Protein AF-A0A7L7KSG3-F1 (afdb_monomer_lite)

Foldseek 3Di:
DDDDDDDDDDDDDDDDDDDDPDDDPPDDPDPPPPQDDWAKEKAAQDDLEAEAEQPDDDDGRGIDIDDPPDDDWDKDKDWDDNSNDFDKTKIKIWTADPSGHIYDIRIRIYGNYHPQQDDWAADAEPPPDDAWIFRQRPDPPFWFPKKKKWKAQVPRTDDMDIDHTPRRITGDDDDDAQGKMKMWMWGWGDPVVDIDTDTSDIDIDHHNQWDFDDPVCCVVLVDNLLNVLLRQAETEGPPDPCSPQVSVLSVLVSLPDSLLSLLCNPVFPEHEYEDQAQQCPDRPNVVQVVPCDPPDPDGSRPDQWDADDYTYGYGPDDPDANRRSQLNVQLCSQCPSLNNVLPDPLNVVLLVVQVCQQPNPDPVSVPSSSVRSRLRCLCRVDPVSVVVCCVRRVSSSVVSVCSSVSSCVVQPVVVSVPRSD

InterPro domains:
  IPR013783 Immunoglobulin-like fold [G3DSA:2.60.40.10] (40-113)
  IPR014781 Anthrax toxin, lethal/endema factor, N-/C-terminal [PF07737] (226-402)
  IPR024079 Metallopeptidase, catalytic domain superfamily [G3DSA:3.40.390.10] (240-408)
  IPR032179 Pesticidal crystal protein Cry22Aa, Ig-like domain [PF16403] (42-112)
  IPR047568 Anthrax toxin lethal factor-like domain [PS51995] (227-405)

Sequence (421 aa):
MKKLSIITLLLLMGLLVACNPDKGLEQDPPIIEEEDTTPPIITLLGGDEVIVVVGDHYYEYGAEVTDDVDSDLIVTISGEVNTEEYGTYDITYTAVDSSGNVATPVTRTVIVGNRRPGIMSSYTYEYYDRVGINVSVLDFMDSFDTLFAYLYQEDTLVDTIELENGGNSFEFTGLEEGVDYTYYVAGSYDLGEGLGTRPFGIDPISVGTYRDIPESLRETVGDDRLFDALKDIIHLPYDQTNAVITNRMILEVAKVDTELIVGSAYLTEDNYVFVDGYVTEAYDNFDLKGVDARGHDVTFDQIPGVCCFPMTVKIGYSGSSVNIVLHEFGHSIDLVLLYGLSFEEEFLSIHFAEKELIFPGDDYMDYPEEYFAESFAYYYDSESSNTYLLEHAPQTHAFIESLVKRYQALYGEEYTRSLGE

Structure (mmCIF, N/CA/C/O backbone):
data_AF-A0A7L7KSG3-F1
#
_entry.id   AF-A0A7L7KSG3-F1
#
loop_
_atom_site.group_PDB
_atom_site.id
_atom_site.type_symbol
_atom_site.label_atom_id
_atom_site.label_alt_id
_atom_site.label_comp_id
_atom_site.label_asym_id
_atom_site.label_entity_id
_atom_site.label_seq_id
_atom_site.pdbx_PDB_ins_code
_atom_site.Cartn_x
_atom_site.Cartn_y
_atom_site.Cartn_z
_atom_site.occupancy
_atom_site.B_iso_or_equiv
_atom_site.auth_seq_id
_atom_site.auth_comp_id
_atom_site.auth_asym_id
_atom_site.auth_atom_id
_atom_site.pdbx_PDB_model_num
ATOM 1 N N . MET A 1 1 ? 96.725 -25.911 -33.846 1.00 34.94 1 MET A N 1
ATOM 2 C CA . MET A 1 1 ? 96.395 -24.479 -33.658 1.00 34.94 1 MET A CA 1
ATOM 3 C C . MET A 1 1 ? 94.885 -24.310 -33.722 1.00 34.94 1 MET A C 1
ATOM 5 O O . MET A 1 1 ? 94.339 -24.663 -34.752 1.00 34.94 1 MET A O 1
ATOM 9 N N . LYS A 1 2 ? 94.300 -23.720 -32.659 1.00 36.16 2 LYS A N 1
ATOM 10 C CA . LYS A 1 2 ? 92.927 -23.166 -32.511 1.00 36.16 2 LYS A CA 1
ATOM 11 C C . LYS A 1 2 ? 91.765 -24.176 -32.629 1.00 36.16 2 LYS A C 1
ATOM 13 O O . LYS A 1 2 ? 91.740 -24.927 -33.584 1.00 36.16 2 LYS A O 1
ATOM 18 N N . LYS A 1 3 ? 90.736 -24.232 -31.776 1.00 34.22 3 LYS A N 1
ATOM 19 C CA . LYS A 1 3 ? 90.284 -23.621 -30.494 1.00 34.22 3 LYS A CA 1
ATOM 20 C C . LYS A 1 3 ? 89.170 -24.591 -29.985 1.00 34.22 3 LYS A C 1
ATOM 22 O O . LYS A 1 3 ? 88.476 -25.140 -30.831 1.00 34.22 3 LYS A O 1
ATOM 27 N N . LEU A 1 4 ? 89.149 -25.023 -28.712 1.00 31.52 4 LEU A N 1
ATOM 28 C CA . LEU A 1 4 ? 88.177 -24.644 -27.642 1.00 31.52 4 LEU A CA 1
ATOM 29 C C . LEU A 1 4 ? 86.699 -24.543 -28.117 1.00 31.52 4 LEU A C 1
ATOM 31 O O . LEU A 1 4 ? 86.469 -23.835 -29.086 1.00 31.52 4 LEU A O 1
ATOM 35 N N . SER A 1 5 ? 85.640 -25.081 -27.485 1.00 35.00 5 SER A N 1
ATOM 36 C CA . SER A 1 5 ? 85.399 -25.546 -26.102 1.00 35.00 5 SER A CA 1
ATOM 37 C C . SER A 1 5 ? 83.975 -26.174 -26.015 1.00 35.00 5 SER A C 1
ATOM 39 O O . SER A 1 5 ? 83.055 -25.562 -26.543 1.00 35.00 5 SER A O 1
ATOM 41 N N . ILE A 1 6 ? 83.809 -27.405 -25.490 1.00 33.84 6 ILE A N 1
ATOM 42 C CA . ILE A 1 6 ? 83.091 -27.815 -24.238 1.00 33.84 6 ILE A CA 1
ATOM 43 C C . ILE A 1 6 ? 81.544 -27.692 -24.292 1.00 33.84 6 ILE A C 1
ATOM 45 O O . ILE A 1 6 ? 81.035 -26.583 -24.346 1.00 33.84 6 ILE A O 1
ATOM 49 N N . ILE A 1 7 ? 80.767 -28.778 -24.476 1.00 33.41 7 ILE A N 1
ATOM 50 C CA . ILE A 1 7 ? 80.365 -29.903 -23.571 1.00 33.41 7 ILE A CA 1
ATOM 51 C C . ILE A 1 7 ? 79.173 -29.563 -22.656 1.00 33.41 7 ILE A C 1
ATOM 53 O O . ILE A 1 7 ? 79.358 -28.809 -21.709 1.00 33.41 7 ILE A O 1
ATOM 57 N N . THR A 1 8 ? 78.050 -30.271 -22.883 1.00 35.00 8 THR A N 1
ATOM 58 C CA . THR A 1 8 ? 77.172 -30.935 -21.878 1.00 35.00 8 THR A CA 1
ATOM 59 C C . THR A 1 8 ? 76.288 -31.954 -22.636 1.00 35.00 8 THR A C 1
ATOM 61 O O . THR A 1 8 ? 75.361 -31.555 -23.327 1.00 35.00 8 THR A O 1
ATOM 64 N N . LEU A 1 9 ? 76.692 -33.204 -22.908 1.00 30.84 9 LEU A N 1
ATOM 65 C CA . LEU A 1 9 ? 76.629 -34.459 -22.119 1.00 30.84 9 LEU A CA 1
ATOM 66 C C . LEU A 1 9 ? 75.418 -34.589 -21.149 1.00 30.84 9 LEU A C 1
ATOM 68 O O . LEU A 1 9 ? 75.404 -33.893 -20.144 1.00 30.84 9 LEU A O 1
ATOM 72 N N . LEU A 1 10 ? 74.306 -35.266 -21.498 1.00 33.41 10 LEU A N 1
ATOM 73 C CA . LEU A 1 10 ? 73.971 -36.721 -21.508 1.00 33.41 10 LEU A CA 1
ATOM 74 C C . LEU A 1 10 ? 73.549 -37.316 -20.140 1.00 33.41 10 LEU A C 1
ATOM 76 O O . LEU A 1 10 ? 74.366 -37.428 -19.233 1.00 33.41 10 LEU A O 1
ATOM 80 N N . LEU A 1 11 ? 72.300 -37.798 -20.065 1.00 31.95 11 LEU A N 1
ATOM 81 C CA . LEU A 1 11 ? 71.799 -38.861 -19.167 1.00 31.95 11 LEU A CA 1
ATOM 82 C C . LEU A 1 11 ? 70.485 -39.370 -19.808 1.00 31.95 11 LEU A C 1
ATOM 84 O O . LEU A 1 11 ? 69.507 -38.638 -19.824 1.00 31.95 11 LEU A O 1
ATOM 88 N N . LEU A 1 12 ? 70.438 -40.398 -20.662 1.00 32.25 12 LEU A N 1
ATOM 89 C CA . LEU A 1 12 ? 70.735 -41.839 -20.566 1.00 32.25 12 LEU A CA 1
ATOM 90 C C . LEU A 1 12 ? 69.802 -42.653 -19.643 1.00 32.25 12 LEU A C 1
ATOM 92 O O . LEU A 1 12 ? 70.091 -42.839 -18.468 1.00 32.25 12 LEU A O 1
ATOM 96 N N . MET A 1 13 ? 68.768 -43.244 -20.251 1.00 33.41 13 MET A N 1
ATOM 97 C CA . MET A 1 13 ? 68.241 -44.605 -20.016 1.00 33.41 13 MET A CA 1
ATOM 98 C C . MET A 1 13 ? 67.405 -44.941 -21.273 1.00 33.41 13 MET A C 1
ATOM 100 O O . MET A 1 13 ? 66.463 -44.221 -21.566 1.00 33.41 13 MET A O 1
ATOM 104 N N . GLY A 1 14 ? 67.865 -45.767 -22.228 1.00 32.00 14 GLY A N 1
ATOM 105 C CA . GLY A 1 14 ? 67.852 -47.245 -22.216 1.00 32.00 14 GLY A CA 1
ATOM 106 C C . GLY A 1 14 ? 66.414 -47.743 -22.469 1.00 32.00 14 GLY A C 1
ATOM 107 O O . GLY A 1 14 ? 65.558 -47.418 -21.667 1.00 32.00 14 GLY A O 1
ATOM 108 N N . LEU A 1 15 ? 66.017 -48.479 -23.516 1.00 31.14 15 LEU A N 1
ATOM 109 C CA . LEU A 1 15 ? 66.668 -49.512 -24.328 1.00 31.14 15 LEU A CA 1
ATOM 110 C C . LEU A 1 15 ? 65.927 -49.680 -25.683 1.00 31.14 15 LEU A C 1
ATOM 112 O O . LEU A 1 15 ? 64.743 -49.370 -25.794 1.00 31.14 15 LEU A O 1
ATOM 116 N N . LEU A 1 16 ? 66.620 -50.233 -26.685 1.00 29.66 16 LEU A N 1
ATOM 117 C CA . LEU A 1 16 ? 66.097 -50.607 -28.006 1.00 29.66 16 LEU A CA 1
ATOM 118 C C . LEU A 1 16 ? 65.124 -51.811 -27.987 1.00 29.66 16 LEU A C 1
ATOM 120 O O . LEU A 1 16 ? 65.436 -52.847 -27.410 1.00 29.66 16 LEU A O 1
ATOM 124 N N . VAL A 1 17 ? 64.032 -51.651 -28.747 1.00 42.84 17 VAL A N 1
ATOM 125 C CA . VAL A 1 17 ? 63.477 -52.506 -29.829 1.00 42.84 17 VAL A CA 1
ATOM 126 C C . VAL A 1 17 ? 63.428 -54.033 -29.645 1.00 42.84 17 VAL A C 1
ATOM 128 O O . VAL A 1 17 ? 64.458 -54.699 -29.711 1.00 42.84 17 VAL A O 1
ATOM 131 N N . ALA A 1 18 ? 62.206 -54.589 -29.692 1.00 28.94 18 ALA A N 1
ATOM 132 C CA . ALA A 1 18 ? 61.882 -55.743 -30.545 1.00 28.94 18 ALA A CA 1
ATOM 133 C C . ALA A 1 18 ? 60.365 -55.890 -30.827 1.00 28.94 18 ALA A C 1
ATOM 135 O O . ALA A 1 18 ? 59.569 -55.968 -29.900 1.00 28.94 18 ALA A O 1
ATOM 136 N N . CYS A 1 19 ? 60.046 -56.042 -32.122 1.00 26.81 19 CYS A N 1
ATOM 137 C CA . CYS A 1 19 ? 58.926 -56.790 -32.725 1.00 26.81 19 CYS A CA 1
ATOM 138 C C . CYS A 1 19 ? 57.462 -56.339 -32.513 1.00 26.81 19 CYS A C 1
ATOM 140 O O . CYS A 1 19 ? 56.881 -56.610 -31.470 1.00 26.81 19 CYS A O 1
ATOM 142 N N . ASN A 1 20 ? 56.821 -55.804 -33.567 1.00 36.81 20 ASN A N 1
ATOM 143 C CA . ASN A 1 20 ? 55.818 -56.534 -34.378 1.00 36.81 20 ASN A CA 1
ATOM 144 C C . ASN A 1 20 ? 55.308 -55.657 -35.552 1.00 36.81 20 ASN A C 1
ATOM 146 O O . ASN A 1 20 ? 54.869 -54.538 -35.291 1.00 36.81 20 ASN A O 1
ATOM 150 N N . PRO A 1 21 ? 55.312 -56.113 -36.820 1.00 46.97 21 PRO A N 1
ATOM 151 C CA . PRO A 1 21 ? 54.453 -55.538 -37.851 1.00 46.97 21 PRO A CA 1
ATOM 152 C C . PRO A 1 21 ? 53.038 -56.139 -37.737 1.00 46.97 21 PRO A C 1
ATOM 154 O O . PRO A 1 21 ? 52.871 -57.231 -37.196 1.00 46.97 21 PRO A O 1
ATOM 157 N N . ASP A 1 22 ? 52.045 -55.421 -38.254 1.00 49.88 22 ASP A N 1
ATOM 158 C CA . ASP A 1 22 ? 50.612 -55.751 -38.301 1.00 49.88 22 ASP A CA 1
ATOM 159 C C . ASP A 1 22 ? 49.817 -55.627 -36.992 1.00 49.88 22 ASP A C 1
ATOM 161 O O . ASP A 1 22 ? 49.473 -56.599 -36.318 1.00 49.88 22 ASP A O 1
ATOM 165 N N . LYS A 1 23 ? 49.384 -54.393 -36.717 1.00 43.81 23 LYS A N 1
ATOM 166 C CA . LYS A 1 23 ? 48.003 -54.147 -36.292 1.00 43.81 23 LYS A CA 1
ATOM 167 C C . LYS A 1 23 ? 47.411 -53.098 -37.224 1.00 43.81 23 LYS A C 1
ATOM 169 O O . LYS A 1 23 ? 48.019 -52.051 -37.436 1.00 43.81 23 LYS A O 1
ATOM 174 N N . GLY A 1 24 ? 46.286 -53.449 -37.843 1.00 47.41 24 GLY A N 1
ATOM 175 C CA . GLY A 1 24 ? 45.529 -52.553 -38.705 1.00 47.41 24 GLY A CA 1
ATOM 176 C C . GLY A 1 24 ? 45.176 -51.262 -37.975 1.00 47.41 24 GLY A C 1
ATOM 177 O O . GLY A 1 24 ? 45.069 -51.240 -36.751 1.00 47.41 24 GLY A O 1
ATOM 178 N N . LEU A 1 25 ? 45.028 -50.198 -38.755 1.00 45.41 25 LEU A N 1
ATOM 179 C CA . LEU A 1 25 ? 44.454 -48.937 -38.312 1.00 45.41 25 LEU A CA 1
ATOM 180 C C . LEU A 1 25 ? 43.053 -49.234 -37.751 1.00 45.41 25 LEU A C 1
ATOM 182 O O . LEU A 1 25 ? 42.136 -49.505 -38.525 1.00 45.41 25 LEU A O 1
ATOM 186 N N . GLU A 1 26 ? 42.897 -49.241 -36.427 1.00 55.88 26 GLU A N 1
ATOM 187 C CA . GLU A 1 26 ? 41.583 -49.038 -35.820 1.00 55.88 26 GLU A CA 1
ATOM 188 C C . GLU A 1 26 ? 41.183 -47.609 -36.181 1.00 55.88 26 GLU A C 1
ATOM 190 O O . GLU A 1 26 ? 41.831 -46.646 -35.777 1.00 55.88 26 GLU A O 1
ATOM 195 N N . GLN A 1 27 ? 40.190 -47.493 -37.058 1.00 57.16 27 GLN A N 1
ATOM 196 C CA . GLN A 1 27 ? 39.481 -46.239 -37.241 1.00 57.16 27 GLN A CA 1
ATOM 197 C C . GLN A 1 27 ? 38.777 -45.945 -35.918 1.00 57.16 27 GLN A C 1
ATOM 199 O O . GLN A 1 27 ? 38.116 -46.839 -35.380 1.00 57.16 27 GLN A O 1
ATOM 204 N N . ASP A 1 28 ? 38.934 -44.725 -35.403 1.00 65.19 28 ASP A N 1
ATOM 205 C CA . ASP A 1 28 ? 38.079 -44.235 -34.326 1.00 65.19 28 ASP A CA 1
ATOM 206 C C . ASP A 1 28 ? 36.613 -44.487 -34.726 1.00 65.19 28 ASP A C 1
ATOM 208 O O . ASP A 1 28 ? 36.264 -44.290 -35.900 1.00 65.19 28 ASP A O 1
ATOM 212 N N . PRO A 1 29 ? 35.758 -44.986 -33.813 1.00 65.25 29 PRO A N 1
ATOM 213 C CA . PRO A 1 29 ? 34.351 -45.175 -34.127 1.00 65.25 29 PRO A CA 1
ATOM 214 C C . PRO A 1 29 ? 33.766 -43.838 -34.608 1.00 65.25 29 PRO A C 1
ATOM 216 O O . PRO A 1 29 ? 34.139 -42.791 -34.070 1.00 65.25 29 PRO A O 1
ATOM 219 N N . PRO A 1 30 ? 32.886 -43.842 -35.626 1.00 61.81 30 PRO A N 1
ATOM 220 C CA . PRO A 1 30 ? 32.256 -42.614 -36.084 1.00 61.81 30 PRO A CA 1
ATOM 221 C C . PRO A 1 30 ? 31.554 -41.954 -34.896 1.00 61.81 30 PRO A C 1
ATOM 223 O O . PRO A 1 30 ? 30.824 -42.622 -34.163 1.00 61.81 30 PRO A O 1
ATOM 226 N N . ILE A 1 31 ? 31.802 -40.658 -34.705 1.00 60.84 31 ILE A N 1
ATOM 227 C CA . ILE A 1 31 ? 30.985 -39.818 -33.833 1.00 60.84 31 ILE A CA 1
ATOM 228 C C . ILE A 1 31 ? 29.580 -39.882 -34.433 1.00 60.84 31 ILE A C 1
ATOM 230 O O . ILE A 1 31 ? 29.357 -39.391 -35.539 1.00 60.84 31 ILE A O 1
ATOM 234 N N . ILE A 1 32 ? 28.678 -40.597 -33.768 1.00 60.19 32 ILE A N 1
ATOM 235 C CA . ILE A 1 32 ? 27.255 -40.545 -34.079 1.00 60.19 32 ILE A CA 1
ATOM 236 C C . ILE A 1 32 ? 26.794 -39.244 -33.432 1.00 60.19 32 ILE A C 1
ATOM 238 O O . ILE A 1 32 ? 26.676 -39.190 -32.212 1.00 60.19 32 ILE A O 1
ATOM 242 N N . GLU A 1 33 ? 26.660 -38.176 -34.220 1.00 64.56 33 GLU A N 1
ATOM 243 C CA . GLU A 1 33 ? 25.862 -37.033 -33.777 1.00 64.56 33 GLU A CA 1
ATOM 244 C C . GLU A 1 33 ? 24.440 -37.567 -33.604 1.00 64.56 33 GLU A C 1
ATOM 246 O O . GLU A 1 33 ? 23.857 -38.086 -34.560 1.00 64.56 33 GLU A O 1
ATOM 251 N N . GLU A 1 34 ? 23.953 -37.596 -32.361 1.00 74.25 34 GLU A N 1
ATOM 252 C CA . GLU A 1 34 ? 22.566 -37.969 -32.105 1.00 74.25 34 GLU A CA 1
ATOM 253 C C . GLU A 1 34 ? 21.689 -36.906 -32.762 1.00 74.25 34 GLU A C 1
ATOM 255 O O . GLU A 1 34 ? 21.840 -35.717 -32.493 1.00 74.25 34 GLU A O 1
ATOM 260 N N . GLU A 1 35 ? 20.857 -37.345 -33.705 1.00 84.50 35 GLU A N 1
ATOM 261 C CA . GLU A 1 35 ? 19.909 -36.480 -34.396 1.00 84.50 35 GLU A CA 1
ATOM 262 C C . GLU A 1 35 ? 18.892 -36.002 -33.361 1.00 84.50 35 GLU A C 1
ATOM 264 O O . GLU A 1 35 ? 18.245 -36.816 -32.696 1.00 84.50 35 GLU A O 1
ATOM 269 N N . ASP A 1 36 ? 18.806 -34.690 -33.196 1.00 91.19 36 ASP A N 1
ATOM 270 C CA . ASP A 1 36 ? 17.848 -34.071 -32.302 1.00 91.19 36 ASP A CA 1
ATOM 271 C C . ASP A 1 36 ? 16.427 -34.226 -32.874 1.00 91.19 36 ASP A C 1
ATOM 273 O O . ASP A 1 36 ? 16.151 -33.966 -34.047 1.00 91.19 36 ASP A O 1
ATOM 277 N N . THR A 1 37 ? 15.530 -34.729 -32.028 1.00 93.94 37 THR A N 1
ATOM 278 C CA . THR A 1 37 ? 14.143 -35.069 -32.375 1.00 93.94 37 THR A CA 1
ATOM 279 C C . THR A 1 37 ? 13.134 -34.486 -31.385 1.00 93.94 37 THR A C 1
ATOM 281 O O . THR A 1 37 ? 11.949 -34.838 -31.446 1.00 93.94 37 THR A O 1
ATOM 284 N N . THR A 1 38 ? 13.585 -33.646 -30.450 1.00 94.25 38 THR A N 1
ATOM 285 C CA . THR A 1 38 ? 12.742 -33.067 -29.406 1.00 94.25 38 THR A CA 1
ATOM 286 C C . THR A 1 38 ? 12.188 -31.733 -29.905 1.00 94.25 38 THR A C 1
ATOM 288 O O . THR A 1 38 ? 12.948 -30.885 -30.334 1.00 94.25 38 THR A O 1
ATOM 291 N N . PRO A 1 39 ? 10.861 -31.513 -29.903 1.00 94.94 39 PRO A N 1
ATOM 292 C CA . PRO A 1 39 ? 10.320 -30.212 -30.276 1.00 94.94 39 PRO A CA 1
ATOM 293 C C . PRO A 1 39 ? 10.510 -29.146 -29.185 1.00 94.94 39 PRO A C 1
ATOM 295 O O . PRO A 1 39 ? 10.342 -29.473 -28.003 1.00 94.94 39 PRO A O 1
ATOM 298 N N . PRO A 1 40 ? 10.653 -27.863 -29.568 1.00 96.88 40 PRO A N 1
ATOM 299 C CA . PRO A 1 40 ? 10.687 -26.761 -28.617 1.00 96.88 40 PRO A CA 1
ATOM 300 C C . PRO A 1 40 ? 9.382 -26.628 -27.825 1.00 96.88 40 PRO A C 1
ATOM 302 O O . PRO A 1 40 ? 8.291 -26.972 -28.301 1.00 96.88 40 PRO A O 1
ATOM 305 N N . ILE A 1 41 ? 9.475 -26.024 -26.642 1.00 95.94 41 ILE A N 1
ATOM 306 C CA . ILE A 1 41 ? 8.343 -25.698 -25.769 1.00 95.94 4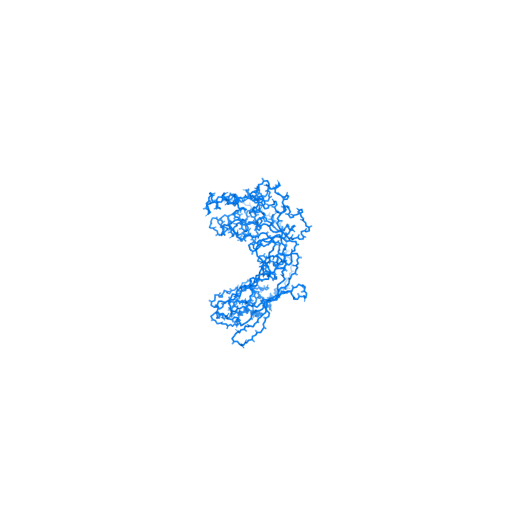1 ILE A CA 1
ATOM 307 C C . ILE A 1 41 ? 8.169 -24.181 -25.720 1.00 95.94 41 ILE A C 1
ATOM 309 O O . ILE A 1 41 ? 9.108 -23.458 -25.391 1.00 95.94 41 ILE A O 1
ATOM 313 N N . ILE A 1 42 ? 6.958 -23.711 -26.037 1.00 96.69 42 ILE A N 1
ATOM 314 C CA . ILE A 1 42 ? 6.569 -22.296 -25.982 1.00 96.69 42 ILE A CA 1
ATOM 315 C C . ILE A 1 42 ? 5.809 -22.030 -24.681 1.00 96.69 42 ILE A C 1
ATOM 317 O O . ILE A 1 42 ? 4.840 -22.731 -24.384 1.00 96.69 42 ILE A O 1
ATOM 321 N N . THR A 1 43 ? 6.193 -20.973 -23.970 1.00 89.75 43 THR A N 1
ATOM 322 C CA . THR A 1 43 ? 5.509 -20.475 -22.770 1.00 89.75 43 THR A CA 1
ATOM 323 C C . THR A 1 43 ? 5.059 -19.040 -23.027 1.00 89.75 43 THR A C 1
ATOM 325 O O . THR A 1 43 ? 5.887 -18.180 -23.317 1.00 89.75 43 THR A O 1
ATOM 328 N N . LEU A 1 44 ? 3.753 -18.761 -22.963 1.00 78.25 44 LEU A N 1
ATOM 329 C CA . LEU A 1 44 ? 3.248 -17.393 -23.123 1.00 78.25 44 LEU A CA 1
ATOM 330 C C . LEU A 1 44 ? 3.750 -16.498 -21.986 1.00 78.25 44 LEU A C 1
ATOM 332 O O . LEU A 1 44 ? 3.716 -16.895 -20.825 1.00 78.25 44 LEU A O 1
ATOM 336 N N . LEU A 1 45 ? 4.153 -15.273 -22.318 1.00 72.50 45 LEU A N 1
ATOM 337 C CA . LEU A 1 45 ? 4.348 -14.221 -21.324 1.00 72.50 45 LEU A CA 1
ATOM 338 C C . LEU A 1 45 ? 2.984 -13.568 -21.089 1.00 72.50 45 LEU A C 1
ATOM 340 O O . LEU A 1 45 ? 2.418 -13.020 -22.029 1.00 72.50 45 LEU A O 1
ATOM 344 N N . GLY A 1 46 ? 2.416 -13.666 -19.886 1.00 75.44 46 GLY A N 1
ATOM 345 C CA . GLY A 1 46 ? 1.034 -13.246 -19.589 1.00 75.44 46 GLY A CA 1
ATOM 346 C C . GLY A 1 46 ? -0.038 -14.283 -19.969 1.00 75.44 46 GLY A C 1
ATOM 347 O O . GLY A 1 46 ? 0.272 -15.359 -20.476 1.00 75.44 46 GLY A O 1
ATOM 348 N N . GLY A 1 47 ? -1.316 -13.957 -19.740 1.00 68.50 47 GLY A N 1
ATOM 349 C CA . GLY A 1 47 ? -2.446 -14.890 -19.896 1.00 68.50 47 GLY A CA 1
ATOM 350 C C . GLY A 1 47 ? -2.706 -15.378 -21.330 1.00 68.50 47 GLY A C 1
ATOM 351 O O . GLY A 1 47 ? -2.308 -14.739 -22.307 1.00 68.50 47 GLY A O 1
ATOM 352 N N . ASP A 1 48 ? -3.391 -16.514 -21.464 1.00 69.44 48 ASP A N 1
ATOM 353 C CA . ASP A 1 48 ? -3.876 -17.075 -22.735 1.00 69.44 48 ASP A CA 1
ATOM 354 C C . ASP A 1 48 ? -5.214 -16.462 -23.193 1.00 69.44 48 ASP A C 1
ATOM 356 O O . ASP A 1 48 ? -5.607 -16.633 -24.346 1.00 69.44 48 ASP A O 1
ATOM 360 N N . GLU A 1 49 ? -5.870 -15.679 -22.337 1.00 74.50 49 GLU A N 1
ATOM 361 C CA . GLU A 1 49 ? -6.991 -14.798 -22.663 1.00 74.50 49 GLU A CA 1
ATOM 362 C C . GLU A 1 49 ? -6.647 -13.351 -22.271 1.00 74.50 49 GLU A C 1
ATOM 364 O O . GLU A 1 49 ? -6.202 -13.087 -21.155 1.00 74.50 49 GLU A O 1
ATOM 369 N N . VAL A 1 50 ? -6.853 -12.400 -23.186 1.00 61.50 50 VAL A N 1
ATOM 370 C CA . VAL A 1 50 ? -6.640 -10.963 -22.960 1.00 61.50 50 VAL A CA 1
ATOM 371 C C . VAL A 1 50 ? -7.886 -10.197 -23.374 1.00 61.50 50 VAL A C 1
ATOM 373 O O . VAL A 1 50 ? -8.456 -10.449 -24.430 1.00 61.50 50 VAL A O 1
ATOM 376 N N . ILE A 1 51 ? -8.307 -9.235 -22.560 1.00 59.25 51 ILE A N 1
ATOM 377 C CA . ILE A 1 51 ? -9.468 -8.390 -22.851 1.00 59.25 51 ILE A CA 1
ATOM 378 C C . ILE A 1 51 ? -8.966 -7.002 -23.216 1.00 59.25 51 ILE A C 1
ATOM 380 O O . ILE A 1 51 ? -8.193 -6.406 -22.470 1.00 59.25 51 ILE A O 1
ATOM 384 N N . VAL A 1 52 ? -9.421 -6.489 -24.354 1.00 59.03 52 VAL A N 1
ATOM 385 C CA . VAL A 1 52 ? -9.074 -5.154 -24.845 1.00 59.03 52 VAL A CA 1
ATOM 386 C C . VAL A 1 52 ? -10.359 -4.360 -25.018 1.00 59.03 52 VAL A C 1
ATOM 388 O O . VAL A 1 52 ? -11.325 -4.854 -25.599 1.00 59.03 52 VAL A O 1
ATOM 391 N N . VAL A 1 53 ? -10.387 -3.135 -24.495 1.00 57.78 53 VAL A N 1
ATOM 392 C CA . VAL A 1 53 ? -11.539 -2.248 -24.674 1.00 57.78 53 VAL A CA 1
ATOM 393 C C . VAL A 1 53 ? -11.601 -1.801 -26.134 1.00 57.78 53 VAL A C 1
ATOM 395 O O . VAL A 1 53 ? -10.570 -1.526 -26.748 1.00 57.78 53 VAL A O 1
ATOM 398 N N . VAL A 1 54 ? -12.799 -1.738 -26.713 1.00 64.38 54 VAL A N 1
ATOM 399 C CA . VAL A 1 54 ? -12.967 -1.230 -28.079 1.00 64.38 54 VAL A CA 1
ATOM 400 C C . VAL A 1 54 ? -12.380 0.186 -28.210 1.00 64.38 54 VAL A C 1
ATOM 402 O O . VAL A 1 54 ? -12.646 1.066 -27.395 1.00 64.38 54 VAL A O 1
ATOM 405 N N . GLY A 1 55 ? -11.552 0.399 -29.230 1.00 60.72 55 GLY A N 1
ATOM 406 C CA . GLY A 1 55 ? -10.819 1.642 -29.481 1.00 60.72 55 GLY A CA 1
ATOM 407 C C . GLY A 1 55 ? -9.514 1.807 -28.689 1.00 60.72 55 GLY A C 1
ATOM 408 O O . GLY A 1 55 ? -8.741 2.715 -29.001 1.00 60.72 55 GLY A O 1
ATOM 409 N N . ASP A 1 56 ? -9.223 0.939 -27.712 1.00 59.19 56 ASP A N 1
ATOM 410 C CA . ASP A 1 56 ? -7.949 0.965 -26.984 1.00 59.19 56 ASP A CA 1
ATOM 411 C C . ASP A 1 56 ? -6.828 0.265 -27.764 1.00 59.19 56 ASP A C 1
ATOM 413 O O . ASP A 1 56 ? -7.035 -0.439 -28.758 1.00 59.19 56 ASP A O 1
ATOM 417 N N . HIS A 1 57 ? -5.590 0.479 -27.317 1.00 66.62 57 HIS A N 1
ATOM 418 C CA . HIS A 1 57 ? -4.422 -0.161 -27.907 1.00 66.62 57 HIS A CA 1
ATOM 419 C C . HIS A 1 57 ? -4.168 -1.536 -27.283 1.00 66.62 57 HIS A C 1
ATOM 421 O O . HIS A 1 57 ? -4.114 -1.673 -26.063 1.00 66.62 57 HIS A O 1
ATOM 427 N N . TYR A 1 58 ? -3.938 -2.540 -28.126 1.00 79.19 58 TYR A N 1
ATOM 428 C CA . TYR A 1 58 ? -3.481 -3.856 -27.696 1.00 79.19 58 TYR A CA 1
ATOM 429 C C . TYR A 1 58 ? -1.954 -3.949 -27.784 1.00 79.19 58 TYR A C 1
ATOM 431 O O . TYR A 1 58 ? -1.387 -3.787 -28.866 1.00 79.19 58 TYR A O 1
ATOM 439 N N . TYR A 1 59 ? -1.299 -4.244 -26.659 1.00 75.94 59 TYR A N 1
ATOM 440 C CA . TYR A 1 59 ? 0.122 -4.587 -26.615 1.00 75.94 59 TYR A CA 1
ATOM 441 C C . TYR A 1 59 ? 0.283 -6.104 -26.502 1.00 75.94 59 TYR A C 1
ATOM 443 O O . TYR A 1 59 ? -0.243 -6.730 -25.586 1.00 75.94 59 TYR A O 1
ATOM 451 N N . GLU A 1 60 ? 1.031 -6.690 -27.431 1.00 86.50 60 GLU A N 1
ATOM 452 C CA . GLU A 1 60 ? 1.354 -8.114 -27.415 1.00 86.50 60 GLU A CA 1
ATOM 453 C C . GLU A 1 60 ? 2.442 -8.402 -26.370 1.00 86.50 60 GLU A C 1
ATOM 455 O O . GLU A 1 60 ? 3.538 -7.844 -26.446 1.00 86.50 60 GLU A O 1
ATOM 460 N N . TYR A 1 61 ? 2.149 -9.286 -25.413 1.00 76.62 61 TYR A N 1
ATOM 461 C CA . TYR A 1 61 ? 3.075 -9.644 -24.332 1.00 76.62 61 TYR A CA 1
ATOM 462 C C . TYR A 1 61 ? 4.185 -10.608 -24.776 1.00 76.62 61 TYR A C 1
ATOM 464 O O . TYR A 1 61 ? 5.206 -10.725 -24.105 1.00 76.62 61 TYR A O 1
ATOM 472 N N . GLY A 1 62 ? 4.016 -11.280 -25.917 1.00 90.06 62 GLY A N 1
ATOM 473 C CA . GLY A 1 62 ? 4.989 -12.220 -26.457 1.00 90.06 62 GLY A CA 1
ATOM 474 C C . GLY A 1 62 ? 4.959 -13.586 -25.770 1.00 90.06 62 GLY A C 1
ATOM 475 O O . GLY A 1 62 ? 3.985 -13.965 -25.114 1.00 90.06 62 GLY A O 1
ATOM 476 N N . ALA A 1 63 ? 6.026 -14.352 -25.983 1.00 89.69 63 ALA A N 1
ATOM 477 C CA . ALA A 1 63 ? 6.229 -15.683 -25.427 1.00 89.69 63 ALA A CA 1
ATOM 478 C C . ALA A 1 63 ? 7.728 -16.014 -25.386 1.00 89.69 63 ALA A C 1
ATOM 480 O O . ALA A 1 63 ? 8.499 -15.506 -26.204 1.00 89.69 63 ALA A O 1
ATOM 481 N N . GLU A 1 64 ? 8.112 -16.901 -24.476 1.00 92.25 64 GLU A N 1
ATOM 482 C CA . GLU A 1 64 ? 9.434 -17.522 -24.421 1.00 92.25 64 GLU A CA 1
ATOM 483 C C . GLU A 1 64 ? 9.420 -18.891 -25.106 1.00 92.25 64 GLU A C 1
ATOM 485 O O . GLU A 1 64 ? 8.376 -19.537 -25.237 1.00 92.25 64 GLU A O 1
ATOM 490 N N . VAL A 1 65 ? 10.594 -19.342 -25.548 1.00 95.50 65 VAL A N 1
ATOM 491 C CA . VAL A 1 65 ? 10.795 -20.678 -26.113 1.00 95.50 65 VAL A CA 1
ATOM 492 C C . VAL A 1 65 ? 12.041 -21.314 -25.515 1.00 95.50 65 VAL A C 1
ATOM 494 O O . VAL A 1 65 ? 13.069 -20.661 -25.360 1.00 95.50 65 VAL A O 1
ATOM 497 N N . THR A 1 66 ? 11.935 -22.598 -25.187 1.00 93.75 66 THR A N 1
ATOM 498 C CA . THR A 1 66 ? 13.039 -23.416 -24.672 1.00 93.75 66 THR A CA 1
ATOM 499 C C . THR A 1 66 ? 13.119 -24.731 -25.427 1.00 93.75 66 THR A C 1
ATOM 501 O O . THR A 1 66 ? 12.108 -25.221 -25.932 1.00 93.75 66 THR A O 1
ATOM 504 N N . ASP A 1 67 ? 14.322 -25.285 -25.494 1.00 96.44 67 ASP A N 1
ATOM 505 C CA . ASP A 1 67 ? 14.632 -26.547 -26.154 1.00 96.44 67 ASP A CA 1
ATOM 506 C C . ASP A 1 67 ? 15.778 -27.261 -25.408 1.00 96.44 67 ASP A C 1
ATOM 508 O O . ASP A 1 67 ? 16.469 -26.640 -24.591 1.00 96.44 67 ASP A O 1
ATOM 512 N N . ASP A 1 68 ? 15.942 -28.573 -25.596 1.00 92.44 68 ASP A N 1
ATOM 513 C CA . ASP A 1 68 ? 16.979 -29.359 -24.916 1.00 92.44 68 ASP A CA 1
ATOM 514 C C . ASP A 1 68 ? 18.360 -29.262 -25.588 1.00 92.44 68 ASP A C 1
ATOM 516 O O . ASP A 1 68 ? 19.369 -29.518 -24.918 1.00 92.44 68 ASP A O 1
ATOM 520 N N . VAL A 1 69 ? 18.424 -28.849 -26.861 1.00 91.69 69 VAL A N 1
ATOM 521 C CA . VAL A 1 69 ? 19.665 -28.699 -27.636 1.00 91.69 69 VAL A CA 1
ATOM 522 C C . VAL A 1 69 ? 19.931 -27.244 -28.040 1.00 91.69 69 VAL A C 1
ATOM 524 O O . VAL A 1 69 ? 21.073 -26.786 -27.922 1.00 91.69 69 VAL A O 1
ATOM 527 N N . ASP A 1 70 ? 18.910 -26.505 -28.479 1.00 91.81 70 ASP A N 1
ATOM 528 C CA . ASP A 1 70 ? 19.041 -25.138 -28.998 1.00 91.81 70 ASP A CA 1
ATOM 529 C C . ASP A 1 70 ? 18.740 -24.051 -27.937 1.00 91.81 70 ASP A C 1
ATOM 531 O O . ASP A 1 70 ? 17.719 -24.074 -27.256 1.00 91.81 70 ASP A O 1
ATOM 535 N N . SER A 1 71 ? 19.611 -23.036 -27.804 1.00 86.69 71 SER A N 1
ATOM 536 C CA . SER A 1 71 ? 19.457 -21.966 -26.791 1.00 86.69 71 SER A CA 1
ATOM 537 C C . SER A 1 71 ? 18.930 -20.628 -27.319 1.00 86.69 71 SER A C 1
ATOM 539 O O . SER A 1 71 ? 18.461 -19.810 -26.534 1.00 86.69 71 SER A O 1
ATOM 541 N N . ASP A 1 72 ? 19.013 -20.391 -28.631 1.00 88.62 72 ASP A N 1
ATOM 542 C CA . ASP A 1 72 ? 18.773 -19.075 -29.247 1.00 88.62 72 ASP A CA 1
ATOM 543 C C . ASP A 1 72 ? 17.557 -19.105 -30.197 1.00 88.62 72 ASP A C 1
ATOM 545 O O . ASP A 1 72 ? 17.572 -18.528 -31.290 1.00 88.62 72 ASP A O 1
ATOM 549 N N . LEU A 1 73 ? 16.506 -19.829 -29.806 1.00 93.12 73 LEU A N 1
ATOM 550 C CA . LEU A 1 73 ? 15.278 -19.955 -30.591 1.00 93.12 73 LEU A CA 1
ATOM 551 C C . LEU A 1 73 ? 14.425 -18.680 -30.526 1.00 93.12 73 LEU A C 1
ATOM 553 O O . LEU A 1 73 ? 14.413 -17.951 -29.537 1.00 93.12 73 LEU A O 1
ATOM 557 N N . ILE A 1 74 ? 13.680 -18.417 -31.603 1.00 93.00 74 ILE A N 1
ATOM 558 C CA . ILE A 1 74 ? 12.818 -17.235 -31.735 1.00 93.00 74 ILE A CA 1
ATOM 559 C C . ILE A 1 74 ? 11.373 -17.687 -31.929 1.00 93.00 74 ILE A C 1
ATOM 561 O O . ILE A 1 74 ? 11.072 -18.463 -32.841 1.00 93.00 74 ILE A O 1
ATOM 565 N N . VAL A 1 75 ? 10.463 -17.146 -31.120 1.00 96.06 75 VAL A N 1
ATOM 566 C CA . VAL A 1 75 ? 9.024 -17.342 -31.315 1.00 96.06 75 VAL A CA 1
ATOM 567 C C . VAL A 1 75 ? 8.529 -16.499 -32.489 1.00 96.06 75 VAL A C 1
ATOM 569 O O . VAL A 1 75 ? 8.754 -15.292 -32.563 1.00 96.06 75 VAL A O 1
ATOM 572 N N . THR A 1 76 ? 7.804 -17.135 -33.403 1.00 97.25 76 THR A N 1
ATOM 573 C CA . THR A 1 76 ? 7.048 -16.467 -34.463 1.00 97.25 76 THR A CA 1
ATOM 574 C C . THR A 1 76 ? 5.609 -16.256 -34.004 1.00 97.25 76 THR A C 1
ATOM 576 O O . THR A 1 76 ? 4.896 -17.225 -33.738 1.00 97.25 76 THR A O 1
ATOM 579 N N . ILE A 1 77 ? 5.186 -14.991 -33.950 1.00 96.56 77 ILE A N 1
ATOM 580 C CA . ILE A 1 77 ? 3.840 -14.558 -33.553 1.00 96.56 77 ILE A CA 1
ATOM 581 C C . ILE A 1 77 ? 3.042 -14.202 -34.811 1.00 96.56 77 ILE A C 1
ATOM 583 O O . ILE A 1 77 ? 3.547 -13.512 -35.699 1.00 96.56 77 ILE A O 1
ATOM 587 N N . SER A 1 78 ? 1.804 -14.681 -34.906 1.00 95.56 78 SER A N 1
ATOM 588 C CA . SER A 1 78 ? 0.913 -14.426 -36.041 1.00 95.56 78 SER A CA 1
ATOM 589 C C . SER A 1 78 ? -0.528 -14.207 -35.589 1.00 95.56 78 SER A C 1
ATOM 591 O O . SER A 1 78 ? -0.954 -14.790 -34.602 1.00 95.56 78 SER A O 1
ATOM 593 N N . GLY A 1 79 ? -1.274 -13.388 -36.326 1.00 94.12 79 GLY A N 1
ATOM 594 C CA . GLY A 1 79 ? -2.612 -12.931 -35.947 1.00 94.12 79 GLY A CA 1
ATOM 595 C C . GLY A 1 79 ? -2.660 -11.406 -35.909 1.00 94.12 79 GLY A C 1
ATOM 596 O O . GLY A 1 79 ? -1.626 -10.748 -35.802 1.00 94.12 79 GLY A O 1
ATOM 597 N N . GLU A 1 80 ? -3.852 -10.842 -36.054 1.00 91.25 80 GLU A N 1
ATOM 598 C CA . GLU A 1 80 ? -4.083 -9.400 -35.971 1.00 91.25 80 GLU A CA 1
ATOM 599 C C . GLU A 1 80 ? -5.330 -9.160 -35.120 1.00 91.25 80 GLU A C 1
ATOM 601 O O . GLU A 1 80 ? -6.350 -9.825 -35.308 1.00 91.25 80 GLU A O 1
ATOM 606 N N . VAL A 1 81 ? -5.244 -8.201 -34.198 1.00 90.62 81 VAL A N 1
ATOM 607 C CA . VAL A 1 81 ? -6.375 -7.761 -33.375 1.00 90.62 81 VAL A CA 1
ATOM 608 C C . VAL A 1 81 ? -6.864 -6.428 -33.921 1.00 90.62 81 VAL A C 1
ATOM 610 O O . VAL A 1 81 ? -6.120 -5.446 -33.913 1.00 90.62 81 VAL A O 1
ATOM 613 N N . ASN A 1 82 ? -8.111 -6.380 -34.391 1.00 90.38 82 ASN A N 1
ATOM 614 C CA . ASN A 1 82 ? -8.759 -5.116 -34.723 1.00 90.38 82 ASN A CA 1
ATOM 615 C C . ASN A 1 82 ? -9.463 -4.575 -33.478 1.00 90.38 82 ASN A C 1
ATOM 617 O O . ASN A 1 82 ? -10.585 -4.970 -33.176 1.00 90.38 82 ASN A O 1
ATOM 621 N N . THR A 1 83 ? -8.814 -3.665 -32.755 1.00 81.69 83 THR A N 1
ATOM 622 C CA . THR A 1 83 ? -9.395 -3.106 -31.529 1.00 81.69 83 THR A CA 1
ATOM 623 C C . THR A 1 83 ? -10.544 -2.131 -31.796 1.00 81.69 83 THR A C 1
ATOM 625 O O . THR A 1 83 ? -11.280 -1.815 -30.875 1.00 81.69 83 THR A O 1
ATOM 628 N N . GLU A 1 84 ? -10.776 -1.707 -33.043 1.00 84.06 84 GLU A N 1
ATOM 629 C CA . GLU A 1 84 ? -11.907 -0.840 -33.423 1.00 84.06 84 GLU A CA 1
ATOM 630 C C . GLU A 1 84 ? -13.227 -1.612 -33.618 1.00 84.06 84 GLU A C 1
ATOM 632 O O . GLU A 1 84 ? -14.274 -1.007 -33.855 1.00 84.06 84 GLU A O 1
ATOM 637 N N . GLU A 1 85 ? -13.200 -2.948 -33.569 1.00 77.50 85 GLU A N 1
ATOM 638 C CA . GLU A 1 85 ? -14.367 -3.795 -33.817 1.00 77.50 85 GLU A CA 1
ATOM 639 C C . GLU A 1 85 ? -14.511 -4.866 -32.733 1.00 77.50 85 GLU A C 1
ATOM 641 O O . GLU A 1 85 ? -13.580 -5.620 -32.446 1.00 77.50 85 GLU A O 1
ATOM 646 N N . TYR A 1 86 ? -15.710 -4.958 -32.158 1.00 69.19 86 TYR A N 1
ATOM 647 C CA . TYR A 1 86 ? -16.078 -6.011 -31.216 1.00 69.19 86 TYR A CA 1
ATOM 648 C C . TYR A 1 86 ? -15.821 -7.399 -31.805 1.00 69.19 86 TYR A C 1
ATOM 650 O O . TYR A 1 86 ? -16.232 -7.691 -32.929 1.00 69.19 86 TYR A O 1
ATOM 658 N N . GLY A 1 87 ? -15.205 -8.284 -31.029 1.00 74.81 87 GLY A N 1
ATOM 659 C CA . GLY A 1 87 ? -14.967 -9.648 -31.471 1.00 74.81 87 GLY A CA 1
ATOM 660 C C . GLY A 1 87 ? -13.926 -10.394 -30.654 1.00 74.81 87 GLY A C 1
ATOM 661 O O . GLY A 1 87 ? -13.325 -9.872 -29.720 1.00 74.81 87 GLY A O 1
ATOM 662 N N . THR A 1 88 ? -13.711 -11.646 -31.036 1.00 81.00 88 THR A N 1
ATOM 663 C CA . THR A 1 88 ? -12.646 -12.494 -30.505 1.00 81.00 88 THR A CA 1
ATOM 664 C C . THR A 1 88 ? -11.614 -12.717 -31.603 1.00 81.00 88 THR A C 1
ATOM 666 O O . THR A 1 88 ? -11.972 -13.085 -32.723 1.00 81.00 88 THR A O 1
ATOM 669 N N . TYR A 1 89 ? -10.350 -12.481 -31.277 1.00 90.94 89 TYR A N 1
ATOM 670 C CA . TYR A 1 89 ? -9.211 -12.527 -32.184 1.00 90.94 89 TYR A CA 1
ATOM 671 C C . TYR A 1 89 ? -8.170 -13.486 -31.623 1.00 90.94 89 TYR A C 1
ATOM 673 O O . TYR A 1 89 ? -7.824 -13.394 -30.452 1.00 90.94 89 TYR A O 1
ATOM 681 N N . ASP A 1 90 ? -7.633 -14.371 -32.454 1.00 93.81 90 ASP A N 1
ATOM 682 C CA . ASP A 1 90 ? -6.626 -15.337 -32.020 1.00 93.81 90 ASP A CA 1
ATOM 683 C C . ASP A 1 90 ? -5.227 -14.895 -32.463 1.00 93.81 90 ASP A C 1
ATOM 685 O O . ASP A 1 90 ? -4.989 -14.621 -33.644 1.00 93.81 90 ASP A O 1
ATOM 689 N N . ILE A 1 91 ? -4.285 -14.884 -31.520 1.00 95.69 91 ILE A N 1
ATOM 690 C CA . ILE A 1 91 ? -2.849 -14.754 -31.769 1.00 95.69 91 ILE A CA 1
ATOM 691 C C . ILE A 1 91 ? -2.195 -16.121 -31.581 1.00 95.69 91 ILE A C 1
ATOM 693 O O . ILE A 1 91 ? -2.319 -16.743 -30.533 1.00 95.69 91 ILE A O 1
ATOM 697 N N . THR A 1 92 ? -1.496 -16.614 -32.600 1.00 97.25 92 THR A N 1
ATOM 698 C CA . THR A 1 92 ? -0.837 -17.926 -32.609 1.00 97.25 92 THR A CA 1
ATOM 699 C C . THR A 1 92 ? 0.682 -17.789 -32.548 1.00 97.25 92 THR A C 1
ATOM 701 O O . THR A 1 92 ? 1.280 -17.062 -33.347 1.00 97.25 92 THR A O 1
ATOM 704 N N . TYR A 1 93 ? 1.300 -18.566 -31.659 1.00 97.31 93 TYR A N 1
ATOM 705 C CA . TYR A 1 93 ? 2.740 -18.627 -31.415 1.00 97.31 93 TYR A CA 1
ATOM 706 C C . TYR A 1 93 ? 3.290 -19.955 -31.925 1.00 97.31 93 TYR A C 1
ATOM 708 O O . TYR A 1 93 ? 2.737 -21.023 -31.652 1.00 97.31 93 TYR A O 1
ATOM 716 N N . THR A 1 94 ? 4.391 -19.887 -32.668 1.00 97.69 94 THR A N 1
ATOM 717 C CA . THR A 1 94 ? 5.069 -21.054 -33.244 1.00 97.69 94 THR A CA 1
ATOM 718 C C . THR A 1 94 ? 6.581 -20.919 -33.112 1.00 97.69 94 THR A C 1
ATOM 720 O O . THR A 1 94 ? 7.109 -19.810 -33.092 1.00 97.69 94 THR A O 1
ATOM 723 N N . ALA A 1 95 ? 7.283 -22.0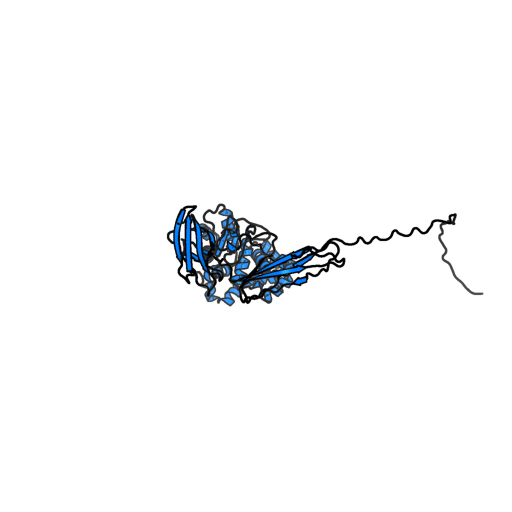44 -33.040 1.00 97.25 95 ALA A N 1
ATOM 724 C CA . ALA A 1 95 ? 8.738 -22.101 -33.026 1.00 97.25 95 ALA A CA 1
ATOM 725 C C . ALA A 1 95 ? 9.203 -23.374 -33.743 1.00 97.25 95 ALA A C 1
ATOM 727 O O . ALA A 1 95 ? 8.497 -24.388 -33.741 1.00 97.25 95 ALA A O 1
ATOM 728 N N . VAL A 1 96 ? 10.368 -23.291 -34.380 1.00 96.06 96 VAL A N 1
ATOM 729 C CA . VAL A 1 96 ? 11.029 -24.405 -35.066 1.00 96.06 96 VAL A CA 1
ATOM 730 C C . VAL A 1 96 ? 12.503 -24.353 -34.693 1.00 96.06 96 VAL A C 1
ATOM 732 O O . VAL A 1 96 ? 13.098 -23.276 -34.769 1.00 96.06 96 VAL A O 1
ATOM 735 N N . ASP A 1 97 ? 13.061 -25.484 -34.276 1.00 95.94 97 ASP A N 1
ATOM 736 C CA . ASP A 1 97 ? 14.481 -25.597 -33.939 1.00 95.94 97 ASP A CA 1
ATOM 737 C C . ASP A 1 97 ? 15.383 -25.703 -35.186 1.00 95.94 97 ASP A C 1
ATOM 739 O O . ASP A 1 97 ? 14.925 -25.638 -36.337 1.00 95.94 97 ASP A O 1
ATOM 743 N N . SER A 1 98 ? 16.694 -25.838 -34.970 1.00 93.81 98 SER A N 1
ATOM 744 C CA . SER A 1 98 ? 17.669 -25.965 -36.058 1.00 93.81 98 SER A CA 1
ATOM 745 C C . SER A 1 98 ? 17.611 -27.322 -36.783 1.00 93.81 98 SER A C 1
ATOM 747 O O . SER A 1 98 ? 17.986 -27.404 -37.962 1.00 93.81 98 SER A O 1
ATOM 749 N N . SER A 1 99 ? 17.090 -28.352 -36.113 1.00 93.81 99 SER A N 1
ATOM 750 C CA . SER A 1 99 ? 16.886 -29.725 -36.600 1.00 93.81 99 SER A CA 1
ATOM 751 C C . SER A 1 99 ? 15.587 -29.890 -37.407 1.00 93.81 99 SER A C 1
ATOM 753 O O . SER A 1 99 ? 15.421 -30.854 -38.159 1.00 93.81 99 SER A O 1
ATOM 755 N N . GLY A 1 100 ? 14.685 -28.910 -37.332 1.00 93.50 100 GLY A N 1
ATOM 756 C CA . GLY A 1 100 ? 13.386 -28.884 -37.988 1.00 93.50 100 GLY A CA 1
ATOM 757 C C . GLY A 1 100 ? 12.229 -29.451 -37.159 1.00 93.50 100 GLY A C 1
ATOM 758 O O . GLY A 1 100 ? 11.153 -29.652 -37.739 1.00 93.50 100 GLY A O 1
ATOM 759 N N . ASN A 1 101 ? 12.391 -29.709 -35.855 1.00 96.00 101 ASN A N 1
ATOM 760 C CA . ASN A 1 101 ? 11.259 -30.074 -35.004 1.00 96.00 101 ASN A CA 1
ATOM 761 C C . ASN A 1 101 ? 10.400 -28.833 -34.717 1.00 96.00 101 ASN A C 1
ATOM 763 O O . ASN A 1 101 ? 10.880 -27.709 -34.580 1.00 96.00 101 ASN A O 1
ATOM 767 N N . VAL A 1 102 ? 9.081 -29.032 -34.689 1.00 97.00 102 VAL A N 1
ATOM 768 C CA . VAL A 1 102 ? 8.092 -27.946 -34.635 1.00 97.00 102 VAL A CA 1
ATOM 769 C C . VAL A 1 102 ? 7.363 -27.992 -33.301 1.00 97.00 102 VAL A C 1
ATOM 771 O O . VAL A 1 102 ? 6.743 -29.008 -32.976 1.00 97.00 102 VAL A O 1
ATOM 774 N N . ALA A 1 103 ? 7.392 -26.883 -32.563 1.00 96.81 103 ALA A N 1
ATOM 775 C CA . ALA A 1 103 ? 6.666 -26.743 -31.307 1.00 96.81 103 ALA A CA 1
ATOM 776 C C . ALA A 1 103 ? 5.152 -26.923 -31.510 1.00 96.81 103 ALA A C 1
ATOM 778 O O . ALA A 1 103 ? 4.595 -26.577 -32.559 1.00 96.81 103 ALA A O 1
ATOM 779 N N . THR A 1 104 ? 4.456 -27.416 -30.483 1.00 96.50 104 THR A N 1
ATOM 780 C CA . THR A 1 104 ? 2.984 -27.392 -30.494 1.00 96.50 104 THR A CA 1
ATOM 781 C C . THR A 1 104 ? 2.523 -25.931 -30.455 1.00 96.50 104 THR A C 1
ATOM 783 O O . THR A 1 104 ? 2.926 -25.223 -29.531 1.00 96.50 104 THR A O 1
ATOM 786 N N . PRO A 1 105 ? 1.709 -25.452 -31.418 1.00 96.12 105 PRO A N 1
ATOM 787 C CA . PRO A 1 105 ? 1.282 -24.059 -31.430 1.00 96.12 105 PRO A CA 1
ATOM 788 C C . PRO A 1 105 ? 0.487 -23.704 -30.176 1.00 96.12 105 PRO A C 1
ATOM 790 O O . PRO A 1 105 ? -0.419 -24.443 -29.784 1.00 96.12 105 PRO A O 1
ATOM 793 N N . VAL A 1 106 ? 0.797 -22.552 -29.589 1.00 96.12 106 VAL A N 1
ATOM 794 C CA . VAL A 1 106 ? 0.041 -21.973 -28.473 1.00 96.12 106 VAL A CA 1
ATOM 795 C C . VAL A 1 106 ? -0.783 -20.809 -29.012 1.00 96.12 106 VAL A C 1
ATOM 797 O O . VAL A 1 106 ? -0.373 -20.158 -29.972 1.00 96.12 106 VAL A O 1
ATOM 800 N N . THR A 1 107 ? -1.974 -20.579 -28.461 1.00 91.75 107 THR A N 1
ATOM 801 C CA . THR A 1 107 ? -2.870 -19.498 -28.896 1.00 91.75 107 THR A CA 1
ATOM 802 C C . THR A 1 107 ? -3.215 -18.603 -27.717 1.00 91.75 107 THR A C 1
ATOM 804 O O . THR A 1 107 ? -3.503 -19.110 -26.637 1.00 91.75 107 THR A O 1
ATOM 807 N N . ARG A 1 108 ? -3.203 -17.291 -27.947 1.00 91.69 108 ARG A N 1
ATOM 808 C CA . ARG A 1 108 ? -3.784 -16.277 -27.075 1.00 91.69 108 ARG A CA 1
ATOM 809 C C . ARG A 1 108 ? -5.075 -15.769 -27.700 1.00 91.69 108 ARG A C 1
ATOM 811 O O . ARG A 1 108 ? -5.082 -15.356 -28.856 1.00 91.69 108 ARG A O 1
ATOM 818 N N . THR A 1 109 ? -6.142 -15.780 -26.919 1.00 78.31 109 THR A N 1
ATOM 819 C CA . THR A 1 109 ? -7.464 -15.284 -27.294 1.00 78.31 109 THR A CA 1
ATOM 820 C C . THR A 1 109 ? -7.590 -13.835 -26.844 1.00 78.31 109 THR A C 1
ATOM 822 O O . THR A 1 109 ? -7.581 -13.552 -25.650 1.00 78.31 109 THR A O 1
ATOM 825 N N . VAL A 1 110 ? -7.716 -12.900 -27.778 1.00 77.19 110 VAL A N 1
ATOM 826 C CA . VAL A 1 110 ? -7.935 -11.480 -27.497 1.00 77.19 110 VAL A CA 1
ATOM 827 C C . VAL A 1 110 ? -9.401 -11.144 -27.723 1.00 77.19 110 VAL A C 1
ATOM 829 O O . VAL A 1 110 ? -9.907 -11.201 -28.841 1.00 77.19 110 VAL A O 1
ATOM 832 N N . ILE A 1 111 ? -10.104 -10.797 -26.656 1.00 68.56 111 ILE A N 1
ATOM 833 C CA . ILE A 1 111 ? -11.509 -10.408 -26.693 1.00 68.56 111 ILE A CA 1
ATOM 834 C C . ILE A 1 111 ? -11.561 -8.883 -26.735 1.00 68.56 111 ILE A C 1
ATOM 836 O O . ILE A 1 111 ? -11.329 -8.224 -25.722 1.00 68.56 111 ILE A O 1
ATOM 840 N N . VAL A 1 112 ? -11.864 -8.324 -27.907 1.00 65.81 112 VAL A N 1
ATOM 841 C CA . VAL A 1 112 ? -12.171 -6.899 -28.056 1.00 65.81 112 VAL A CA 1
ATOM 842 C C . VAL A 1 112 ? -13.643 -6.712 -27.744 1.00 65.81 112 VAL A C 1
ATOM 844 O O . VAL A 1 112 ? -14.525 -7.215 -28.444 1.00 65.81 112 VAL A O 1
ATOM 847 N N . GLY A 1 113 ? -13.915 -6.000 -26.667 1.00 55.69 113 GLY A N 1
ATOM 848 C CA . GLY A 1 113 ? -15.269 -5.758 -26.207 1.00 55.69 113 GLY A CA 1
ATOM 849 C C . GLY A 1 113 ? -15.355 -4.484 -25.397 1.00 55.69 113 GLY A C 1
ATOM 850 O O . GLY A 1 113 ? -14.387 -3.740 -25.275 1.00 55.69 113 GLY A O 1
ATOM 851 N N . ASN A 1 114 ? -16.513 -4.240 -24.795 1.00 49.56 114 ASN A N 1
ATOM 852 C CA . ASN A 1 114 ? -16.564 -3.295 -23.686 1.00 49.56 114 ASN A CA 1
ATOM 853 C C . ASN A 1 114 ? -15.763 -3.884 -22.515 1.00 49.56 114 ASN A C 1
ATOM 855 O O . ASN A 1 114 ? -15.485 -5.093 -22.485 1.00 49.56 114 ASN A O 1
ATOM 859 N N . ARG A 1 115 ? -15.424 -3.062 -21.512 1.00 43.34 115 ARG A N 1
ATOM 860 C CA . ARG A 1 115 ? -14.997 -3.619 -20.219 1.00 43.34 115 ARG A CA 1
ATOM 861 C C . ARG A 1 115 ? -16.022 -4.683 -19.816 1.00 43.34 115 ARG A C 1
ATOM 863 O O . ARG A 1 115 ? -17.226 -4.459 -19.965 1.00 43.34 115 ARG A O 1
ATOM 870 N N . ARG A 1 116 ? -15.575 -5.843 -19.314 1.00 40.62 116 ARG A N 1
ATOM 871 C CA . ARG A 1 116 ? -16.497 -6.730 -18.586 1.00 40.62 116 ARG A CA 1
ATOM 872 C C . ARG A 1 116 ? -17.240 -5.836 -17.577 1.00 40.62 116 ARG A C 1
ATOM 874 O O . ARG A 1 116 ? -16.555 -5.107 -16.857 1.00 40.62 116 ARG A O 1
ATOM 881 N N . PRO A 1 117 ? -18.585 -5.823 -17.525 1.00 42.94 117 PRO A N 1
ATOM 882 C CA . PRO A 1 117 ? -19.260 -5.197 -16.400 1.00 42.94 117 PRO A CA 1
ATOM 883 C C . PRO A 1 117 ? -18.808 -5.981 -15.171 1.00 42.94 117 PRO A C 1
ATOM 885 O O . PRO A 1 117 ? -19.088 -7.172 -15.062 1.00 42.94 117 PRO A O 1
ATOM 888 N N . GLY A 1 118 ? -17.971 -5.364 -14.347 1.00 41.75 118 GLY A N 1
ATOM 889 C CA . GLY A 1 118 ? -17.157 -6.134 -13.415 1.00 41.75 118 GLY A CA 1
ATOM 890 C C . GLY A 1 118 ? -16.266 -5.283 -12.534 1.00 41.75 118 GLY A C 1
ATOM 891 O O . GLY A 1 118 ? -15.151 -5.690 -12.247 1.00 41.75 118 GLY A O 1
ATOM 892 N N . ILE A 1 119 ? -16.749 -4.115 -12.115 1.00 38.47 119 ILE A N 1
ATOM 893 C CA . ILE A 1 119 ? -16.324 -3.565 -10.830 1.00 38.47 119 ILE A CA 1
ATOM 894 C C . ILE A 1 119 ? -17.607 -3.265 -10.064 1.00 38.47 119 ILE A C 1
ATOM 896 O O . ILE A 1 119 ? -18.246 -2.228 -10.245 1.00 38.47 119 ILE A O 1
ATOM 900 N N . MET A 1 120 ? -18.042 -4.245 -9.278 1.00 45.25 120 MET A N 1
ATOM 901 C CA . MET A 1 120 ? -18.987 -4.003 -8.201 1.00 45.25 120 MET A CA 1
ATOM 902 C C . MET A 1 120 ? -18.153 -3.603 -6.991 1.00 45.25 120 MET A C 1
ATOM 904 O O . MET A 1 120 ? -17.496 -4.460 -6.420 1.00 45.25 120 MET A O 1
ATOM 908 N N . SER A 1 121 ? -18.126 -2.323 -6.623 1.00 41.84 121 SER A N 1
ATOM 909 C CA . SER A 1 121 ? -17.519 -1.909 -5.360 1.00 41.84 121 SER A CA 1
ATOM 910 C C . SER A 1 121 ? -18.609 -1.846 -4.293 1.00 41.84 121 SER A C 1
ATOM 912 O O . SER A 1 121 ? -19.564 -1.068 -4.356 1.00 41.84 121 SER A O 1
ATOM 914 N N . SER A 1 122 ? -18.522 -2.725 -3.305 1.00 42.03 122 SER A N 1
ATOM 915 C CA . SER A 1 122 ? -19.443 -2.708 -2.174 1.00 42.03 122 SER A CA 1
ATOM 916 C C . SER A 1 122 ? -18.924 -1.830 -1.048 1.00 42.03 122 SER A C 1
ATOM 918 O O . SER A 1 122 ? -17.790 -2.019 -0.625 1.00 42.03 122 SER A O 1
ATOM 920 N N . TYR A 1 123 ? -19.770 -0.961 -0.488 1.00 43.09 123 TYR A N 1
ATOM 921 C CA . TYR A 1 123 ? -19.466 -0.240 0.749 1.00 43.09 123 TYR A CA 1
ATOM 922 C C . TYR A 1 123 ? -20.459 -0.594 1.857 1.00 43.09 123 TYR A C 1
ATOM 924 O O . TYR A 1 123 ? -21.675 -0.655 1.653 1.00 43.09 123 TYR A O 1
ATOM 932 N N . THR A 1 124 ? -19.956 -0.737 3.079 1.00 39.69 124 THR A N 1
ATOM 933 C CA . THR A 1 124 ? -20.784 -0.640 4.284 1.00 39.69 124 THR A CA 1
ATOM 934 C C . THR A 1 124 ? -20.009 0.017 5.416 1.00 39.69 124 THR A C 1
ATOM 936 O O . THR A 1 124 ? -18.911 -0.438 5.722 1.00 39.69 124 THR A O 1
ATOM 939 N N . TYR A 1 125 ? -20.616 1.000 6.090 1.00 47.88 125 TYR A N 1
ATOM 940 C CA . TYR A 1 125 ? -20.139 1.560 7.359 1.00 47.88 125 TYR A CA 1
ATOM 941 C C . TYR A 1 125 ? -21.301 1.968 8.268 1.00 47.88 125 TYR A C 1
ATOM 943 O O . TYR A 1 125 ? -22.188 2.695 7.836 1.00 47.88 125 TYR A O 1
ATOM 951 N N . GLU A 1 126 ? -21.214 1.615 9.550 1.00 38.97 126 GLU A N 1
ATOM 952 C CA . GLU A 1 126 ? -21.651 2.495 10.647 1.00 38.97 126 GLU A CA 1
ATOM 953 C C . GLU A 1 126 ? -20.772 2.142 11.862 1.00 38.97 126 GLU A C 1
ATOM 955 O O . GLU A 1 126 ? -20.973 1.111 12.491 1.00 38.97 126 GLU A O 1
ATOM 960 N N . TYR A 1 127 ? -19.613 2.781 12.065 1.00 42.66 127 TYR A N 1
ATOM 961 C CA . TYR A 1 127 ? -19.355 4.146 12.560 1.00 42.66 127 TYR A CA 1
ATOM 962 C C . TYR A 1 127 ? -18.038 4.633 11.890 1.00 42.66 127 TYR A C 1
ATOM 964 O O . TYR A 1 127 ? -16.965 4.341 12.400 1.00 42.66 127 TYR A O 1
ATOM 972 N N . TYR A 1 128 ? -18.007 5.229 10.687 1.00 50.62 128 TYR A N 1
ATOM 973 C CA . TYR A 1 128 ? -18.645 6.496 10.311 1.00 50.62 128 TYR A CA 1
ATOM 974 C C . TYR A 1 128 ? -18.814 6.675 8.773 1.00 50.62 128 TYR A C 1
ATOM 976 O O . TYR A 1 128 ? -17.871 7.040 8.080 1.00 50.62 128 TYR A O 1
ATOM 984 N N . ASP A 1 129 ? -20.055 6.477 8.302 1.00 38.59 129 ASP A N 1
ATOM 985 C CA . ASP A 1 129 ? -20.735 6.887 7.048 1.00 38.59 129 ASP A CA 1
ATOM 986 C C . ASP A 1 129 ? -19.977 6.774 5.696 1.00 38.59 129 ASP A C 1
ATOM 988 O O . ASP A 1 129 ? -19.179 7.636 5.341 1.00 38.59 129 ASP A O 1
ATOM 992 N N . ARG A 1 130 ? -20.295 5.837 4.785 1.00 46.47 130 ARG A N 1
ATOM 993 C CA . ARG A 1 130 ? -21.639 5.454 4.299 1.00 46.47 130 ARG A CA 1
ATOM 994 C C . ARG A 1 130 ? -21.826 3.946 4.138 1.00 46.47 130 ARG A C 1
ATOM 996 O O . ARG A 1 130 ? -20.934 3.237 3.678 1.00 46.47 130 ARG A O 1
ATOM 1003 N N . VAL A 1 131 ? -23.052 3.489 4.383 1.00 50.41 131 VAL A N 1
ATOM 1004 C CA . VAL A 1 131 ? -23.552 2.235 3.814 1.00 50.41 131 VAL A CA 1
ATOM 1005 C C . VAL A 1 131 ? -23.927 2.488 2.356 1.00 50.41 131 VAL A C 1
ATOM 1007 O O . VAL A 1 131 ? -24.489 3.527 2.051 1.00 50.41 131 VAL A O 1
ATOM 1010 N N . GLY A 1 132 ? -23.588 1.594 1.432 1.00 49.56 132 GLY A N 1
ATOM 1011 C CA . GLY A 1 132 ? -24.114 1.623 0.069 1.00 49.56 132 GLY A CA 1
ATOM 1012 C C . GLY A 1 132 ? -23.250 0.855 -0.921 1.00 49.56 132 GLY A C 1
ATOM 1013 O O . GLY A 1 132 ? -22.064 0.704 -0.726 1.00 49.56 132 GLY A O 1
ATOM 1014 N N . ILE A 1 133 ? -23.809 0.332 -2.003 1.00 50.16 133 ILE A N 1
ATOM 1015 C CA . ILE A 1 133 ? -23.040 -0.418 -3.003 1.00 50.16 133 ILE A CA 1
ATOM 1016 C C . ILE A 1 133 ? -22.916 0.448 -4.250 1.00 50.16 133 ILE A C 1
ATOM 1018 O O . ILE A 1 133 ? -23.906 0.757 -4.919 1.00 50.16 133 ILE A O 1
ATOM 1022 N N . ASN A 1 134 ? -21.696 0.845 -4.598 1.00 48.81 134 ASN A N 1
ATOM 1023 C CA . ASN A 1 134 ? -21.474 1.482 -5.882 1.00 48.81 134 ASN A CA 1
ATOM 1024 C C . ASN A 1 134 ? -21.255 0.412 -6.939 1.00 48.81 134 ASN A C 1
ATOM 1026 O O . ASN A 1 134 ? -20.250 -0.284 -7.005 1.00 48.81 134 ASN A O 1
ATOM 1030 N N . VAL A 1 135 ? -22.247 0.285 -7.803 1.00 48.03 135 VAL A N 1
ATOM 1031 C CA . VAL A 1 135 ? -22.120 -0.555 -8.980 1.00 48.03 135 VAL A CA 1
ATOM 1032 C C . VAL A 1 135 ? -21.748 0.347 -10.131 1.00 48.03 135 VAL A C 1
ATOM 1034 O O . VAL A 1 135 ? -22.601 0.857 -10.857 1.00 48.03 135 VAL A O 1
ATOM 1037 N N . SER A 1 136 ? -20.441 0.548 -10.272 1.00 47.06 136 SER A N 1
ATOM 1038 C CA . SER A 1 136 ? -19.864 1.232 -11.415 1.00 47.06 136 SER A CA 1
ATOM 1039 C C . SER A 1 136 ? -19.996 0.345 -12.642 1.00 47.06 136 SER A C 1
ATOM 1041 O O . SER A 1 136 ? -19.104 -0.428 -12.993 1.00 47.06 136 SER A O 1
ATOM 1043 N N . VAL A 1 137 ? -21.123 0.479 -13.339 1.00 45.88 137 VAL A N 1
ATOM 1044 C CA . VAL A 1 137 ? -21.216 -0.048 -14.691 1.00 45.88 137 VAL A CA 1
ATOM 1045 C C . VAL A 1 137 ? -20.550 0.950 -15.629 1.00 45.88 137 VAL A C 1
ATOM 1047 O O . VAL A 1 137 ? -21.153 1.921 -16.078 1.00 45.88 137 VAL A O 1
ATOM 1050 N N . LEU A 1 138 ? -19.250 0.763 -15.849 1.00 43.19 138 LEU A N 1
ATOM 1051 C CA . LEU A 1 138 ? -18.461 1.602 -16.744 1.00 43.19 138 LEU A CA 1
ATOM 1052 C C . LEU A 1 138 ? -18.786 1.269 -18.201 1.00 43.19 138 LEU A C 1
ATOM 1054 O O . LEU A 1 138 ? -18.008 0.600 -18.872 1.00 43.19 138 LEU A O 1
ATOM 1058 N N . ASP A 1 139 ? -19.912 1.782 -18.690 1.00 41.56 139 ASP A N 1
ATOM 1059 C CA . ASP A 1 139 ? -19.961 2.260 -20.065 1.00 41.56 139 ASP A CA 1
ATOM 1060 C C . ASP A 1 139 ? -20.947 3.423 -20.214 1.00 41.56 139 ASP A C 1
ATOM 1062 O O . ASP A 1 139 ? -22.133 3.317 -19.910 1.00 41.56 139 ASP A O 1
ATOM 1066 N N . PHE A 1 140 ? -20.449 4.569 -20.679 1.00 39.00 140 PHE A N 1
ATOM 1067 C CA . PHE A 1 140 ? -21.230 5.802 -20.842 1.00 39.00 140 PHE A CA 1
ATOM 1068 C C . PHE A 1 140 ? -22.166 5.754 -22.066 1.00 39.00 140 PHE A C 1
ATOM 1070 O O . PHE A 1 140 ? -22.794 6.766 -22.392 1.00 39.00 140 PHE A O 1
ATOM 1077 N N . MET A 1 141 ? -22.241 4.618 -22.773 1.00 41.56 141 MET A N 1
ATOM 1078 C CA . MET A 1 141 ? -22.924 4.521 -24.065 1.00 41.56 141 MET A CA 1
ATOM 1079 C C . MET A 1 141 ? -23.938 3.379 -24.223 1.00 41.56 141 MET A C 1
ATOM 1081 O O . MET A 1 141 ? -24.689 3.434 -25.196 1.00 41.56 141 MET A O 1
ATOM 1085 N N . ASP A 1 142 ? -24.080 2.457 -23.262 1.00 46.53 142 ASP A N 1
ATOM 1086 C CA . ASP A 1 142 ? -25.077 1.378 -23.336 1.00 46.53 142 ASP A CA 1
ATOM 1087 C C . ASP A 1 142 ? -26.167 1.514 -22.262 1.00 46.53 142 ASP A C 1
ATOM 1089 O O . ASP A 1 142 ? -25.916 1.607 -21.062 1.00 46.53 142 ASP A O 1
ATOM 1093 N N . SER A 1 143 ? -27.421 1.550 -22.713 1.00 48.19 143 SER A N 1
ATOM 1094 C CA . SER A 1 143 ? -28.607 1.631 -21.863 1.00 48.19 143 SER A CA 1
ATOM 1095 C C . SER A 1 143 ? -28.915 0.283 -21.209 1.00 48.19 143 SER A C 1
ATOM 1097 O O . SER A 1 143 ? -29.243 -0.674 -21.911 1.00 48.19 143 SER A O 1
ATOM 1099 N N . PHE A 1 144 ? -28.905 0.217 -19.878 1.00 51.03 144 PHE A N 1
ATOM 1100 C CA . PHE A 1 144 ? -29.524 -0.890 -19.142 1.00 51.03 144 PHE A CA 1
ATOM 1101 C C . PHE A 1 144 ? -31.048 -0.816 -19.296 1.00 51.03 144 PHE A C 1
ATOM 1103 O O . PHE A 1 144 ? -31.627 0.260 -19.133 1.00 51.03 144 PHE A O 1
ATOM 1110 N N . ASP A 1 145 ? -31.705 -1.945 -19.589 1.00 54.50 145 ASP A N 1
ATOM 1111 C CA . ASP A 1 145 ? -33.176 -2.008 -19.631 1.00 54.50 145 ASP A CA 1
ATOM 1112 C C . ASP A 1 145 ? -33.748 -2.106 -18.205 1.00 54.50 145 ASP A C 1
ATOM 1114 O O . ASP A 1 145 ? -34.708 -1.418 -17.857 1.00 54.50 145 ASP A O 1
ATOM 1118 N N . THR A 1 146 ? -33.160 -2.955 -17.350 1.00 58.50 146 THR A N 1
ATOM 1119 C CA . THR A 1 146 ? -33.472 -3.042 -15.909 1.00 58.50 146 THR A CA 1
ATOM 1120 C C . THR A 1 146 ? -32.361 -3.795 -15.177 1.00 58.50 146 THR A C 1
ATOM 1122 O O . THR A 1 146 ? -31.924 -4.850 -15.646 1.00 58.50 146 THR A O 1
ATOM 1125 N N . LEU A 1 147 ? -31.927 -3.293 -14.020 1.00 67.00 147 LEU A N 1
ATOM 1126 C CA . LEU A 1 147 ? -30.960 -3.951 -13.139 1.00 67.00 147 LEU A CA 1
ATOM 1127 C C . LEU A 1 147 ? -31.540 -3.979 -11.718 1.00 67.00 147 LEU A C 1
ATOM 1129 O O . LEU A 1 147 ? -32.105 -2.995 -11.256 1.00 67.00 147 LEU A O 1
ATOM 1133 N N . PHE A 1 148 ? -31.439 -5.114 -11.040 1.00 72.31 148 PHE A N 1
ATOM 1134 C CA . PHE A 1 148 ? -31.896 -5.304 -9.669 1.00 72.31 148 PHE A CA 1
ATOM 1135 C C . PHE A 1 148 ? -30.716 -5.691 -8.793 1.00 72.31 148 PHE A C 1
ATOM 1137 O O . PHE A 1 148 ? -29.943 -6.575 -9.161 1.00 72.31 148 PHE A O 1
ATOM 1144 N N . ALA A 1 149 ? -30.628 -5.080 -7.621 1.00 74.62 149 ALA A N 1
ATOM 1145 C CA . ALA A 1 149 ? -29.783 -5.513 -6.529 1.00 74.62 149 ALA A CA 1
ATOM 1146 C C . ALA A 1 149 ? -30.631 -6.212 -5.473 1.00 74.62 149 ALA A C 1
ATOM 1148 O O . ALA A 1 149 ? -31.677 -5.709 -5.078 1.00 74.62 149 ALA A O 1
ATOM 1149 N N . TYR A 1 150 ? -30.172 -7.355 -4.999 1.00 77.31 150 TYR A N 1
ATOM 1150 C CA . TYR A 1 150 ? -30.811 -8.171 -3.981 1.00 77.31 150 TYR A CA 1
ATOM 1151 C C . TYR A 1 150 ? -29.829 -8.318 -2.831 1.00 77.31 150 TYR A C 1
ATOM 1153 O O . TYR A 1 150 ? -28.676 -8.651 -3.078 1.00 77.31 150 TYR A O 1
ATOM 1161 N N . LEU A 1 151 ? -30.267 -8.103 -1.598 1.00 78.31 151 LEU A N 1
ATOM 1162 C CA . LEU A 1 151 ? -29.451 -8.320 -0.409 1.00 78.31 151 LEU A CA 1
ATOM 1163 C C . LEU A 1 151 ? -29.983 -9.528 0.345 1.00 78.31 151 LEU A C 1
ATOM 1165 O O . LEU A 1 151 ? -31.183 -9.618 0.597 1.00 78.31 151 LEU A O 1
ATOM 1169 N N . TYR A 1 152 ? -29.097 -10.433 0.727 1.00 75.38 152 TYR A N 1
ATOM 1170 C CA . TYR A 1 152 ? -29.387 -11.618 1.515 1.00 75.38 152 TYR A CA 1
ATOM 1171 C C . TYR A 1 152 ? -28.641 -11.559 2.842 1.00 75.38 152 TYR A C 1
ATOM 1173 O O . TYR A 1 152 ? -27.526 -11.059 2.909 1.00 75.38 152 TYR A O 1
ATOM 1181 N N . GLN A 1 153 ? -29.247 -12.102 3.887 1.00 80.44 153 GLN A N 1
ATOM 1182 C CA . GLN A 1 153 ? -28.570 -12.514 5.110 1.00 80.44 153 GLN A CA 1
ATOM 1183 C C . GLN A 1 153 ? -28.653 -14.040 5.150 1.00 80.44 153 GLN A C 1
ATOM 1185 O O . GLN A 1 153 ? -29.760 -14.591 5.193 1.00 80.44 153 GLN A O 1
ATOM 1190 N N . GLU A 1 154 ? -27.508 -14.720 5.078 1.00 77.56 154 GLU A N 1
ATOM 1191 C CA . GLU A 1 154 ? -27.450 -16.157 4.769 1.00 77.56 154 GLU A CA 1
ATOM 1192 C C . GLU A 1 154 ? -28.280 -16.474 3.499 1.00 77.56 154 GLU A C 1
ATOM 1194 O O . GLU A 1 154 ? -28.025 -15.917 2.435 1.00 77.56 154 GLU A O 1
ATOM 1199 N N . ASP A 1 155 ? -29.316 -17.313 3.606 1.00 80.19 155 ASP A N 1
ATOM 1200 C CA . ASP A 1 155 ? -30.216 -17.676 2.500 1.00 80.19 155 ASP A CA 1
ATOM 1201 C C . ASP A 1 155 ? -31.506 -16.824 2.448 1.00 80.19 155 ASP A C 1
ATOM 1203 O O . ASP A 1 155 ? -32.418 -17.100 1.661 1.00 80.19 155 ASP A O 1
ATOM 1207 N N . THR A 1 156 ? -31.640 -15.808 3.307 1.00 83.50 156 THR A N 1
ATOM 1208 C CA . THR A 1 156 ? -32.867 -15.003 3.426 1.00 83.50 156 THR A CA 1
ATOM 1209 C C . THR A 1 156 ? -32.715 -13.675 2.701 1.00 83.50 156 THR A C 1
ATOM 1211 O O . THR A 1 156 ? -31.877 -12.869 3.080 1.00 83.50 156 THR A O 1
ATOM 1214 N N . LEU A 1 157 ? -33.561 -13.410 1.700 1.00 84.88 157 LEU A N 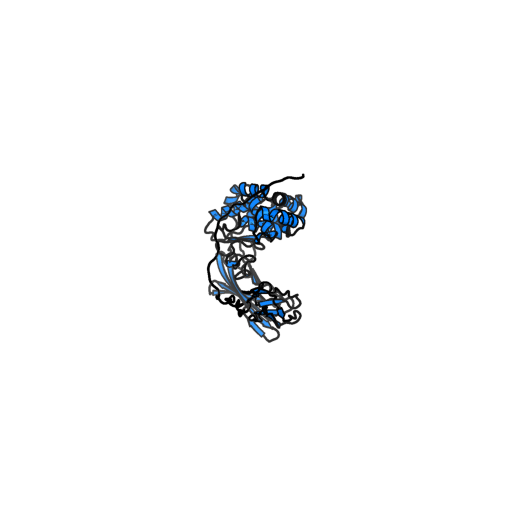1
ATOM 1215 C CA . LEU A 1 157 ? -33.635 -12.097 1.052 1.00 84.88 157 LEU A CA 1
ATOM 1216 C C . LEU A 1 157 ? -34.110 -11.044 2.067 1.00 84.88 157 LEU A C 1
ATOM 1218 O O . LEU A 1 157 ? -35.227 -11.147 2.581 1.00 84.88 157 LEU A O 1
ATOM 1222 N N . VAL A 1 158 ? -33.271 -10.046 2.333 1.00 83.94 158 VAL A N 1
ATOM 1223 C CA . VAL A 1 158 ? -33.526 -8.956 3.283 1.00 83.94 158 VAL A CA 1
ATOM 1224 C C . VAL A 1 158 ? -33.909 -7.643 2.600 1.00 83.94 158 VAL A C 1
ATOM 1226 O O . VAL A 1 158 ? -34.720 -6.913 3.164 1.00 83.94 158 VAL A O 1
ATOM 1229 N N . ASP A 1 159 ? -33.407 -7.357 1.391 1.00 82.75 159 ASP A N 1
ATOM 1230 C CA . ASP A 1 159 ? -33.763 -6.133 0.656 1.00 82.75 159 ASP A CA 1
ATOM 1231 C C . ASP A 1 159 ? -33.635 -6.287 -0.873 1.00 82.75 159 ASP A C 1
ATOM 1233 O O . ASP A 1 159 ? -33.017 -7.228 -1.379 1.00 82.75 159 ASP A O 1
ATOM 1237 N N . THR A 1 160 ? -34.264 -5.393 -1.640 1.00 84.81 160 THR A N 1
ATOM 1238 C CA . THR A 1 160 ? -34.171 -5.344 -3.107 1.00 84.81 160 THR A CA 1
ATOM 1239 C C . THR A 1 160 ? -34.270 -3.910 -3.625 1.00 84.81 160 THR A C 1
ATOM 1241 O O . THR A 1 160 ? -35.213 -3.194 -3.296 1.00 84.81 160 THR A O 1
ATOM 1244 N N . ILE A 1 161 ? -33.345 -3.519 -4.503 1.00 78.69 161 ILE A N 1
ATOM 1245 C CA . ILE A 1 161 ? -33.299 -2.203 -5.150 1.00 78.69 161 ILE A CA 1
ATOM 1246 C C . ILE A 1 161 ? -33.369 -2.384 -6.666 1.00 78.69 161 ILE A C 1
ATOM 1248 O O . ILE A 1 161 ? -32.614 -3.162 -7.239 1.00 78.69 161 ILE A O 1
ATOM 1252 N N . GLU A 1 162 ? -34.268 -1.659 -7.325 1.00 79.81 162 GLU A N 1
ATOM 1253 C CA . GLU A 1 162 ? -34.316 -1.544 -8.786 1.00 79.81 162 GLU A CA 1
ATOM 1254 C C . GLU A 1 162 ? -33.511 -0.312 -9.221 1.00 79.81 162 GLU A C 1
ATOM 1256 O O . GLU A 1 162 ? -33.679 0.772 -8.660 1.00 79.81 162 GLU A O 1
ATOM 1261 N N . LEU A 1 163 ? -32.628 -0.479 -10.203 1.00 69.94 163 LEU A N 1
ATOM 1262 C CA . LEU A 1 163 ? -31.764 0.571 -10.730 1.00 69.94 163 LEU A CA 1
ATOM 1263 C C . LEU A 1 163 ? -32.329 1.074 -12.052 1.00 69.94 163 LEU A C 1
ATOM 1265 O O . LEU A 1 163 ? -32.519 0.310 -13.004 1.00 69.94 163 LEU A O 1
ATOM 1269 N N . GLU A 1 164 ? -32.595 2.376 -12.100 1.00 64.38 164 GLU A N 1
ATOM 1270 C CA . GLU A 1 164 ? -33.040 3.054 -13.312 1.00 64.38 164 GLU A CA 1
ATOM 1271 C C . GLU A 1 164 ? -31.869 3.258 -14.289 1.00 64.38 164 GLU A C 1
ATOM 1273 O O . GLU A 1 164 ? -30.706 3.374 -13.897 1.00 64.38 164 GLU A O 1
ATOM 1278 N N . ASN A 1 165 ? -32.185 3.325 -15.584 1.00 56.34 165 ASN A N 1
ATOM 1279 C CA . ASN A 1 165 ? -31.213 3.526 -16.657 1.00 56.34 165 ASN A CA 1
ATOM 1280 C C . ASN A 1 165 ? -30.354 4.791 -16.419 1.00 56.34 165 ASN A C 1
ATOM 1282 O O . ASN A 1 165 ? -30.884 5.902 -16.346 1.00 56.34 165 ASN A O 1
ATOM 1286 N N . GLY A 1 166 ? -29.034 4.608 -16.303 1.00 52.16 166 GLY A N 1
ATOM 1287 C CA . GLY A 1 166 ? -28.057 5.658 -15.984 1.00 52.16 166 GLY A CA 1
ATOM 1288 C C . GLY A 1 166 ? -27.697 5.795 -14.497 1.00 52.16 166 GLY A C 1
ATOM 1289 O O . GLY A 1 166 ? -26.925 6.689 -14.147 1.00 52.16 166 GLY A O 1
ATOM 1290 N N . GLY A 1 167 ? -28.248 4.953 -13.614 1.00 53.25 167 GLY A N 1
ATOM 1291 C CA . GLY A 1 167 ? -27.815 4.855 -12.222 1.00 53.25 167 GLY A CA 1
ATOM 1292 C C . GLY A 1 167 ? -26.537 4.021 -12.090 1.00 53.25 167 GLY A C 1
ATOM 1293 O O . GLY A 1 167 ? -26.552 2.831 -12.383 1.00 53.25 167 GLY A O 1
ATOM 1294 N N . ASN A 1 168 ? -25.455 4.639 -11.608 1.00 54.69 168 ASN A N 1
ATOM 1295 C CA . ASN A 1 168 ? -24.148 3.989 -11.415 1.00 54.69 168 ASN A CA 1
ATOM 1296 C C . ASN A 1 168 ? -23.875 3.639 -9.935 1.00 54.69 168 ASN A C 1
ATOM 1298 O O . ASN A 1 168 ? -22.736 3.391 -9.553 1.00 54.69 168 ASN A O 1
ATOM 1302 N N . SER A 1 169 ? -24.884 3.714 -9.061 1.00 59.25 169 SER A N 1
ATOM 1303 C CA . SER A 1 169 ? -24.753 3.378 -7.638 1.00 59.25 169 SER A CA 1
ATOM 1304 C C . SER A 1 169 ? -26.107 3.143 -6.970 1.00 59.25 169 SER A C 1
ATOM 1306 O O . SER A 1 169 ? -27.135 3.649 -7.427 1.00 59.25 169 SER A O 1
ATOM 1308 N N . PHE A 1 170 ? -26.104 2.387 -5.871 1.00 65.62 170 PHE A N 1
ATOM 1309 C CA . PHE A 1 170 ? -27.249 2.222 -4.980 1.00 65.62 170 PHE A CA 1
ATOM 1310 C C . PHE A 1 170 ? -26.833 2.064 -3.524 1.00 65.62 170 PHE A C 1
ATOM 1312 O O . PHE A 1 170 ? -25.656 1.990 -3.203 1.00 65.62 170 PHE A O 1
ATOM 1319 N N . GLU A 1 171 ? -27.801 2.041 -2.614 1.00 67.88 171 GLU A N 1
ATOM 1320 C CA . GLU A 1 171 ? -27.519 1.964 -1.187 1.00 67.88 171 GLU A CA 1
ATOM 1321 C C . GLU A 1 171 ? -28.553 1.111 -0.455 1.00 67.88 171 GLU A C 1
ATOM 1323 O O . GLU A 1 171 ? -29.747 1.403 -0.511 1.00 67.88 171 GLU A O 1
ATOM 1328 N N . PHE A 1 172 ? -28.084 0.070 0.241 1.00 69.81 172 PHE A N 1
ATOM 1329 C CA . PHE A 1 172 ? -28.869 -0.629 1.258 1.00 69.81 172 PHE A CA 1
ATOM 1330 C C . PHE A 1 172 ? -28.735 0.129 2.582 1.00 69.81 172 PHE A C 1
ATOM 1332 O O . PHE A 1 172 ? -27.639 0.545 2.935 1.00 69.81 172 PHE A O 1
ATOM 1339 N N . THR A 1 173 ? -29.828 0.317 3.325 1.00 70.31 173 THR A N 1
ATOM 1340 C CA . THR A 1 173 ? -29.820 1.076 4.594 1.00 70.31 173 THR A CA 1
ATOM 1341 C C . THR A 1 173 ? -30.390 0.245 5.738 1.00 70.31 173 THR A C 1
ATOM 1343 O O . THR A 1 173 ? -31.169 -0.678 5.509 1.00 70.31 173 THR A O 1
ATOM 1346 N N . GLY A 1 174 ? -30.033 0.582 6.983 1.00 68.81 174 GLY A N 1
ATOM 1347 C CA . GLY A 1 174 ? -30.577 -0.084 8.174 1.00 68.81 174 GLY A CA 1
ATOM 1348 C C . GLY A 1 174 ? -30.052 -1.504 8.403 1.00 68.81 174 GLY A C 1
ATOM 1349 O O . GLY A 1 174 ? -30.778 -2.332 8.953 1.00 68.81 174 GLY A O 1
ATOM 1350 N N . LEU A 1 175 ? -28.825 -1.783 7.959 1.00 70.94 175 LEU A N 1
ATOM 1351 C CA . LEU A 1 175 ? -28.150 -3.057 8.196 1.00 70.94 175 LEU A CA 1
ATOM 1352 C C . LEU A 1 175 ? -27.683 -3.170 9.654 1.00 70.94 175 LEU A C 1
ATOM 1354 O O . LEU A 1 175 ? -27.431 -2.162 10.312 1.00 70.94 175 LEU A O 1
ATOM 1358 N N . GLU A 1 176 ? -27.586 -4.395 10.162 1.00 69.31 176 GLU A N 1
ATOM 1359 C CA . GLU A 1 176 ? -27.129 -4.660 11.527 1.00 69.31 176 GLU A CA 1
ATOM 1360 C C . GLU A 1 176 ? -25.594 -4.775 11.573 1.00 69.31 176 GLU A C 1
ATOM 1362 O O . GLU A 1 176 ? -24.993 -5.507 10.788 1.00 69.31 176 GLU A O 1
ATOM 1367 N N . GLU A 1 177 ? -24.955 -4.057 12.503 1.00 62.53 177 GLU A N 1
ATOM 1368 C CA . GLU A 1 177 ? -23.507 -4.131 12.748 1.00 62.53 177 GLU A CA 1
ATOM 1369 C C . GLU A 1 177 ? -23.089 -5.545 13.192 1.00 62.53 177 GLU A C 1
ATOM 1371 O O . GLU A 1 177 ? -23.738 -6.165 14.039 1.00 62.53 177 GLU A O 1
ATOM 1376 N N . GLY A 1 178 ? -21.986 -6.049 12.635 1.00 60.34 178 GLY A N 1
ATOM 1377 C CA . GLY A 1 178 ? -21.447 -7.380 12.915 1.00 60.34 178 GLY A CA 1
ATOM 1378 C C . GLY A 1 178 ? -22.204 -8.526 12.237 1.00 60.34 178 GLY A C 1
ATOM 1379 O O . GLY A 1 178 ? -22.032 -9.679 12.636 1.00 60.34 178 GLY A O 1
ATOM 1380 N N . VAL A 1 179 ? -23.059 -8.228 11.252 1.00 65.12 179 VAL A N 1
ATOM 1381 C CA . VAL A 1 179 ? -23.802 -9.224 10.471 1.00 65.12 179 VAL A CA 1
ATOM 1382 C C . VAL A 1 179 ? -23.243 -9.319 9.053 1.00 65.12 179 VAL A C 1
ATOM 1384 O O . VAL A 1 179 ? -23.020 -8.307 8.384 1.00 65.12 179 VAL A O 1
ATOM 1387 N N . ASP A 1 180 ? -23.066 -10.559 8.594 1.00 63.44 180 ASP A N 1
ATOM 1388 C CA . ASP A 1 180 ? -22.695 -10.871 7.218 1.00 63.44 180 ASP A CA 1
ATOM 1389 C C . ASP A 1 180 ? -23.931 -10.871 6.318 1.00 63.44 180 ASP A C 1
ATOM 1391 O O . ASP A 1 180 ? -24.928 -11.561 6.567 1.00 63.44 180 ASP A O 1
ATOM 1395 N N . TYR A 1 181 ? -23.829 -10.125 5.229 1.00 67.62 181 TYR A N 1
ATOM 1396 C CA . TYR A 1 181 ? -24.792 -10.101 4.149 1.00 67.62 181 TYR A CA 1
ATOM 1397 C C . TYR A 1 181 ? -24.134 -10.587 2.852 1.00 67.62 181 TYR A C 1
ATOM 1399 O O . TYR A 1 181 ? -22.919 -10.644 2.693 1.00 67.62 181 TYR A O 1
ATOM 1407 N N . THR A 1 182 ? -24.943 -10.974 1.882 1.00 63.97 182 THR A N 1
ATOM 1408 C CA . THR A 1 182 ? -24.500 -11.301 0.528 1.00 63.97 182 THR A CA 1
ATOM 1409 C C . THR A 1 182 ? -25.401 -10.564 -0.423 1.00 63.97 182 THR A C 1
ATOM 1411 O O . THR A 1 182 ? -26.617 -10.740 -0.363 1.00 63.97 182 THR A O 1
ATOM 1414 N N . TYR A 1 183 ? -24.844 -9.739 -1.300 1.00 68.81 183 TYR A N 1
ATOM 1415 C CA . TYR A 1 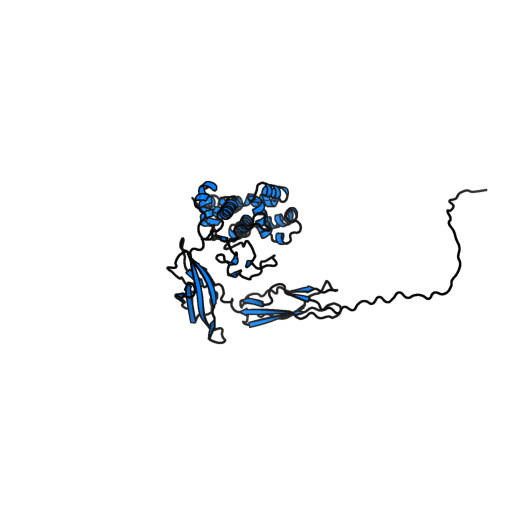183 ? -25.659 -9.109 -2.323 1.00 68.81 183 TYR A CA 1
ATOM 1416 C C . TYR A 1 183 ? -25.485 -9.799 -3.673 1.00 68.81 183 TYR A C 1
ATOM 1418 O O . TYR A 1 183 ? -24.508 -10.490 -3.957 1.00 68.81 183 TYR A O 1
ATOM 1426 N N . TYR A 1 184 ? -26.491 -9.614 -4.511 1.00 68.44 184 TYR A N 1
ATOM 1427 C CA . TYR A 1 184 ? -26.580 -10.171 -5.843 1.00 68.44 184 TYR A CA 1
ATOM 1428 C C . TYR A 1 184 ? -27.127 -9.100 -6.774 1.00 68.44 184 TYR A C 1
ATOM 1430 O O . TYR A 1 184 ? -28.173 -8.524 -6.484 1.00 68.44 184 TYR A O 1
ATOM 1438 N N . VAL A 1 185 ? -26.453 -8.835 -7.894 1.00 66.06 185 VAL A N 1
ATOM 1439 C CA . VAL A 1 185 ? -26.966 -7.917 -8.919 1.00 66.06 185 VAL A CA 1
ATOM 1440 C C . VAL A 1 185 ? -27.265 -8.661 -10.214 1.00 66.06 185 VAL A C 1
ATOM 1442 O O . VAL A 1 185 ? -26.445 -9.416 -10.742 1.00 66.06 185 VAL A O 1
ATOM 1445 N N . ALA A 1 186 ? -28.474 -8.454 -10.734 1.00 65.31 186 ALA A N 1
ATOM 1446 C CA . ALA A 1 186 ? -28.960 -9.110 -11.939 1.00 65.31 186 ALA A CA 1
ATOM 1447 C C . ALA A 1 186 ? -29.876 -8.219 -12.759 1.00 65.31 186 ALA A C 1
ATOM 1449 O O . ALA A 1 186 ? -30.722 -7.508 -12.227 1.00 65.31 186 ALA A O 1
ATOM 1450 N N . GLY A 1 187 ? -29.737 -8.299 -14.077 1.00 64.12 187 GLY A N 1
ATOM 1451 C CA . GLY A 1 187 ? -30.492 -7.466 -15.000 1.00 64.12 187 GLY A CA 1
ATOM 1452 C C . GLY A 1 187 ? -30.514 -8.025 -16.414 1.00 64.12 187 GLY A C 1
ATOM 1453 O O . GLY A 1 187 ? -29.944 -9.084 -16.699 1.00 64.12 187 GLY A O 1
ATOM 1454 N N . SER A 1 188 ? -31.194 -7.301 -17.295 1.00 56.44 188 SER A N 1
ATOM 1455 C CA . SER A 1 188 ? -31.240 -7.575 -18.732 1.00 56.44 188 SER A CA 1
ATOM 1456 C C . SER A 1 188 ? -30.469 -6.512 -19.506 1.00 56.44 188 SER A C 1
ATOM 1458 O O . SER A 1 188 ? -30.659 -5.317 -19.275 1.00 56.44 188 SER A O 1
ATOM 1460 N N . TYR A 1 189 ? -29.633 -6.958 -20.442 1.00 52.81 189 TYR A N 1
ATOM 1461 C CA . TYR A 1 189 ? -28.829 -6.103 -21.313 1.00 52.81 189 TYR A CA 1
ATOM 1462 C C . TYR A 1 189 ? -28.892 -6.611 -22.760 1.00 52.81 189 TYR A C 1
ATOM 1464 O O . TYR A 1 189 ? -29.083 -7.810 -23.001 1.00 52.81 189 TYR A O 1
ATOM 1472 N N . ASP A 1 190 ? -28.781 -5.692 -23.720 1.00 50.81 190 ASP A N 1
ATOM 1473 C CA . ASP A 1 190 ? -28.756 -6.000 -25.153 1.00 50.81 190 ASP A CA 1
ATOM 1474 C C . ASP A 1 190 ? -27.312 -5.931 -25.668 1.00 50.81 190 ASP A C 1
ATOM 1476 O O . ASP A 1 190 ? -26.716 -4.861 -25.713 1.00 50.81 190 ASP A O 1
ATOM 1480 N N . LEU A 1 191 ? -26.744 -7.082 -26.038 1.00 45.59 191 LEU A N 1
ATOM 1481 C CA . LEU A 1 191 ? -25.379 -7.209 -26.576 1.00 45.59 191 LEU A CA 1
ATOM 1482 C C . LEU A 1 191 ? -25.301 -7.021 -28.100 1.00 45.59 191 LEU A C 1
ATOM 1484 O O . LEU A 1 191 ? -24.306 -7.391 -28.717 1.00 45.59 191 LEU A O 1
ATOM 1488 N N . GLY A 1 192 ? -26.373 -6.560 -28.747 1.00 46.69 192 GLY A N 1
ATOM 1489 C CA . GLY A 1 192 ? -26.444 -6.510 -30.209 1.00 46.69 192 GLY A CA 1
ATOM 1490 C C . GLY A 1 192 ? -26.715 -7.869 -30.872 1.00 46.69 192 GLY A C 1
ATOM 1491 O O . GLY A 1 192 ? -26.910 -7.923 -32.085 1.00 46.69 192 GLY A O 1
ATOM 1492 N N . GLU A 1 193 ? -26.820 -8.954 -30.094 1.00 44.66 193 GLU A N 1
ATOM 1493 C CA . GLU A 1 193 ? -27.311 -10.273 -30.536 1.00 44.66 193 GLU A CA 1
ATOM 1494 C C . GLU A 1 193 ? -28.664 -10.671 -29.897 1.00 44.66 193 GLU A C 1
ATOM 1496 O O . GLU A 1 193 ? -29.182 -11.763 -30.151 1.00 44.66 193 GLU A O 1
ATOM 1501 N N . GLY A 1 194 ? -29.279 -9.778 -29.107 1.00 49.56 194 GLY A N 1
ATOM 1502 C CA . GLY A 1 194 ? -30.555 -9.981 -28.411 1.00 49.56 194 GLY A CA 1
ATOM 1503 C C . GLY A 1 194 ? -30.447 -9.924 -26.881 1.00 49.56 194 GLY A C 1
ATOM 1504 O O . GLY A 1 194 ? -29.365 -10.045 -26.309 1.00 49.56 194 GLY A O 1
ATOM 1505 N N . LEU A 1 195 ? -31.602 -9.756 -26.219 1.00 46.38 195 LEU A N 1
ATOM 1506 C CA . LEU A 1 195 ? -31.712 -9.619 -24.760 1.00 46.38 195 LEU A CA 1
ATOM 1507 C C . LEU A 1 195 ? -31.247 -10.891 -24.033 1.00 46.38 195 LEU A C 1
ATOM 1509 O O . LEU A 1 195 ? -31.909 -11.932 -24.093 1.00 46.38 195 LEU A O 1
ATOM 1513 N N . GLY A 1 196 ? -30.135 -10.788 -23.308 1.00 49.16 196 GLY A N 1
ATOM 1514 C CA . GLY A 1 196 ? -29.650 -11.815 -22.391 1.00 49.16 196 GLY A CA 1
ATOM 1515 C C . GLY A 1 196 ? -29.876 -11.411 -20.933 1.00 49.16 196 GLY A C 1
ATOM 1516 O O . GLY A 1 196 ? -29.694 -10.255 -20.563 1.00 49.16 196 GLY A O 1
ATOM 1517 N N . THR A 1 197 ? -30.246 -12.369 -20.079 1.00 50.09 197 THR A N 1
ATOM 1518 C CA . THR A 1 197 ? -30.165 -12.217 -18.616 1.00 50.09 197 THR A CA 1
ATOM 1519 C C . THR A 1 197 ? -28.884 -12.887 -18.140 1.00 50.09 197 THR A C 1
ATOM 1521 O O . THR A 1 197 ? -28.730 -14.096 -18.343 1.00 50.09 197 THR A O 1
ATOM 1524 N N . ARG A 1 198 ? -27.975 -12.151 -17.500 1.00 48.97 198 ARG A N 1
ATOM 1525 C CA . ARG A 1 198 ? -26.818 -12.748 -16.817 1.00 48.97 198 ARG A CA 1
ATOM 1526 C C . ARG A 1 198 ? -26.647 -12.143 -15.418 1.00 48.97 198 ARG A C 1
ATOM 1528 O O . ARG A 1 198 ? -26.993 -10.981 -15.227 1.00 48.97 198 ARG A O 1
ATOM 1535 N N . PRO A 1 199 ? -26.177 -12.932 -14.436 1.00 50.31 199 PRO A N 1
ATOM 1536 C CA . PRO A 1 199 ? -25.753 -12.404 -13.144 1.00 50.31 199 PRO A CA 1
ATOM 1537 C C . PRO A 1 199 ? -24.458 -11.595 -13.309 1.00 50.31 199 PRO A C 1
ATOM 1539 O O . PRO A 1 199 ? -23.577 -12.020 -14.057 1.00 50.31 199 PRO A O 1
ATOM 1542 N N . PHE A 1 200 ? -24.358 -10.450 -12.630 1.00 51.88 200 PHE A N 1
ATOM 1543 C CA . PHE A 1 200 ? -23.236 -9.506 -12.760 1.00 51.88 200 PHE A CA 1
ATOM 1544 C C . PHE A 1 200 ? -22.187 -9.622 -11.642 1.00 51.88 200 PHE A C 1
ATOM 1546 O O . PHE A 1 200 ? -21.120 -9.036 -11.755 1.00 51.88 200 PHE A O 1
ATOM 1553 N N . GLY A 1 201 ? -22.457 -10.425 -10.612 1.00 51.44 201 GLY A N 1
ATOM 1554 C CA . GLY A 1 201 ? -21.551 -10.670 -9.491 1.00 51.44 201 GLY A CA 1
ATOM 1555 C C . GLY A 1 201 ? -22.321 -11.190 -8.279 1.00 51.44 201 GLY A C 1
ATOM 1556 O O . GLY A 1 201 ? -23.537 -10.987 -8.174 1.00 51.44 201 GLY A O 1
ATOM 1557 N N . ILE A 1 202 ? -21.630 -11.922 -7.408 1.00 52.16 202 ILE A N 1
ATOM 1558 C CA . ILE A 1 202 ? -22.094 -12.274 -6.062 1.00 52.16 202 ILE A CA 1
ATOM 1559 C C . ILE A 1 202 ? -20.932 -11.921 -5.151 1.00 52.16 202 ILE A C 1
ATOM 1561 O O . ILE A 1 202 ? -19.933 -12.639 -5.179 1.00 52.16 202 ILE A O 1
ATOM 1565 N N . ASP A 1 203 ? -21.085 -10.881 -4.339 1.00 57.66 203 ASP A N 1
ATOM 1566 C CA . ASP A 1 203 ? -20.042 -10.497 -3.396 1.00 57.66 203 ASP A CA 1
ATOM 1567 C C . ASP A 1 203 ? -20.605 -10.510 -1.965 1.00 57.66 203 ASP A C 1
ATOM 1569 O O . ASP A 1 203 ? -21.672 -9.938 -1.689 1.00 57.66 203 ASP A O 1
ATOM 1573 N N . PRO A 1 204 ? -19.946 -11.231 -1.042 1.00 53.69 204 PRO A N 1
ATOM 1574 C CA . PRO A 1 204 ? -20.264 -11.154 0.373 1.00 53.69 204 PRO A CA 1
ATOM 1575 C C . PRO A 1 204 ? -19.816 -9.798 0.930 1.00 53.69 204 PRO A C 1
ATOM 1577 O O . PRO A 1 204 ? -18.775 -9.275 0.541 1.00 53.69 204 PRO A O 1
ATOM 1580 N N . ILE A 1 205 ? -20.591 -9.245 1.860 1.00 54.62 205 ILE A N 1
ATOM 1581 C CA . ILE A 1 205 ? -20.251 -8.021 2.593 1.00 54.62 205 ILE A CA 1
ATOM 1582 C C . ILE A 1 205 ? -20.474 -8.254 4.083 1.00 54.62 205 ILE A C 1
ATOM 1584 O O . ILE A 1 205 ? -21.492 -8.815 4.483 1.00 54.62 205 ILE A O 1
ATOM 1588 N N . SER A 1 206 ? -19.552 -7.786 4.911 1.00 53.34 206 SER A N 1
ATOM 1589 C CA . SER A 1 206 ? -19.712 -7.762 6.366 1.00 53.34 206 SER A CA 1
ATOM 1590 C C . SER A 1 206 ? -19.915 -6.312 6.800 1.00 53.34 206 SER A C 1
ATOM 1592 O O . SER A 1 206 ? -19.206 -5.421 6.337 1.00 53.34 206 SER A O 1
ATOM 1594 N N . VAL A 1 207 ? -20.912 -6.049 7.648 1.00 52.44 207 VAL A N 1
ATOM 1595 C CA . VAL A 1 207 ? -21.225 -4.688 8.120 1.00 52.44 207 VAL A CA 1
ATOM 1596 C C . VAL A 1 207 ? -20.493 -4.425 9.430 1.00 52.44 207 VAL A C 1
ATOM 1598 O O . VAL A 1 207 ? -20.599 -5.218 10.362 1.00 52.44 207 VAL A O 1
ATOM 1601 N N . GLY A 1 208 ? -19.778 -3.301 9.539 1.00 50.72 208 GLY A N 1
ATOM 1602 C CA . GLY A 1 208 ? -19.015 -2.971 10.755 1.00 50.72 208 GLY A CA 1
ATOM 1603 C C . GLY A 1 208 ? -17.748 -3.818 10.936 1.00 50.72 208 GLY A C 1
ATOM 1604 O O . GLY A 1 208 ? -17.316 -4.064 12.058 1.00 50.72 208 GLY A O 1
ATOM 1605 N N . THR A 1 209 ? -17.159 -4.284 9.830 1.00 57.47 209 THR A N 1
ATOM 1606 C CA . THR A 1 209 ? -16.005 -5.206 9.778 1.00 57.47 209 THR A CA 1
ATOM 1607 C C . THR A 1 209 ? -14.763 -4.680 10.476 1.00 57.47 209 THR A C 1
ATOM 1609 O O . THR A 1 209 ? -13.945 -5.473 10.945 1.00 57.47 209 THR A O 1
ATOM 1612 N N . TYR A 1 210 ? -14.623 -3.356 10.558 1.00 70.19 210 TYR A N 1
ATOM 1613 C CA . TYR A 1 210 ? -13.444 -2.720 11.112 1.00 70.19 210 TYR A CA 1
ATOM 1614 C C . TYR A 1 210 ? -13.764 -1.818 12.297 1.00 70.19 210 TYR A C 1
ATOM 1616 O O . TYR A 1 210 ? -14.824 -1.203 12.381 1.00 70.19 210 TYR A O 1
ATOM 1624 N N . ARG A 1 211 ? -12.812 -1.755 13.222 1.00 75.38 211 ARG A N 1
ATOM 1625 C CA . ARG A 1 211 ? -12.813 -0.876 14.384 1.00 75.38 211 ARG A CA 1
ATOM 1626 C C . ARG A 1 211 ? -11.549 -0.026 14.400 1.00 75.38 211 ARG A C 1
ATOM 1628 O O . ARG A 1 211 ? -10.496 -0.473 13.941 1.00 75.38 211 ARG A O 1
ATOM 1635 N N . ASP A 1 212 ? -11.647 1.123 15.048 1.00 83.50 212 ASP A N 1
ATOM 1636 C CA . ASP A 1 212 ? -10.508 1.983 15.354 1.00 83.50 212 ASP A CA 1
ATOM 1637 C C . ASP A 1 212 ? -9.434 1.260 16.180 1.00 83.50 212 ASP A C 1
ATOM 1639 O O . ASP A 1 212 ? -9.696 0.309 16.937 1.00 83.50 212 ASP A O 1
ATOM 1643 N N . ILE A 1 213 ? -8.215 1.797 16.131 1.00 89.88 213 ILE A N 1
ATOM 1644 C CA . ILE A 1 213 ? -7.166 1.399 17.067 1.00 89.88 213 ILE A CA 1
ATOM 1645 C C . ILE A 1 213 ? -7.581 1.656 18.532 1.00 89.88 213 ILE A C 1
ATOM 1647 O O . ILE A 1 213 ? -8.285 2.625 18.833 1.00 89.88 213 ILE A O 1
ATOM 1651 N N . PRO A 1 214 ? -7.142 0.821 19.497 1.00 90.44 214 PRO A N 1
ATOM 1652 C CA . PRO A 1 214 ? -7.564 0.967 20.886 1.00 90.44 214 PRO A CA 1
ATOM 1653 C C . PRO A 1 214 ? -7.110 2.292 21.510 1.00 90.44 214 PRO A C 1
ATOM 1655 O O . PRO A 1 214 ? -5.914 2.575 21.571 1.00 90.44 214 PRO A O 1
ATOM 1658 N N . GLU A 1 215 ? -8.041 3.027 22.125 1.00 93.00 215 GLU A N 1
ATOM 1659 C CA . GLU A 1 215 ? -7.772 4.290 22.842 1.00 93.00 215 GLU A CA 1
ATOM 1660 C C . GLU A 1 215 ? -6.670 4.162 23.916 1.00 93.00 215 GLU A C 1
ATOM 1662 O O . GLU A 1 215 ? -5.957 5.113 24.223 1.00 93.00 215 GLU A O 1
ATOM 1667 N N . SER A 1 216 ? -6.466 2.958 24.465 1.00 93.75 216 SER A N 1
ATOM 1668 C CA . SER A 1 216 ? -5.379 2.670 25.408 1.00 93.75 216 SER A CA 1
ATOM 1669 C C . SER A 1 216 ? -3.971 2.866 24.832 1.00 93.75 216 SER A C 1
ATOM 1671 O O . SER A 1 216 ? -3.022 2.982 25.604 1.00 93.75 216 SER A O 1
ATOM 1673 N N . LEU A 1 217 ? -3.809 2.870 23.504 1.00 96.00 217 LEU A N 1
ATOM 1674 C CA . LEU A 1 217 ? -2.517 3.120 22.863 1.00 96.00 217 LEU A CA 1
ATOM 1675 C C . LEU A 1 217 ? -2.125 4.599 22.880 1.00 96.00 217 LEU A C 1
ATOM 1677 O O . LEU A 1 217 ? -0.933 4.872 22.782 1.00 96.00 217 LEU A O 1
ATOM 1681 N N . ARG A 1 218 ? -3.063 5.533 23.094 1.00 97.06 218 ARG A N 1
ATOM 1682 C CA . ARG A 1 218 ? -2.786 6.980 23.110 1.00 97.06 218 ARG A CA 1
ATOM 1683 C C . ARG A 1 218 ? -1.635 7.351 24.045 1.00 97.06 218 ARG A C 1
ATOM 1685 O O . ARG A 1 218 ? -0.710 8.045 23.643 1.00 97.06 218 ARG A O 1
ATOM 1692 N N . GLU A 1 219 ? -1.631 6.817 25.270 1.00 96.81 219 GLU A N 1
ATOM 1693 C CA . GLU A 1 219 ? -0.548 7.068 26.237 1.00 96.81 219 GLU A CA 1
ATOM 1694 C C . GLU A 1 219 ? 0.795 6.466 25.786 1.00 96.81 219 GLU A C 1
ATOM 1696 O O . GLU A 1 219 ? 1.848 7.025 26.078 1.00 96.81 219 GLU A O 1
ATOM 1701 N N . THR A 1 220 ? 0.769 5.340 25.063 1.00 97.00 220 THR A N 1
ATOM 1702 C CA . THR A 1 220 ? 1.989 4.688 24.552 1.00 97.00 220 THR A CA 1
ATOM 1703 C C . THR A 1 220 ? 2.563 5.432 23.349 1.00 97.00 220 THR A C 1
ATOM 1705 O O . THR A 1 220 ? 3.781 5.542 23.242 1.00 97.00 220 THR A O 1
ATOM 1708 N N . VAL A 1 221 ? 1.700 5.958 22.474 1.00 97.38 221 VAL A N 1
ATOM 1709 C CA . VAL A 1 221 ? 2.089 6.805 21.338 1.00 97.38 221 VAL A CA 1
ATOM 1710 C C . VAL A 1 221 ? 2.654 8.138 21.836 1.00 97.38 221 VAL A C 1
ATOM 1712 O O . VAL A 1 221 ? 3.690 8.584 21.356 1.00 97.38 221 VAL A O 1
ATOM 1715 N N . GLY A 1 222 ? 2.031 8.749 22.847 1.00 95.88 222 GLY A N 1
ATOM 1716 C CA . GLY A 1 222 ? 2.574 9.924 23.541 1.00 95.88 222 GLY A CA 1
ATOM 1717 C C . GLY A 1 222 ? 2.503 11.246 22.762 1.00 95.88 222 GLY A C 1
ATOM 1718 O O . GLY A 1 222 ? 2.934 12.273 23.287 1.00 95.88 222 GLY A O 1
ATOM 1719 N N . ASP A 1 223 ? 1.940 11.230 21.556 1.00 96.00 223 ASP A N 1
ATOM 1720 C CA . ASP A 1 223 ? 1.627 12.386 20.715 1.00 96.00 223 ASP A CA 1
ATOM 1721 C C . ASP A 1 223 ? 0.164 12.248 20.265 1.00 96.00 223 ASP A C 1
ATOM 1723 O O . ASP A 1 223 ? -0.186 11.304 19.558 1.00 96.00 223 ASP A O 1
ATOM 1727 N N . ASP A 1 224 ? -0.702 13.154 20.732 1.00 95.31 224 ASP A N 1
ATOM 1728 C CA . ASP A 1 224 ? -2.143 13.102 20.456 1.00 95.31 224 ASP A CA 1
ATOM 1729 C C . ASP A 1 224 ? -2.449 13.286 18.968 1.00 95.31 224 ASP A C 1
ATOM 1731 O O . ASP A 1 224 ? -3.311 12.589 18.445 1.00 95.31 224 ASP A O 1
ATOM 1735 N N . ARG A 1 225 ? -1.704 14.156 18.275 1.00 94.69 225 ARG A N 1
ATOM 1736 C CA . ARG A 1 225 ? -1.901 14.419 16.844 1.00 94.69 225 ARG A CA 1
ATOM 1737 C C . ARG A 1 225 ? -1.519 13.194 16.021 1.00 94.69 225 ARG A C 1
ATOM 1739 O O . ARG A 1 225 ? -2.217 12.829 15.082 1.00 94.69 225 ARG A O 1
ATOM 1746 N N . LEU A 1 226 ? -0.419 12.544 16.398 1.00 96.25 226 LEU A N 1
ATOM 1747 C CA . LEU A 1 226 ? -0.020 11.268 15.813 1.00 96.25 226 LEU A CA 1
ATOM 1748 C C . LEU A 1 226 ? -1.057 10.175 16.093 1.00 96.25 226 LEU A C 1
ATOM 1750 O O . LEU A 1 226 ? -1.420 9.436 15.186 1.00 96.25 226 LEU A O 1
ATOM 1754 N N . PHE A 1 227 ? -1.527 10.056 17.337 1.00 97.19 227 PHE A N 1
ATOM 1755 C CA . PHE A 1 227 ? -2.509 9.038 17.700 1.00 97.19 227 PHE A CA 1
ATOM 1756 C C . PHE A 1 227 ? -3.824 9.223 16.941 1.00 97.19 227 PHE A C 1
ATOM 1758 O O . PHE A 1 227 ? -4.354 8.242 16.429 1.00 97.19 227 PHE A O 1
ATOM 1765 N N . ASP A 1 228 ? -4.328 10.453 16.855 1.00 93.62 228 ASP A N 1
ATOM 1766 C CA . ASP A 1 228 ? -5.564 10.755 16.137 1.00 93.62 228 ASP A CA 1
ATOM 1767 C C . ASP A 1 228 ? -5.395 10.462 14.636 1.00 93.62 228 ASP A C 1
ATOM 1769 O O . ASP A 1 228 ? -6.227 9.768 14.066 1.00 93.62 228 ASP A O 1
ATOM 1773 N N . ALA A 1 229 ? -4.257 10.819 14.028 1.00 94.19 229 ALA A N 1
ATOM 1774 C CA . ALA A 1 229 ? -3.965 10.447 12.641 1.00 94.19 229 ALA A CA 1
ATOM 1775 C C . ALA A 1 229 ? -3.865 8.924 12.426 1.00 94.19 229 ALA A C 1
ATOM 1777 O O . ALA A 1 229 ? -4.415 8.405 11.463 1.00 94.19 229 ALA A O 1
ATOM 1778 N N . LEU A 1 230 ? -3.200 8.184 13.324 1.00 95.25 230 LEU A N 1
ATOM 1779 C CA . LEU A 1 230 ? -3.152 6.715 13.265 1.00 95.25 230 LEU A CA 1
ATOM 1780 C C . LEU A 1 230 ? -4.547 6.101 13.407 1.00 95.25 230 LEU A C 1
ATOM 1782 O O . LEU A 1 230 ? -4.840 5.090 12.776 1.00 95.25 230 LEU A O 1
ATOM 1786 N N . LYS A 1 231 ? -5.390 6.694 14.254 1.00 90.94 231 LYS A N 1
ATOM 1787 C CA . LYS A 1 231 ? -6.772 6.271 14.461 1.00 90.94 231 LYS A CA 1
ATOM 1788 C C . LYS A 1 231 ? -7.638 6.528 13.232 1.00 90.94 231 LYS A C 1
ATOM 1790 O O . LYS A 1 231 ? -8.463 5.680 12.925 1.00 90.94 231 LYS A O 1
ATOM 1795 N N . ASP A 1 232 ? -7.415 7.640 12.539 1.00 86.38 232 ASP A N 1
ATOM 1796 C CA . ASP A 1 232 ? -8.148 8.002 11.325 1.00 86.38 232 ASP A CA 1
ATOM 1797 C C . ASP A 1 232 ? -7.821 7.060 10.149 1.00 86.38 232 ASP A C 1
ATOM 1799 O O . ASP A 1 232 ? -8.684 6.809 9.310 1.00 86.38 232 ASP A O 1
ATOM 1803 N N . ILE A 1 233 ? -6.599 6.512 10.091 1.00 86.81 233 ILE A N 1
ATOM 1804 C CA . ILE A 1 233 ? -6.125 5.751 8.920 1.00 86.81 233 ILE A CA 1
ATOM 1805 C C . ILE A 1 233 ? -6.009 4.238 9.134 1.00 86.81 233 ILE A C 1
ATOM 1807 O O . ILE A 1 233 ? -6.040 3.501 8.151 1.00 86.81 233 ILE A O 1
ATOM 1811 N N . ILE A 1 234 ? -5.832 3.746 10.370 1.00 90.75 234 ILE A N 1
ATOM 1812 C CA . ILE A 1 234 ? -5.648 2.310 10.645 1.00 90.75 234 ILE A CA 1
ATOM 1813 C C . ILE A 1 234 ? -6.958 1.658 11.085 1.00 90.75 234 ILE A C 1
ATOM 1815 O O . ILE A 1 234 ? -7.491 1.932 12.161 1.00 90.75 234 ILE A O 1
ATOM 1819 N N . HIS A 1 235 ? -7.370 0.664 10.306 1.00 85.44 235 HIS A N 1
ATOM 1820 C CA . HIS A 1 235 ? -8.593 -0.108 10.474 1.00 85.44 235 HIS A CA 1
ATOM 1821 C C . HIS A 1 235 ? -8.278 -1.540 10.895 1.00 85.44 235 HIS A C 1
ATOM 1823 O O . HIS A 1 235 ? -7.503 -2.256 10.258 1.00 85.44 235 HIS A O 1
ATOM 1829 N N . LEU A 1 236 ? -8.880 -1.973 11.999 1.00 83.62 236 LEU A N 1
ATOM 1830 C CA . LEU A 1 236 ? -8.625 -3.273 12.617 1.00 83.62 236 LEU A CA 1
ATOM 1831 C C . LEU A 1 236 ? -9.822 -4.205 12.455 1.00 83.62 236 LEU A C 1
ATOM 1833 O O . LEU A 1 236 ? -10.931 -3.729 12.648 1.00 83.62 236 LEU A O 1
ATOM 1837 N N . PRO A 1 237 ? -9.654 -5.518 12.218 1.00 76.50 237 PRO A N 1
ATOM 1838 C CA . PRO A 1 237 ? -10.792 -6.422 12.099 1.00 76.50 237 PRO A CA 1
ATOM 1839 C C . PRO A 1 237 ? -11.583 -6.446 13.413 1.00 76.50 237 PRO A C 1
ATOM 1841 O O . PRO A 1 237 ? -11.004 -6.358 14.497 1.00 76.50 237 PRO A O 1
ATOM 1844 N N . TYR A 1 238 ? -12.909 -6.531 13.351 1.00 66.81 238 TYR A N 1
ATOM 1845 C CA . TYR A 1 238 ? -13.768 -6.411 14.532 1.00 66.81 238 TYR A CA 1
ATOM 1846 C C . TYR A 1 238 ? -13.491 -7.506 15.577 1.00 66.81 238 TYR A C 1
ATOM 1848 O O . TYR A 1 238 ? -13.372 -7.243 16.781 1.00 66.81 238 TYR A O 1
ATOM 1856 N N . ASP A 1 239 ? -13.315 -8.737 15.106 1.00 63.94 239 ASP A N 1
ATOM 1857 C CA . ASP A 1 239 ? -13.128 -9.960 15.879 1.00 63.94 239 ASP A CA 1
ATOM 1858 C C . ASP A 1 239 ? -11.651 -10.279 16.173 1.00 63.94 239 ASP A C 1
ATOM 1860 O O . ASP A 1 239 ? -11.285 -11.448 16.294 1.00 63.94 239 ASP A O 1
ATOM 1864 N N . GLN A 1 240 ? -10.808 -9.247 16.361 1.00 63.38 240 GLN A N 1
ATOM 1865 C CA . GLN A 1 240 ? -9.360 -9.425 16.549 1.00 63.38 240 GLN A CA 1
ATOM 1866 C C . GLN A 1 240 ? -9.014 -10.529 17.543 1.00 63.38 240 GLN A C 1
ATOM 1868 O O . GLN A 1 240 ? -9.210 -10.404 18.761 1.00 63.38 240 GLN A O 1
ATOM 1873 N N . THR A 1 241 ? -8.363 -11.563 17.031 1.00 60.44 241 THR A N 1
ATOM 1874 C CA . THR A 1 241 ? -7.927 -12.686 17.856 1.00 60.44 241 THR A CA 1
ATOM 1875 C C . THR A 1 241 ? -6.591 -12.410 18.557 1.00 60.44 241 THR A C 1
ATOM 1877 O O . THR A 1 241 ? -6.271 -13.074 19.548 1.00 60.44 241 THR A O 1
ATOM 1880 N N . ASN A 1 242 ? -5.821 -11.397 18.117 1.00 79.31 242 ASN A N 1
ATOM 1881 C CA . ASN A 1 242 ? -4.459 -11.148 18.604 1.00 79.31 242 ASN A CA 1
ATOM 1882 C C . ASN A 1 242 ? -4.085 -9.671 18.855 1.00 79.31 242 ASN A C 1
ATOM 1884 O O . ASN A 1 242 ? -3.153 -9.127 18.263 1.00 79.31 242 ASN A O 1
ATOM 1888 N N . ALA A 1 243 ? -4.744 -9.043 19.833 1.00 83.06 243 ALA A N 1
ATOM 1889 C CA . ALA A 1 243 ? -4.508 -7.642 20.206 1.00 83.06 243 ALA A CA 1
ATOM 1890 C C . ALA A 1 243 ? -3.037 -7.288 20.530 1.00 83.06 243 ALA A C 1
ATOM 1892 O O . ALA A 1 243 ? -2.625 -6.148 20.344 1.00 83.06 243 ALA A O 1
ATOM 1893 N N . VAL A 1 244 ? -2.222 -8.235 21.015 1.00 87.94 244 VAL A N 1
ATOM 1894 C CA . VAL A 1 244 ? -0.803 -7.971 21.327 1.00 87.94 244 VAL A CA 1
ATOM 1895 C C . VAL A 1 244 ? 0.007 -7.730 20.057 1.00 87.94 244 VAL A C 1
ATOM 1897 O O . VAL A 1 244 ? 0.826 -6.812 20.022 1.00 87.94 244 VAL A O 1
ATOM 1900 N N . ILE A 1 245 ? -0.202 -8.559 19.033 1.00 87.62 245 ILE A N 1
ATOM 1901 C CA . ILE A 1 245 ? 0.491 -8.414 17.753 1.00 87.62 245 ILE A CA 1
ATOM 1902 C C . ILE A 1 245 ? -0.013 -7.172 17.027 1.00 87.62 245 ILE A C 1
ATOM 1904 O O . ILE A 1 245 ? 0.808 -6.371 16.591 1.00 87.62 245 ILE A O 1
ATOM 1908 N N . THR A 1 246 ? -1.329 -6.963 16.976 1.00 89.50 246 THR A N 1
ATOM 1909 C CA . THR A 1 246 ? -1.902 -5.768 16.352 1.00 89.50 246 THR A CA 1
ATOM 1910 C C . THR A 1 246 ? -1.350 -4.491 16.977 1.00 89.50 246 THR A C 1
ATOM 1912 O O . THR A 1 246 ? -0.863 -3.617 16.267 1.00 89.50 246 THR A O 1
ATOM 1915 N N . ASN A 1 247 ? -1.351 -4.396 18.311 1.00 92.56 247 ASN A N 1
ATOM 1916 C CA . ASN A 1 247 ? -0.810 -3.228 19.001 1.00 92.56 247 ASN A CA 1
ATOM 1917 C C . ASN A 1 247 ? 0.665 -3.008 18.669 1.00 92.56 247 ASN A C 1
ATOM 1919 O O . ASN A 1 247 ? 1.087 -1.866 18.541 1.00 92.56 247 ASN A O 1
ATOM 1923 N N . ARG A 1 248 ? 1.452 -4.080 18.506 1.00 91.88 248 ARG A N 1
ATOM 1924 C CA . ARG A 1 248 ? 2.836 -3.945 18.050 1.00 91.88 248 ARG A CA 1
ATOM 1925 C C . ARG A 1 248 ? 2.892 -3.348 16.649 1.00 91.88 248 ARG A C 1
ATOM 1927 O O . ARG A 1 248 ? 3.614 -2.385 16.481 1.00 91.88 248 ARG A O 1
ATOM 1934 N N . MET A 1 249 ? 2.127 -3.868 15.691 1.00 93.50 249 MET A N 1
ATOM 1935 C CA . MET A 1 249 ? 2.117 -3.355 14.314 1.00 93.50 249 MET A CA 1
ATOM 1936 C C . MET A 1 249 ? 1.711 -1.878 14.244 1.00 93.50 249 MET A C 1
ATOM 1938 O O . MET A 1 249 ? 2.364 -1.105 13.557 1.00 93.50 249 MET A O 1
ATOM 1942 N N . ILE A 1 250 ? 0.705 -1.454 15.018 1.00 95.25 250 ILE A N 1
ATOM 1943 C CA . ILE A 1 250 ? 0.325 -0.032 15.123 1.00 95.25 250 ILE A CA 1
ATOM 1944 C C . ILE A 1 250 ? 1.502 0.804 15.641 1.00 95.25 250 ILE A C 1
ATOM 1946 O O . ILE A 1 250 ? 1.796 1.874 15.116 1.00 95.25 250 ILE A O 1
ATOM 1950 N N . LEU A 1 251 ? 2.197 0.307 16.667 1.00 95.94 251 LEU A N 1
ATOM 1951 C CA . LEU A 1 251 ? 3.364 0.981 17.234 1.00 95.94 251 LEU A CA 1
ATOM 1952 C C . LEU A 1 251 ? 4.588 0.954 16.308 1.00 95.94 251 LEU A C 1
ATOM 1954 O O . LEU A 1 251 ? 5.451 1.808 16.465 1.00 95.94 251 LEU A O 1
ATOM 1958 N N . GLU A 1 252 ? 4.676 0.009 15.369 1.00 95.81 252 GLU A N 1
ATOM 1959 C CA . GLU A 1 252 ? 5.677 0.031 14.297 1.00 95.81 252 GLU A CA 1
ATOM 1960 C C . GLU A 1 252 ? 5.404 1.203 13.351 1.00 95.81 252 GLU A C 1
ATOM 1962 O O . GLU A 1 252 ? 6.298 2.018 13.142 1.00 95.81 252 GLU A O 1
ATOM 1967 N N . VAL A 1 253 ? 4.160 1.368 12.881 1.00 95.69 253 VAL A N 1
ATOM 1968 C CA . VAL A 1 253 ? 3.769 2.522 12.048 1.00 95.69 253 VAL A CA 1
ATOM 1969 C C . VAL A 1 253 ? 4.011 3.839 12.786 1.00 95.69 253 VAL A C 1
ATOM 1971 O O . VAL A 1 253 ? 4.560 4.771 12.209 1.00 95.69 253 VAL A O 1
ATOM 1974 N N . ALA A 1 254 ? 3.709 3.903 14.086 1.00 97.25 254 ALA A N 1
ATOM 1975 C CA . ALA A 1 254 ? 3.932 5.089 14.918 1.00 97.25 254 ALA A CA 1
ATOM 1976 C C . ALA A 1 254 ? 5.409 5.533 15.034 1.00 97.25 254 ALA A C 1
ATOM 1978 O O . ALA A 1 254 ? 5.673 6.598 15.591 1.00 97.25 254 ALA A O 1
ATOM 1979 N N . LYS A 1 255 ? 6.380 4.737 14.554 1.00 96.88 255 LYS A N 1
ATOM 1980 C CA . LYS A 1 255 ? 7.794 5.144 14.464 1.00 96.88 255 LYS A CA 1
ATOM 1981 C C . LYS A 1 255 ? 8.074 6.071 13.279 1.00 96.88 255 LYS A C 1
ATOM 1983 O O . LYS A 1 255 ? 9.095 6.757 13.304 1.00 96.88 255 LYS A O 1
ATOM 1988 N N . VAL A 1 256 ? 7.220 6.066 12.251 1.00 97.81 256 VAL A N 1
ATOM 1989 C CA . VAL A 1 256 ? 7.346 6.953 11.087 1.00 97.81 256 VAL A CA 1
ATOM 1990 C C . VAL A 1 256 ? 7.129 8.404 11.523 1.00 97.81 256 VAL A C 1
ATOM 1992 O O . VAL A 1 256 ? 6.386 8.681 12.464 1.00 97.81 256 VAL A O 1
ATOM 1995 N N . ASP A 1 257 ? 7.802 9.347 10.858 1.00 97.56 257 ASP A N 1
ATOM 1996 C CA . ASP A 1 257 ? 7.685 10.770 11.173 1.00 97.56 257 ASP A CA 1
ATOM 1997 C C . ASP A 1 257 ? 6.219 11.235 11.194 1.00 97.56 257 ASP A C 1
ATOM 1999 O O . ASP A 1 257 ? 5.494 11.082 10.208 1.00 97.56 257 ASP A O 1
ATOM 2003 N N . THR A 1 258 ? 5.804 11.878 12.296 1.00 95.75 258 THR A N 1
ATOM 2004 C CA . THR A 1 258 ? 4.412 12.308 12.527 1.00 95.75 258 THR A CA 1
ATOM 2005 C C . THR A 1 258 ? 3.825 13.083 11.348 1.00 95.75 258 THR A C 1
ATOM 2007 O O . THR A 1 258 ? 2.660 12.907 11.016 1.00 95.75 258 THR A O 1
ATOM 2010 N N . GLU A 1 259 ? 4.617 13.939 10.700 1.00 95.25 259 GLU A N 1
ATOM 2011 C CA . GLU A 1 259 ? 4.163 14.761 9.570 1.00 95.25 259 GLU A CA 1
ATOM 2012 C C . GLU A 1 259 ? 3.732 13.921 8.356 1.00 95.25 259 GLU A C 1
ATOM 2014 O O . GLU A 1 259 ? 2.807 14.317 7.655 1.00 95.25 259 GLU A O 1
ATOM 2019 N N . LEU A 1 260 ? 4.365 12.766 8.120 1.00 95.62 260 LEU A N 1
ATOM 2020 C CA . LEU A 1 260 ? 4.010 11.862 7.022 1.00 95.62 260 LEU A CA 1
ATOM 2021 C C . LEU A 1 260 ? 2.725 11.085 7.335 1.00 95.62 260 LEU A C 1
ATOM 2023 O O . LEU A 1 260 ? 1.872 10.923 6.464 1.00 95.62 260 LEU A O 1
ATOM 2027 N N . ILE A 1 261 ? 2.554 10.660 8.590 1.00 95.88 261 ILE A N 1
ATOM 2028 C CA . ILE A 1 261 ? 1.348 9.953 9.045 1.00 95.88 261 ILE A CA 1
ATOM 2029 C C . ILE A 1 261 ? 0.140 10.895 9.035 1.00 95.88 261 ILE A C 1
ATOM 2031 O O . ILE A 1 261 ? -0.899 10.561 8.475 1.00 95.88 261 ILE A O 1
ATOM 2035 N N . VAL A 1 262 ? 0.290 12.103 9.585 1.00 93.25 262 VAL A N 1
ATOM 2036 C CA . VAL A 1 262 ? -0.743 13.150 9.531 1.00 93.25 262 VAL A CA 1
ATOM 2037 C C . VAL A 1 262 ? -1.024 13.548 8.080 1.00 93.25 262 VAL A C 1
ATOM 2039 O O . VAL A 1 262 ? -2.178 13.674 7.692 1.00 93.25 262 VAL A O 1
ATOM 2042 N N . GLY A 1 263 ? 0.005 13.709 7.243 1.00 88.31 263 GLY A N 1
ATOM 2043 C CA . GLY A 1 263 ? -0.188 13.983 5.818 1.00 88.31 263 GLY A CA 1
ATOM 2044 C C . GLY A 1 263 ? -1.041 12.916 5.134 1.00 88.31 263 GLY A C 1
ATOM 2045 O O . GLY A 1 263 ? -1.992 13.261 4.441 1.00 88.31 263 GLY A O 1
ATOM 2046 N N . SER A 1 264 ? -0.756 11.640 5.400 1.00 89.06 264 SER A N 1
ATOM 2047 C CA . SER A 1 264 ? -1.559 10.519 4.899 1.00 89.06 264 SER A CA 1
ATOM 2048 C C . SER A 1 264 ? -3.009 10.619 5.389 1.00 89.06 264 SER A C 1
ATOM 2050 O O . SER A 1 264 ? -3.930 10.612 4.588 1.00 89.06 264 SER A O 1
ATOM 2052 N N . ALA A 1 265 ? -3.224 10.845 6.687 1.00 85.62 265 ALA A N 1
ATOM 2053 C CA . ALA A 1 265 ? -4.568 10.908 7.266 1.00 85.62 265 ALA A CA 1
ATOM 2054 C C . ALA A 1 265 ? -5.470 12.018 6.721 1.00 85.62 265 ALA A C 1
ATOM 2056 O O . ALA A 1 265 ? -6.680 11.835 6.619 1.00 85.62 265 ALA A O 1
ATOM 2057 N N . TYR A 1 266 ? -4.903 13.180 6.398 1.00 79.25 266 TYR A N 1
ATOM 2058 C CA . TYR A 1 266 ? -5.701 14.367 6.081 1.00 79.25 266 TYR A CA 1
ATOM 2059 C C . TYR A 1 266 ? -5.676 14.770 4.607 1.00 79.25 266 TYR A C 1
ATOM 2061 O O . TYR A 1 266 ? -6.502 15.586 4.192 1.00 79.25 266 TYR A O 1
ATOM 2069 N N . LEU A 1 267 ? -4.718 14.267 3.827 1.00 73.12 267 LEU A N 1
ATOM 2070 C CA . LEU A 1 267 ? -4.537 14.658 2.427 1.00 73.12 267 LEU A CA 1
ATOM 2071 C C . LEU A 1 267 ? -4.747 13.506 1.450 1.00 73.12 267 LEU A C 1
ATOM 2073 O O . LEU A 1 267 ? -4.845 13.771 0.251 1.00 73.12 267 LEU A O 1
ATOM 2077 N N . THR A 1 268 ? -4.811 12.267 1.934 1.00 68.75 268 THR A N 1
ATOM 2078 C CA . THR A 1 268 ? -5.051 11.093 1.097 1.00 68.75 268 THR A CA 1
ATOM 2079 C C . THR A 1 268 ? -6.355 10.409 1.504 1.00 68.75 268 THR A C 1
ATOM 2081 O O . THR A 1 268 ? -6.930 10.686 2.555 1.00 68.75 268 THR A O 1
ATOM 2084 N N . GLU A 1 269 ? -6.862 9.548 0.625 1.00 66.19 269 GLU A N 1
ATOM 2085 C CA . GLU A 1 269 ? -7.961 8.625 0.937 1.00 66.19 269 GLU A CA 1
ATOM 2086 C C . GLU A 1 269 ? -7.397 7.258 1.380 1.00 66.19 269 GLU A C 1
ATOM 2088 O O . GLU A 1 269 ? -8.074 6.233 1.268 1.00 66.19 269 GLU A O 1
ATOM 2093 N N . ASP A 1 270 ? -6.134 7.218 1.836 1.00 69.62 270 ASP A N 1
ATOM 2094 C CA . ASP A 1 270 ? -5.498 5.971 2.247 1.00 69.62 270 ASP A CA 1
ATOM 2095 C C . ASP A 1 270 ? -6.173 5.407 3.486 1.00 69.62 270 ASP A C 1
ATOM 2097 O O . ASP A 1 270 ? -6.344 6.066 4.511 1.00 69.62 270 ASP A O 1
ATOM 2101 N N . ASN A 1 271 ? -6.474 4.122 3.388 1.00 76.38 271 ASN A N 1
ATOM 2102 C CA . ASN A 1 271 ? -6.939 3.315 4.491 1.00 76.38 271 ASN A CA 1
ATOM 2103 C C . ASN A 1 271 ? -5.958 2.157 4.653 1.00 76.38 271 ASN A C 1
ATOM 2105 O O . ASN A 1 271 ? -5.628 1.472 3.682 1.00 76.38 271 ASN A O 1
ATOM 2109 N N . TYR A 1 272 ? -5.489 1.958 5.880 1.00 87.19 272 TYR A N 1
ATOM 2110 C CA . TYR A 1 272 ? -4.565 0.895 6.249 1.00 87.19 272 TYR A CA 1
ATOM 2111 C C . TYR A 1 272 ? -5.338 -0.180 6.992 1.00 87.19 272 TYR A C 1
ATOM 2113 O O . TYR A 1 272 ? -5.749 0.000 8.136 1.00 87.19 272 TYR A O 1
ATOM 2121 N N . VAL A 1 273 ? -5.555 -1.306 6.337 1.00 86.00 273 VAL A N 1
ATOM 2122 C CA . VAL A 1 273 ? -6.428 -2.365 6.818 1.00 86.00 273 VAL A CA 1
ATOM 2123 C C . VAL A 1 273 ? -5.592 -3.524 7.333 1.00 86.00 273 VAL A C 1
ATOM 2125 O O . VAL A 1 273 ? -4.816 -4.142 6.609 1.00 86.00 273 VAL A O 1
ATOM 2128 N N . PHE A 1 274 ? -5.756 -3.864 8.605 1.00 88.50 274 PHE A N 1
ATOM 2129 C CA . PHE A 1 274 ? -5.163 -5.081 9.146 1.00 88.50 274 PHE A CA 1
ATOM 2130 C C . PHE A 1 274 ? -6.154 -6.239 9.032 1.00 88.50 274 PHE A C 1
ATOM 2132 O O . PHE A 1 274 ? -7.351 -6.066 9.251 1.00 88.50 274 PHE A O 1
ATOM 2139 N N . VAL A 1 275 ? -5.666 -7.439 8.712 1.00 84.19 275 VAL A N 1
ATOM 2140 C CA . VAL A 1 275 ? -6.519 -8.633 8.576 1.00 84.19 275 VAL A CA 1
ATOM 2141 C C . VAL A 1 275 ? -5.967 -9.844 9.319 1.00 84.19 275 VAL A C 1
ATOM 2143 O O . VAL A 1 275 ? -4.764 -10.091 9.318 1.00 84.19 275 VAL A O 1
ATOM 2146 N N . ASP A 1 276 ? -6.852 -10.639 9.926 1.00 78.50 276 ASP A N 1
ATOM 2147 C CA . ASP A 1 276 ? -6.507 -11.948 10.514 1.00 78.50 276 ASP A CA 1
ATOM 2148 C C . ASP A 1 276 ? -6.517 -13.078 9.441 1.00 78.50 276 ASP A C 1
ATOM 2150 O O . ASP A 1 276 ? -5.974 -14.166 9.665 1.00 78.50 276 ASP A O 1
ATOM 2154 N N . GLY A 1 277 ? -7.090 -12.811 8.256 1.00 79.56 277 GLY A N 1
ATOM 2155 C CA . GLY A 1 277 ? -7.326 -13.756 7.154 1.00 79.56 277 GLY A CA 1
ATOM 2156 C C . GLY A 1 277 ? -6.429 -13.556 5.928 1.00 79.56 277 GLY A C 1
ATOM 2157 O O . GLY A 1 277 ? -5.206 -13.412 6.051 1.00 79.56 277 GLY A O 1
ATOM 2158 N N . TYR A 1 278 ? -7.022 -13.639 4.738 1.00 80.62 278 TYR A N 1
ATOM 2159 C CA . TYR A 1 278 ? -6.348 -13.336 3.473 1.00 80.62 278 TYR A CA 1
ATOM 2160 C C . TYR A 1 278 ? -6.487 -11.851 3.127 1.00 80.62 278 TYR A C 1
ATOM 2162 O O . TYR A 1 278 ? -7.498 -11.232 3.446 1.00 80.62 278 TYR A O 1
ATOM 2170 N N . VAL A 1 279 ? -5.485 -11.264 2.466 1.00 80.56 279 VAL A N 1
ATOM 2171 C CA . VAL A 1 279 ? -5.555 -9.846 2.060 1.00 80.56 279 VAL A CA 1
ATOM 2172 C C . VAL A 1 279 ? -6.659 -9.597 1.028 1.00 80.56 279 VAL A C 1
ATOM 2174 O O . VAL A 1 279 ? -7.249 -8.526 1.023 1.00 80.56 279 VAL A O 1
ATOM 2177 N N . THR A 1 280 ? -7.007 -10.617 0.238 1.00 73.12 280 THR A N 1
ATOM 2178 C CA . THR A 1 280 ? -8.116 -10.617 -0.733 1.00 73.12 280 THR A CA 1
ATOM 2179 C C . THR A 1 280 ? -9.500 -10.736 -0.088 1.00 73.12 280 THR A C 1
ATOM 2181 O O . THR A 1 280 ? -10.517 -10.660 -0.772 1.00 73.12 280 THR A O 1
ATOM 2184 N N . GLU A 1 281 ? -9.558 -10.943 1.232 1.00 71.00 281 GLU A N 1
ATOM 2185 C CA . GLU A 1 281 ? -10.789 -10.862 2.031 1.00 71.00 281 GLU A CA 1
ATOM 2186 C C . GLU A 1 281 ? -10.938 -9.494 2.709 1.00 71.00 281 GLU A C 1
ATOM 2188 O O . GLU A 1 281 ? -11.953 -9.235 3.355 1.00 71.00 281 GLU A O 1
ATOM 2193 N N . ALA A 1 282 ? -9.929 -8.625 2.591 1.00 69.00 282 ALA A N 1
ATOM 2194 C CA . ALA A 1 282 ? -10.019 -7.255 3.062 1.00 69.00 282 ALA A CA 1
ATOM 2195 C C . ALA A 1 282 ? -10.875 -6.403 2.122 1.00 69.00 282 ALA A C 1
ATOM 2197 O O . ALA A 1 282 ? -11.022 -6.712 0.937 1.00 69.00 282 ALA A O 1
ATOM 2198 N N . TYR A 1 283 ? -11.399 -5.307 2.674 1.00 62.03 283 TYR A N 1
ATOM 2199 C CA . TYR A 1 283 ? -12.068 -4.238 1.934 1.00 62.03 283 TYR A CA 1
ATOM 2200 C C . TYR A 1 283 ? -11.332 -3.909 0.621 1.00 62.03 283 TYR A C 1
ATOM 2202 O O . TYR A 1 283 ? -10.107 -3.846 0.612 1.00 62.03 283 TYR A O 1
ATOM 2210 N N . ASP A 1 284 ? -12.087 -3.739 -0.469 1.00 62.88 284 ASP A N 1
ATOM 2211 C CA . ASP A 1 284 ? -11.615 -3.296 -1.792 1.00 62.88 284 ASP A CA 1
ATOM 2212 C C . ASP A 1 284 ? -10.533 -4.143 -2.504 1.00 62.88 284 ASP A C 1
ATOM 2214 O O . ASP A 1 284 ? -10.209 -3.834 -3.642 1.00 62.88 284 ASP A O 1
ATOM 2218 N N . ASN A 1 285 ? -10.074 -5.263 -1.926 1.00 67.94 285 ASN A N 1
ATOM 2219 C CA . ASN A 1 285 ? -9.091 -6.178 -2.542 1.00 67.94 285 ASN A CA 1
ATOM 2220 C C . ASN A 1 285 ? -9.706 -7.464 -3.129 1.00 67.94 285 ASN A C 1
ATOM 2222 O O . ASN A 1 285 ? -8.999 -8.432 -3.432 1.00 67.94 285 ASN A O 1
ATOM 2226 N N . PHE A 1 286 ? -11.033 -7.542 -3.225 1.00 61.31 286 PHE A N 1
ATOM 2227 C CA . PHE A 1 286 ? -11.738 -8.743 -3.694 1.00 61.31 286 PHE A CA 1
ATOM 2228 C C . PHE A 1 286 ? -11.458 -9.047 -5.173 1.00 61.31 286 PHE A C 1
ATOM 2230 O O . PHE A 1 286 ? -11.505 -10.205 -5.592 1.00 61.31 286 PHE A O 1
ATOM 2237 N N . ASP A 1 287 ? -11.142 -8.019 -5.955 1.00 60.31 287 ASP A N 1
ATOM 2238 C CA . ASP A 1 287 ? -10.739 -8.099 -7.356 1.00 60.31 287 ASP A CA 1
ATOM 2239 C C . ASP A 1 287 ? -9.379 -8.792 -7.543 1.00 60.31 287 ASP A C 1
ATOM 2241 O O . ASP A 1 287 ? -9.136 -9.384 -8.594 1.00 60.31 287 ASP A O 1
ATOM 2245 N N . LEU A 1 288 ? -8.535 -8.807 -6.507 1.00 67.44 288 LEU A N 1
ATOM 2246 C CA . LEU A 1 288 ? -7.256 -9.520 -6.489 1.00 67.44 288 LEU A CA 1
ATOM 2247 C C . LEU A 1 288 ? -7.401 -11.028 -6.221 1.00 67.44 288 LEU A C 1
ATOM 2249 O O . LEU A 1 288 ? -6.431 -11.783 -6.328 1.00 67.44 288 LEU A O 1
ATOM 2253 N N . LYS A 1 289 ? -8.597 -11.515 -5.875 1.00 69.31 289 LYS A N 1
ATOM 2254 C CA . LYS A 1 289 ? -8.820 -12.933 -5.569 1.00 69.31 289 LYS A CA 1
ATOM 2255 C C . LYS A 1 289 ? -8.523 -13.825 -6.776 1.00 69.31 289 LYS A C 1
ATOM 2257 O O . LYS A 1 289 ? -9.143 -13.703 -7.830 1.00 69.31 289 LYS A O 1
ATOM 2262 N N . GLY A 1 290 ? -7.603 -14.773 -6.607 1.00 69.50 290 GLY A N 1
ATOM 2263 C CA . GLY A 1 290 ? -7.132 -15.657 -7.673 1.00 69.50 290 GLY A CA 1
ATOM 2264 C C . GLY A 1 290 ? -6.254 -14.983 -8.733 1.00 69.50 290 GLY A C 1
ATOM 2265 O O . GLY A 1 290 ? -5.916 -15.643 -9.712 1.00 69.50 290 GLY A O 1
ATOM 2266 N N . VAL A 1 291 ? -5.891 -13.709 -8.558 1.00 73.38 291 VAL A N 1
ATOM 2267 C CA . VAL A 1 291 ? -4.980 -12.984 -9.453 1.00 73.38 291 VAL A CA 1
ATOM 2268 C C . VAL A 1 291 ? -3.538 -13.306 -9.074 1.00 73.38 291 VAL A C 1
ATOM 2270 O O . VAL A 1 291 ? -3.195 -13.315 -7.891 1.00 73.38 291 VAL A O 1
ATOM 2273 N N . ASP A 1 292 ? -2.691 -13.566 -10.069 1.00 80.25 292 ASP A N 1
ATOM 2274 C CA . ASP A 1 292 ? -1.261 -13.810 -9.864 1.00 80.25 292 ASP A CA 1
ATOM 2275 C C . ASP A 1 292 ? -0.575 -12.567 -9.282 1.00 80.25 292 ASP A C 1
ATOM 2277 O O . ASP A 1 292 ? -0.744 -11.449 -9.776 1.00 80.25 292 ASP A O 1
ATOM 2281 N N . ALA A 1 293 ? 0.215 -12.761 -8.228 1.00 77.00 293 ALA A N 1
ATOM 2282 C CA . ALA A 1 293 ? 0.951 -11.684 -7.592 1.00 77.00 293 ALA A CA 1
ATOM 2283 C C . ALA A 1 293 ? 2.245 -11.400 -8.362 1.00 77.00 293 ALA A C 1
ATOM 2285 O O . ALA A 1 293 ? 3.095 -12.275 -8.537 1.00 77.00 293 ALA A O 1
ATOM 2286 N N . ARG A 1 294 ? 2.410 -10.155 -8.822 1.00 77.56 294 ARG A N 1
ATOM 2287 C CA . ARG A 1 294 ? 3.597 -9.719 -9.573 1.00 77.56 294 ARG A CA 1
ATOM 2288 C C . ARG A 1 294 ? 4.875 -10.058 -8.799 1.00 77.56 294 ARG A C 1
ATOM 2290 O O . ARG A 1 294 ? 4.996 -9.714 -7.632 1.00 77.56 294 ARG A O 1
ATOM 2297 N N . GLY A 1 295 ? 5.843 -10.684 -9.470 1.00 75.00 295 GLY A N 1
ATOM 2298 C CA . GLY A 1 295 ? 7.131 -11.035 -8.859 1.00 75.00 295 GLY A CA 1
ATOM 2299 C C . GLY A 1 295 ? 7.084 -12.258 -7.935 1.00 75.00 295 GLY A C 1
ATOM 2300 O O . GLY A 1 295 ? 8.085 -12.563 -7.290 1.00 75.00 295 GLY A O 1
ATOM 2301 N N . HIS A 1 296 ? 5.959 -12.980 -7.890 1.00 75.38 296 HIS A N 1
ATOM 2302 C CA . HIS A 1 296 ? 5.789 -14.173 -7.072 1.00 75.38 296 HIS A CA 1
ATOM 2303 C C . HIS A 1 296 ? 5.151 -15.333 -7.852 1.00 75.38 296 HIS A C 1
ATOM 2305 O O . HIS A 1 296 ? 4.283 -15.134 -8.694 1.00 75.38 296 HIS A O 1
ATOM 2311 N N . ASP A 1 297 ? 5.508 -16.570 -7.494 1.00 83.56 297 ASP A N 1
ATOM 2312 C CA . ASP A 1 297 ? 4.899 -17.797 -8.043 1.00 83.56 297 ASP A CA 1
ATOM 2313 C C . ASP A 1 297 ? 3.580 -18.177 -7.325 1.00 83.56 297 ASP A C 1
ATOM 2315 O O . ASP A 1 297 ? 3.272 -19.359 -7.134 1.00 83.56 297 ASP A O 1
ATOM 2319 N N . VAL A 1 298 ? 2.832 -17.185 -6.831 1.00 84.12 298 VAL A N 1
ATOM 2320 C CA . VAL A 1 298 ? 1.586 -17.360 -6.061 1.00 84.12 298 VAL A CA 1
ATOM 2321 C C . VAL A 1 298 ? 0.545 -16.303 -6.431 1.00 84.12 298 VAL A C 1
ATOM 2323 O O . VAL A 1 298 ? 0.879 -15.284 -7.029 1.00 84.12 298 VAL A O 1
ATOM 2326 N N . THR A 1 299 ? -0.712 -16.514 -6.032 1.00 84.31 299 THR A N 1
ATOM 2327 C CA . THR A 1 299 ? -1.774 -15.503 -6.160 1.00 84.31 299 THR A CA 1
ATOM 2328 C C . THR A 1 299 ? -1.777 -14.526 -4.986 1.00 84.31 299 THR A C 1
ATOM 2330 O O . THR A 1 299 ? -1.249 -14.831 -3.912 1.00 84.31 299 THR A O 1
ATOM 2333 N N . PHE A 1 300 ? -2.438 -13.376 -5.147 1.00 78.56 300 PHE A N 1
ATOM 2334 C CA . PHE A 1 300 ? -2.655 -12.401 -4.070 1.00 78.56 300 PHE A CA 1
ATOM 2335 C C . PHE A 1 300 ? -3.367 -12.997 -2.847 1.00 78.56 300 PHE A C 1
ATOM 2337 O O . PHE A 1 300 ? -3.152 -12.535 -1.731 1.00 78.56 300 PHE A O 1
ATOM 2344 N N . ASP A 1 301 ? -4.116 -14.095 -3.004 1.00 78.31 301 ASP A N 1
ATOM 2345 C CA . ASP A 1 301 ? -4.682 -14.850 -1.876 1.00 78.31 301 ASP A CA 1
ATOM 2346 C C . ASP A 1 301 ? -3.619 -15.359 -0.899 1.00 78.31 301 ASP A C 1
ATOM 2348 O O . ASP A 1 301 ? -3.917 -15.678 0.246 1.00 78.31 301 ASP A O 1
ATOM 2352 N N . GLN A 1 302 ? -2.374 -15.502 -1.343 1.00 82.88 302 GLN A N 1
ATOM 2353 C CA . GLN A 1 302 ? -1.283 -16.049 -0.542 1.00 82.88 302 GLN A CA 1
ATOM 2354 C C . GLN A 1 302 ? -0.292 -14.973 -0.095 1.00 82.88 302 GLN A C 1
ATOM 2356 O O . GLN A 1 302 ? 0.600 -15.265 0.708 1.00 82.88 302 GLN A O 1
ATOM 2361 N N . ILE A 1 303 ? -0.459 -13.745 -0.584 1.00 85.19 303 ILE A N 1
ATOM 2362 C CA . ILE A 1 303 ? 0.406 -12.619 -0.270 1.00 85.19 303 ILE A CA 1
ATOM 2363 C C . ILE A 1 303 ? 0.009 -12.024 1.096 1.00 85.19 303 ILE A C 1
ATOM 2365 O O . ILE A 1 303 ? -1.172 -11.943 1.439 1.00 85.19 303 ILE A O 1
ATOM 2369 N N . PRO A 1 304 ? 0.991 -11.663 1.936 1.00 85.50 304 PRO A N 1
ATOM 2370 C CA . PRO A 1 304 ? 0.758 -11.183 3.297 1.00 85.50 304 PRO A CA 1
ATOM 2371 C C . PRO A 1 304 ? 0.449 -9.687 3.403 1.00 85.50 304 PRO A C 1
ATOM 2373 O O . PRO A 1 304 ? 0.008 -9.248 4.465 1.00 85.50 304 PRO A O 1
ATOM 2376 N N . GLY A 1 305 ? 0.742 -8.919 2.360 1.00 85.94 305 GLY A N 1
ATOM 2377 C CA . GLY A 1 305 ? 0.630 -7.472 2.319 1.00 85.94 305 GLY A CA 1
ATOM 2378 C C . GLY A 1 305 ? 0.383 -7.021 0.887 1.00 85.94 305 GLY A C 1
ATOM 2379 O O . GLY A 1 305 ? 0.974 -7.567 -0.037 1.00 85.94 305 GLY A O 1
ATOM 2380 N N . VAL A 1 306 ? -0.531 -6.087 0.694 1.00 82.44 306 VAL A N 1
ATOM 2381 C CA . VAL A 1 306 ? -0.702 -5.413 -0.589 1.00 82.44 306 VAL A CA 1
ATOM 2382 C C . VAL A 1 306 ? -0.800 -3.928 -0.322 1.00 82.44 306 VAL A C 1
ATOM 2384 O O . VAL A 1 306 ? -1.492 -3.500 0.606 1.00 82.44 306 VAL A O 1
ATOM 2387 N N . CYS A 1 307 ? -0.077 -3.146 -1.103 1.00 72.75 307 CYS A N 1
ATOM 2388 C CA . CYS A 1 307 ? -0.123 -1.704 -1.024 1.00 72.75 307 CYS A CA 1
ATOM 2389 C C . CYS A 1 307 ? -1.200 -1.119 -1.941 1.00 72.75 307 CYS A C 1
ATOM 2391 O O . CYS A 1 307 ? -1.668 -1.753 -2.885 1.00 72.75 307 CYS A O 1
ATOM 2393 N N . CYS A 1 308 ? -1.505 0.145 -1.648 1.00 63.19 308 CYS A N 1
ATOM 2394 C CA . CYS A 1 308 ? -2.302 1.072 -2.446 1.00 63.19 308 CYS A CA 1
ATOM 2395 C C . CYS A 1 308 ? -3.805 0.747 -2.537 1.00 63.19 308 CYS A C 1
ATOM 2397 O O . CYS A 1 308 ? -4.240 -0.080 -3.324 1.00 63.19 308 CYS A O 1
ATOM 2399 N N . PHE A 1 309 ? -4.586 1.529 -1.780 1.00 61.47 309 PHE A N 1
ATOM 2400 C CA . PHE A 1 309 ? -6.044 1.687 -1.877 1.00 61.47 309 PHE A CA 1
ATOM 2401 C C . PHE A 1 309 ? -6.896 0.401 -1.848 1.00 61.47 309 PHE A C 1
ATOM 2403 O O . PHE A 1 309 ? -7.505 0.062 -2.860 1.00 61.47 309 PHE A O 1
ATOM 2410 N N . PRO A 1 310 ? -7.061 -0.228 -0.668 1.00 70.88 310 PRO A N 1
ATOM 2411 C CA . PRO A 1 310 ? -6.434 0.074 0.618 1.00 70.88 310 PRO A CA 1
ATOM 2412 C C . PRO A 1 310 ? -5.134 -0.707 0.814 1.00 70.88 310 PRO A C 1
ATOM 2414 O O . PRO A 1 310 ? -5.024 -1.885 0.466 1.00 70.88 310 PRO A O 1
ATOM 2417 N N . MET A 1 311 ? -4.169 -0.091 1.498 1.00 85.19 311 MET A N 1
ATOM 2418 C CA . MET A 1 311 ? -3.008 -0.841 1.967 1.00 85.19 311 MET A CA 1
ATOM 2419 C C . MET A 1 311 ? -3.477 -1.863 3.002 1.00 85.19 311 MET A C 1
ATOM 2421 O O . MET A 1 311 ? -4.082 -1.502 4.008 1.00 85.19 311 MET A O 1
ATOM 2425 N N . THR A 1 312 ? -3.236 -3.143 2.751 1.00 86.56 312 THR A N 1
ATOM 2426 C CA . THR A 1 312 ? -3.755 -4.236 3.568 1.00 86.56 312 THR A CA 1
ATOM 2427 C C . THR A 1 312 ? -2.631 -5.137 4.027 1.00 86.56 312 THR A C 1
ATOM 2429 O O . THR A 1 312 ? -1.888 -5.659 3.205 1.00 86.56 312 THR A O 1
ATOM 2432 N N . VAL A 1 313 ? -2.534 -5.382 5.335 1.00 90.00 313 VAL A N 1
ATOM 2433 C CA . VAL A 1 313 ? -1.471 -6.209 5.924 1.00 90.00 313 VAL A CA 1
ATOM 2434 C C . VAL A 1 313 ? -2.046 -7.278 6.839 1.00 90.00 313 VAL A C 1
ATOM 2436 O O . VAL A 1 313 ? -2.855 -7.023 7.735 1.00 90.00 313 VAL A O 1
ATOM 2439 N N . LYS A 1 314 ? -1.559 -8.504 6.668 1.00 89.00 314 LYS A N 1
ATOM 2440 C CA . LYS A 1 314 ? -1.895 -9.629 7.530 1.00 89.00 314 LYS A CA 1
ATOM 2441 C C . LYS A 1 314 ? -1.249 -9.502 8.908 1.00 89.00 314 LYS A C 1
ATOM 2443 O O . LYS A 1 314 ? -0.028 -9.390 9.050 1.00 89.00 314 LYS A O 1
ATOM 2448 N N . ILE A 1 315 ? -2.070 -9.617 9.947 1.00 86.88 315 ILE A N 1
ATOM 2449 C CA . ILE A 1 315 ? -1.642 -9.536 11.341 1.00 86.88 315 ILE A CA 1
ATOM 2450 C C . ILE A 1 315 ? -0.650 -10.660 11.659 1.00 86.88 315 ILE A C 1
ATOM 2452 O O . ILE A 1 315 ? -0.919 -11.849 11.481 1.00 86.88 315 ILE A O 1
ATOM 2456 N N . GLY A 1 316 ? 0.513 -10.274 12.190 1.00 80.00 316 GLY A N 1
ATOM 2457 C CA . GLY A 1 316 ? 1.523 -11.204 12.704 1.00 80.00 316 GLY A CA 1
ATOM 2458 C C . GLY A 1 316 ? 2.387 -11.886 11.656 1.00 80.00 316 GLY A C 1
ATOM 2459 O O . GLY A 1 316 ? 3.151 -12.786 12.010 1.00 80.00 316 GLY A O 1
ATOM 2460 N N . TYR A 1 317 ? 2.294 -11.465 10.399 1.00 81.69 317 TYR A N 1
ATOM 2461 C CA . TYR A 1 317 ? 3.203 -11.928 9.368 1.00 81.69 317 TYR A CA 1
ATOM 2462 C C . TYR A 1 317 ? 4.581 -11.246 9.480 1.00 81.69 317 TYR A C 1
ATOM 2464 O O . TYR A 1 317 ? 4.681 -10.061 9.781 1.00 81.69 317 TYR A O 1
ATOM 2472 N N . SER A 1 318 ? 5.651 -12.010 9.249 1.00 61.78 318 SER A N 1
ATOM 2473 C CA . SER A 1 318 ? 7.051 -11.560 9.316 1.00 61.78 318 SER A CA 1
ATOM 2474 C C . SER A 1 318 ? 7.888 -12.284 8.246 1.00 61.78 318 SER A C 1
ATOM 2476 O O . SER A 1 318 ? 8.706 -13.146 8.576 1.00 61.78 318 SER A O 1
ATOM 2478 N N . GLY A 1 319 ? 7.557 -12.068 6.971 1.00 66.12 319 GLY A N 1
ATOM 2479 C CA . GLY A 1 319 ? 8.145 -12.783 5.829 1.00 66.12 319 GLY A CA 1
ATOM 2480 C C . GLY A 1 319 ? 9.479 -12.220 5.349 1.00 66.12 319 GLY A C 1
ATOM 2481 O O . GLY A 1 319 ? 10.413 -12.116 6.134 1.00 66.12 319 GLY A O 1
ATOM 2482 N N . SER A 1 320 ? 9.578 -11.953 4.043 1.00 68.00 320 SER A N 1
ATOM 2483 C CA . SER A 1 320 ? 10.813 -11.554 3.346 1.00 68.00 320 SER A CA 1
ATOM 2484 C C . SER A 1 320 ? 11.267 -10.124 3.635 1.00 68.00 320 SER A C 1
ATOM 2486 O O . SER A 1 320 ? 12.466 -9.870 3.592 1.00 68.00 320 SER A O 1
ATOM 2488 N N . SER A 1 321 ? 10.338 -9.223 3.954 1.00 78.69 321 SER A N 1
ATOM 2489 C CA . SER A 1 321 ? 10.664 -7.863 4.386 1.00 78.69 321 SER A CA 1
ATOM 2490 C C . SER A 1 321 ? 11.200 -7.846 5.818 1.00 78.69 321 SER A C 1
ATOM 2492 O O . SER A 1 321 ? 10.739 -8.617 6.670 1.00 78.69 321 SER A O 1
ATOM 2494 N N . VAL A 1 322 ? 12.114 -6.917 6.116 1.00 84.38 322 VAL A N 1
ATOM 2495 C CA . VAL A 1 322 ? 12.559 -6.630 7.488 1.00 84.38 322 VAL A CA 1
ATOM 2496 C C . VAL A 1 322 ? 11.371 -6.308 8.397 1.00 84.38 322 VAL A C 1
ATOM 2498 O O . VAL A 1 322 ? 11.354 -6.717 9.560 1.00 84.38 322 VAL A O 1
ATOM 2501 N N . ASN A 1 323 ? 10.353 -5.631 7.855 1.00 91.50 323 ASN A N 1
ATOM 2502 C CA . ASN A 1 323 ? 9.122 -5.299 8.549 1.00 91.50 323 ASN A CA 1
ATOM 2503 C C . ASN A 1 323 ? 8.003 -5.014 7.538 1.00 91.50 323 ASN A C 1
ATOM 2505 O O . ASN A 1 323 ? 7.933 -3.930 6.963 1.00 91.50 323 ASN A O 1
ATOM 2509 N N . ILE A 1 324 ? 7.100 -5.982 7.364 1.00 90.50 324 ILE A N 1
ATOM 2510 C CA . ILE A 1 324 ? 6.063 -5.921 6.327 1.00 90.50 324 ILE A CA 1
ATOM 2511 C C . ILE A 1 324 ? 5.127 -4.714 6.476 1.00 90.50 324 ILE A C 1
ATOM 2513 O O . ILE A 1 324 ? 4.769 -4.101 5.482 1.00 90.50 324 ILE A O 1
ATOM 2517 N N . VAL A 1 325 ? 4.754 -4.323 7.703 1.00 92.62 325 VAL A N 1
ATOM 2518 C CA . VAL A 1 325 ? 3.830 -3.191 7.876 1.00 92.62 325 VAL A CA 1
ATOM 2519 C C . VAL A 1 325 ? 4.502 -1.869 7.512 1.00 92.62 325 VAL A C 1
ATOM 2521 O O . VAL A 1 325 ? 3.862 -1.011 6.917 1.00 92.62 325 VAL A O 1
ATOM 2524 N N . LEU A 1 326 ? 5.794 -1.716 7.813 1.00 95.44 326 LEU A N 1
ATOM 2525 C CA . LEU A 1 326 ? 6.558 -0.541 7.395 1.00 95.44 326 LEU A CA 1
ATOM 2526 C C . LEU A 1 326 ? 6.846 -0.543 5.893 1.00 95.44 326 LEU A C 1
ATOM 2528 O O . LEU A 1 326 ? 6.845 0.528 5.297 1.00 95.44 326 LEU A O 1
ATOM 2532 N N . HIS A 1 327 ? 7.062 -1.714 5.292 1.00 95.00 327 HIS A N 1
ATOM 2533 C CA . HIS A 1 327 ? 7.241 -1.859 3.848 1.00 95.00 327 HIS A CA 1
ATOM 2534 C C . HIS A 1 327 ? 6.000 -1.371 3.096 1.00 95.00 327 HIS A C 1
ATOM 2536 O O . HIS A 1 327 ? 6.090 -0.429 2.312 1.00 95.00 327 HIS A O 1
ATOM 2542 N N . GLU A 1 328 ? 4.823 -1.922 3.408 1.00 92.06 328 GLU A N 1
ATOM 2543 C CA . GLU A 1 328 ? 3.584 -1.500 2.744 1.00 92.06 328 GLU A CA 1
ATOM 2544 C C . GLU A 1 328 ? 3.259 -0.019 3.018 1.00 92.06 328 GLU A C 1
ATOM 2546 O O . GLU A 1 328 ? 2.725 0.681 2.159 1.00 92.06 328 GLU A O 1
ATOM 2551 N N . PHE A 1 329 ? 3.624 0.500 4.199 1.00 93.56 329 PHE A N 1
ATOM 2552 C CA . PHE A 1 329 ? 3.456 1.922 4.514 1.00 93.56 329 PHE A CA 1
ATOM 2553 C C . PHE A 1 329 ? 4.416 2.791 3.696 1.00 93.56 329 PHE A C 1
ATOM 2555 O O . PHE A 1 329 ? 4.047 3.882 3.269 1.00 93.56 329 PHE A O 1
ATOM 2562 N N . GLY A 1 330 ? 5.626 2.294 3.426 1.00 95.06 330 GLY A N 1
ATOM 2563 C CA . GLY A 1 330 ? 6.587 2.910 2.516 1.00 95.06 330 GLY A CA 1
ATOM 2564 C C . GLY A 1 330 ? 6.007 3.098 1.115 1.00 95.06 330 GLY A C 1
ATOM 2565 O O . GLY A 1 330 ? 6.095 4.203 0.582 1.00 95.06 330 GLY A O 1
ATOM 2566 N N . HIS A 1 331 ? 5.334 2.078 0.569 1.00 89.88 331 HIS A N 1
ATOM 2567 C CA . HIS A 1 331 ? 4.618 2.184 -0.711 1.00 89.88 331 HIS A CA 1
ATOM 2568 C C . HIS A 1 331 ? 3.535 3.267 -0.689 1.00 89.88 331 HIS A C 1
ATOM 2570 O O . HIS A 1 331 ? 3.467 4.078 -1.611 1.00 89.88 331 HIS A O 1
ATOM 2576 N N . SER A 1 332 ? 2.723 3.354 0.370 1.00 89.38 332 SER A N 1
ATOM 2577 C CA . SER A 1 332 ? 1.719 4.425 0.492 1.00 89.38 332 SER A CA 1
ATOM 2578 C C . SER A 1 332 ? 2.348 5.822 0.555 1.00 89.38 332 SER A C 1
ATOM 2580 O O . SER A 1 332 ? 1.896 6.742 -0.130 1.00 89.38 332 SER A O 1
ATOM 2582 N N . ILE A 1 333 ? 3.432 6.000 1.317 1.00 92.81 333 ILE A N 1
ATOM 2583 C CA . ILE A 1 333 ? 4.147 7.283 1.368 1.00 92.81 333 ILE A CA 1
ATOM 2584 C C . ILE A 1 333 ? 4.710 7.660 -0.005 1.00 92.81 333 ILE A C 1
ATOM 2586 O O . ILE A 1 333 ? 4.598 8.817 -0.414 1.00 92.81 333 ILE A O 1
ATOM 2590 N N . ASP A 1 334 ? 5.303 6.701 -0.710 1.00 89.88 334 ASP A N 1
ATOM 2591 C CA . ASP A 1 334 ? 5.885 6.905 -2.031 1.00 89.88 334 ASP A CA 1
ATOM 2592 C C . ASP A 1 334 ? 4.828 7.233 -3.088 1.00 89.88 334 ASP A C 1
ATOM 2594 O O . ASP A 1 334 ? 4.813 8.327 -3.656 1.00 89.88 334 ASP A O 1
ATOM 2598 N N . LEU A 1 335 ? 3.928 6.285 -3.336 1.00 80.50 335 LEU A N 1
ATOM 2599 C CA . LEU A 1 335 ? 3.031 6.283 -4.486 1.00 80.50 335 LEU A CA 1
ATOM 2600 C C . LEU A 1 335 ? 1.833 7.210 -4.286 1.00 80.50 335 LEU A C 1
ATOM 2602 O O . LEU A 1 335 ? 1.355 7.801 -5.257 1.00 80.50 335 LEU A O 1
ATOM 2606 N N . VAL A 1 336 ? 1.370 7.369 -3.043 1.00 79.81 336 VAL A N 1
ATOM 2607 C CA . VAL A 1 336 ? 0.145 8.116 -2.740 1.00 79.81 336 VAL A CA 1
ATOM 2608 C C . VAL A 1 336 ? 0.450 9.508 -2.208 1.00 79.81 336 VAL A C 1
ATOM 2610 O O . VAL A 1 336 ? 0.094 10.500 -2.844 1.00 79.81 336 VAL A O 1
ATOM 2613 N N . LEU A 1 337 ? 1.138 9.617 -1.068 1.00 84.38 337 LEU A N 1
ATOM 2614 C CA . LEU A 1 337 ? 1.367 10.925 -0.442 1.00 84.38 337 LEU A CA 1
ATOM 2615 C C . LEU A 1 337 ? 2.318 11.807 -1.269 1.00 84.38 337 LEU A C 1
ATOM 2617 O O . LEU A 1 337 ? 2.133 13.031 -1.336 1.00 84.38 337 LEU A O 1
ATOM 2621 N N . LEU A 1 338 ? 3.344 11.191 -1.869 1.00 85.06 338 LEU A N 1
ATOM 2622 C CA . LEU A 1 338 ? 4.427 11.869 -2.588 1.00 85.06 338 LEU A CA 1
ATOM 2623 C C . LEU A 1 338 ? 4.421 11.634 -4.107 1.00 85.06 338 LEU A C 1
ATOM 2625 O O . LEU A 1 338 ? 5.339 12.097 -4.782 1.00 85.06 338 LEU A O 1
ATOM 2629 N N . TYR A 1 339 ? 3.358 11.026 -4.644 1.00 80.06 339 TYR A N 1
ATOM 2630 C CA . TYR A 1 339 ? 3.090 10.873 -6.080 1.00 80.06 339 TYR A CA 1
ATOM 2631 C C . TYR A 1 339 ? 4.176 10.134 -6.888 1.00 80.06 339 TYR A C 1
ATOM 2633 O O . TYR A 1 339 ? 4.500 10.542 -8.003 1.00 80.06 339 TYR A O 1
ATOM 2641 N N . GLY A 1 340 ? 4.709 9.032 -6.359 1.00 81.75 340 GLY A N 1
ATOM 2642 C CA . GLY A 1 340 ? 5.644 8.154 -7.073 1.00 81.75 340 GLY A CA 1
ATOM 2643 C C . GLY A 1 340 ? 7.077 8.673 -7.071 1.00 81.75 340 GLY A C 1
ATOM 2644 O O . GLY A 1 340 ? 7.745 8.704 -8.105 1.00 81.75 340 GLY A O 1
ATOM 2645 N N . LEU A 1 341 ? 7.549 9.088 -5.899 1.00 85.50 341 LEU A N 1
ATOM 2646 C CA . LEU A 1 341 ? 8.882 9.633 -5.683 1.00 85.50 341 LEU A CA 1
ATOM 2647 C C . LEU A 1 341 ? 10.004 8.650 -6.076 1.00 85.50 341 LEU A C 1
ATOM 2649 O O . LEU A 1 341 ? 11.066 9.088 -6.526 1.00 85.50 341 LEU A O 1
ATOM 2653 N N . SER A 1 342 ? 9.784 7.341 -5.942 1.00 85.25 342 SER A N 1
ATOM 2654 C CA . SER A 1 342 ? 10.736 6.300 -6.350 1.00 85.25 342 SER A CA 1
ATOM 2655 C C . SER A 1 342 ? 11.014 6.277 -7.860 1.00 85.25 342 SER A C 1
ATOM 2657 O O . SER A 1 342 ? 12.084 5.839 -8.285 1.00 85.25 342 SER A O 1
ATOM 2659 N N . PHE A 1 343 ? 10.111 6.821 -8.680 1.00 80.12 343 PHE A N 1
ATOM 2660 C CA . PHE A 1 343 ? 10.272 6.902 -10.134 1.00 80.12 343 PHE A CA 1
ATOM 2661 C C . PHE A 1 343 ? 10.954 8.192 -10.611 1.00 80.12 343 PHE A C 1
ATOM 2663 O O . PHE A 1 343 ? 11.209 8.355 -11.807 1.00 80.12 343 PHE A O 1
ATOM 2670 N N . GLU A 1 344 ? 11.276 9.113 -9.702 1.00 81.12 344 GLU A N 1
ATOM 2671 C CA . GLU A 1 344 ? 11.953 10.362 -10.044 1.00 81.12 344 GLU A CA 1
ATOM 2672 C C . GLU A 1 344 ? 13.447 10.150 -10.338 1.00 81.12 344 GLU A C 1
ATOM 2674 O O . GLU A 1 344 ? 14.119 9.310 -9.736 1.00 81.12 344 GLU A O 1
ATOM 2679 N N . GLU A 1 345 ? 14.008 10.970 -11.237 1.00 84.06 345 GLU A N 1
ATOM 2680 C CA . GLU A 1 345 ? 15.394 10.838 -11.735 1.00 84.06 345 GLU A CA 1
ATOM 2681 C C . GLU A 1 345 ? 16.440 10.777 -10.603 1.00 84.06 345 GLU A C 1
ATOM 2683 O O . GLU A 1 345 ? 17.433 10.045 -10.691 1.00 84.06 345 GLU A O 1
ATOM 2688 N N . GLU A 1 346 ? 16.213 11.534 -9.526 1.00 94.25 346 GLU A N 1
ATOM 2689 C CA . GLU A 1 346 ? 17.074 11.543 -8.342 1.00 94.25 346 GLU A CA 1
ATOM 2690 C C . GLU A 1 346 ? 17.115 10.170 -7.660 1.00 94.25 346 GLU A C 1
ATOM 2692 O O . GLU A 1 346 ? 18.207 9.660 -7.401 1.00 94.25 346 GLU A O 1
ATOM 2697 N N . PHE A 1 347 ? 15.955 9.561 -7.394 1.00 93.75 347 PHE A N 1
ATOM 2698 C CA . PHE A 1 347 ? 15.894 8.286 -6.685 1.00 93.75 347 PHE A CA 1
ATOM 2699 C C . PHE A 1 347 ? 16.340 7.124 -7.568 1.00 93.75 347 PHE A C 1
ATOM 2701 O O . PHE A 1 347 ? 17.112 6.289 -7.109 1.00 93.75 347 PHE A O 1
ATOM 2708 N N . LEU A 1 348 ? 15.985 7.123 -8.857 1.00 87.25 348 LEU A N 1
ATOM 2709 C CA . LEU A 1 348 ? 16.475 6.124 -9.815 1.00 87.25 348 LEU A CA 1
ATOM 2710 C C . LEU A 1 348 ? 18.011 6.097 -9.888 1.00 87.25 348 LEU A C 1
ATOM 2712 O O . LEU A 1 348 ? 18.626 5.035 -9.993 1.00 87.25 348 LEU A O 1
ATOM 2716 N N . SER A 1 349 ? 18.651 7.266 -9.788 1.00 92.94 349 SER A N 1
ATOM 2717 C CA . SER A 1 349 ? 20.115 7.364 -9.749 1.00 92.94 349 SER A CA 1
ATOM 2718 C C . SER A 1 349 ? 20.710 6.764 -8.469 1.00 92.94 349 SER A C 1
ATOM 2720 O O . SER A 1 349 ? 21.784 6.161 -8.517 1.00 92.94 349 SER A O 1
ATOM 2722 N N . ILE A 1 350 ? 20.029 6.930 -7.331 1.00 97.69 350 ILE A N 1
ATOM 2723 C CA . ILE A 1 350 ? 20.423 6.360 -6.035 1.00 97.69 350 ILE A CA 1
ATOM 2724 C C . ILE A 1 350 ? 20.233 4.841 -6.046 1.00 97.69 350 ILE A C 1
ATOM 2726 O O . ILE A 1 350 ? 21.176 4.110 -5.746 1.00 97.69 350 ILE A O 1
ATOM 2730 N N . HIS A 1 351 ? 19.056 4.375 -6.463 1.00 95.12 351 HIS A N 1
ATOM 2731 C CA . HIS A 1 351 ? 18.702 2.965 -6.614 1.00 95.12 351 HIS A CA 1
ATOM 2732 C C . HIS A 1 351 ? 19.735 2.216 -7.458 1.00 95.12 351 HIS A C 1
ATOM 2734 O O . HIS A 1 351 ? 20.344 1.263 -6.973 1.00 95.12 351 HIS A O 1
ATOM 2740 N N . PHE A 1 352 ? 20.048 2.718 -8.658 1.00 91.94 352 PHE A N 1
ATOM 2741 C CA . PHE A 1 352 ? 21.065 2.121 -9.530 1.00 91.94 352 PHE A CA 1
ATOM 2742 C C . PHE A 1 352 ? 22.453 2.026 -8.869 1.00 91.94 352 PHE A C 1
ATOM 2744 O O . PHE A 1 352 ? 23.225 1.110 -9.158 1.00 91.94 352 PHE A O 1
ATOM 2751 N N . ALA A 1 353 ? 22.800 2.977 -7.998 1.00 96.06 353 ALA A N 1
ATOM 2752 C CA . ALA A 1 353 ? 24.101 3.017 -7.340 1.00 96.06 353 ALA A CA 1
ATOM 2753 C C . ALA A 1 353 ? 24.189 2.119 -6.095 1.00 96.06 353 ALA A C 1
ATOM 2755 O O . ALA A 1 353 ? 25.279 1.625 -5.793 1.00 96.06 353 ALA A O 1
ATOM 2756 N N . GLU A 1 354 ? 23.088 1.938 -5.361 1.00 98.12 354 GLU A N 1
ATOM 2757 C CA . GLU A 1 354 ? 23.113 1.366 -4.009 1.00 98.12 354 GLU A CA 1
ATOM 2758 C C . GLU A 1 354 ? 22.343 0.048 -3.853 1.00 98.12 354 GLU A C 1
ATOM 2760 O O . GLU A 1 354 ? 22.633 -0.674 -2.899 1.00 98.12 354 GLU A O 1
ATOM 2765 N N . LYS A 1 355 ? 21.454 -0.336 -4.785 1.00 95.50 355 LYS A N 1
ATOM 2766 C CA . LYS A 1 355 ? 20.653 -1.576 -4.693 1.00 95.50 355 LYS A CA 1
ATOM 2767 C C . LYS A 1 355 ? 21.498 -2.807 -4.358 1.00 95.50 355 LYS A C 1
ATOM 2769 O O . LYS A 1 355 ? 21.278 -3.461 -3.344 1.00 95.50 355 LYS A O 1
ATOM 2774 N N . GLU A 1 356 ? 22.523 -3.077 -5.164 1.00 96.00 356 GLU A N 1
ATOM 2775 C CA . GLU A 1 356 ? 23.397 -4.252 -5.016 1.00 96.00 356 GLU A CA 1
ATOM 2776 C C . GLU A 1 356 ? 24.273 -4.226 -3.749 1.00 96.00 356 GLU A C 1
ATOM 2778 O O . GLU A 1 356 ? 24.885 -5.233 -3.395 1.00 96.00 356 GLU A O 1
ATOM 2783 N N . LEU A 1 357 ? 24.375 -3.084 -3.058 1.00 96.50 357 LEU A N 1
ATOM 2784 C CA . LEU A 1 357 ? 25.146 -2.980 -1.815 1.00 96.50 357 LEU A CA 1
ATOM 2785 C C . LEU A 1 357 ? 24.377 -3.529 -0.613 1.00 96.50 357 LEU A C 1
ATOM 2787 O O . LEU A 1 357 ? 25.000 -3.990 0.345 1.00 96.50 357 LEU A O 1
ATOM 2791 N N . ILE A 1 358 ? 23.047 -3.472 -0.668 1.00 94.44 358 ILE A N 1
ATOM 2792 C CA . ILE A 1 358 ? 22.153 -3.882 0.416 1.00 94.44 358 ILE A CA 1
ATOM 2793 C C . ILE A 1 358 ? 21.341 -5.136 0.061 1.00 94.44 358 ILE A C 1
ATOM 2795 O O . ILE A 1 358 ? 21.158 -5.993 0.923 1.00 94.44 358 ILE A O 1
ATOM 2799 N N . PHE A 1 359 ? 20.961 -5.310 -1.207 1.00 94.44 359 PHE A N 1
ATOM 2800 C CA . PHE A 1 359 ? 20.203 -6.461 -1.707 1.00 94.44 359 PHE A CA 1
ATOM 2801 C C . PHE A 1 359 ? 20.926 -7.119 -2.900 1.00 94.44 359 PHE A C 1
ATOM 2803 O O . PHE A 1 359 ? 20.489 -7.003 -4.047 1.00 94.44 359 PHE A O 1
ATOM 2810 N N . PRO A 1 360 ? 22.087 -7.761 -2.668 1.00 94.62 360 PRO A N 1
ATOM 2811 C CA . PRO A 1 360 ? 22.913 -8.296 -3.745 1.00 94.62 360 PRO A CA 1
ATOM 2812 C C . PRO A 1 360 ? 22.244 -9.482 -4.452 1.00 94.62 360 PRO A C 1
ATOM 2814 O O . PRO A 1 360 ? 21.979 -10.507 -3.819 1.00 94.62 360 PRO A O 1
ATOM 2817 N N . GLY A 1 361 ? 22.061 -9.373 -5.771 1.00 91.56 361 GLY A N 1
ATOM 2818 C CA . GLY A 1 361 ? 21.461 -10.424 -6.602 1.00 91.56 361 GLY A CA 1
ATOM 2819 C C . GLY A 1 361 ? 19.984 -10.704 -6.315 1.00 91.56 361 GLY A C 1
ATOM 2820 O O . GLY A 1 361 ? 19.516 -11.805 -6.602 1.00 91.56 361 GLY A O 1
ATOM 2821 N N . ASP A 1 362 ? 19.283 -9.746 -5.706 1.00 90.31 362 ASP A N 1
ATOM 2822 C CA . ASP A 1 362 ? 17.833 -9.788 -5.560 1.00 90.31 362 ASP A CA 1
ATOM 2823 C C . ASP A 1 362 ? 17.187 -9.047 -6.739 1.00 90.31 362 ASP A C 1
ATOM 2825 O O . ASP A 1 362 ? 17.221 -7.812 -6.818 1.00 90.31 362 ASP A O 1
ATOM 2829 N N . ASP A 1 363 ? 16.646 -9.820 -7.680 1.00 88.69 363 ASP A N 1
ATOM 2830 C CA . ASP A 1 363 ? 15.989 -9.301 -8.882 1.00 88.69 363 ASP A CA 1
ATOM 2831 C C . ASP A 1 363 ? 14.669 -8.588 -8.535 1.00 88.69 363 ASP A C 1
ATOM 2833 O O . ASP A 1 363 ? 14.235 -7.701 -9.264 1.00 88.69 363 ASP A O 1
ATOM 2837 N N . TYR A 1 364 ? 14.041 -8.898 -7.390 1.00 84.69 364 TYR A N 1
ATOM 2838 C CA . TYR A 1 364 ? 12.842 -8.179 -6.943 1.00 84.69 364 TYR A CA 1
ATOM 2839 C C . TYR A 1 364 ? 13.161 -6.721 -6.599 1.00 84.69 364 TYR A C 1
ATOM 2841 O O . TYR A 1 364 ? 12.346 -5.825 -6.790 1.00 84.69 364 TYR A O 1
ATOM 2849 N N . MET A 1 365 ? 14.392 -6.454 -6.168 1.00 93.50 365 MET A N 1
ATOM 2850 C C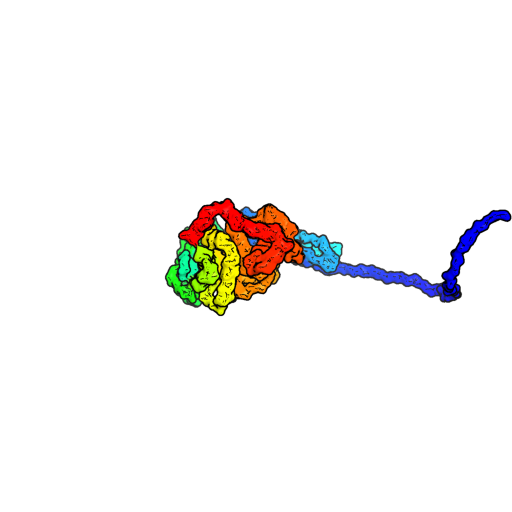A . MET A 1 365 ? 14.831 -5.099 -5.856 1.00 93.50 365 MET A CA 1
ATOM 2851 C C . MET A 1 365 ? 15.167 -4.283 -7.109 1.00 93.50 365 MET A C 1
ATOM 2853 O O . MET A 1 365 ? 15.532 -3.118 -6.969 1.00 93.50 365 MET A O 1
ATOM 2857 N N . ASP A 1 366 ? 15.078 -4.841 -8.326 1.00 87.88 366 ASP A N 1
ATOM 2858 C CA . ASP A 1 366 ? 15.189 -4.057 -9.568 1.00 87.88 366 ASP A CA 1
ATOM 2859 C C . ASP A 1 366 ? 13.993 -3.120 -9.781 1.00 87.88 366 ASP A C 1
ATOM 2861 O O . ASP A 1 366 ? 14.108 -2.138 -10.518 1.00 87.88 366 ASP A O 1
ATOM 2865 N N . TYR A 1 367 ? 12.872 -3.380 -9.106 1.00 86.81 367 TYR A N 1
ATOM 2866 C CA . TYR A 1 367 ? 11.745 -2.461 -9.032 1.00 86.81 367 TYR A CA 1
ATOM 2867 C C . TYR A 1 367 ? 12.076 -1.322 -8.045 1.00 86.81 367 TYR A C 1
ATOM 2869 O O . TYR A 1 367 ? 12.272 -1.583 -6.852 1.00 86.81 367 TYR A O 1
ATOM 2877 N N . PRO A 1 368 ? 12.196 -0.059 -8.503 1.00 87.38 368 PRO A N 1
ATOM 2878 C CA . PRO A 1 368 ? 12.624 1.050 -7.649 1.00 87.38 368 PRO A CA 1
ATOM 2879 C C . PRO A 1 368 ? 11.653 1.331 -6.494 1.00 87.38 368 PRO A C 1
ATOM 2881 O O . PRO A 1 368 ? 12.097 1.733 -5.419 1.00 87.38 368 PRO A O 1
ATOM 2884 N N . GLU A 1 369 ? 10.357 1.089 -6.684 1.00 89.12 369 GLU A N 1
ATOM 2885 C CA . GLU A 1 369 ? 9.330 1.215 -5.649 1.00 89.12 369 GLU A CA 1
ATOM 2886 C C . GLU A 1 369 ? 9.509 0.173 -4.533 1.00 89.12 369 GLU A C 1
ATOM 2888 O O . GLU A 1 369 ? 9.434 0.506 -3.352 1.00 89.12 369 GLU A O 1
ATOM 2893 N N . GLU A 1 370 ? 9.858 -1.069 -4.881 1.00 91.69 370 GLU A N 1
ATOM 2894 C CA . GLU A 1 370 ? 10.110 -2.144 -3.909 1.00 91.69 370 GLU A CA 1
ATOM 2895 C C . GLU A 1 370 ? 11.403 -1.882 -3.131 1.00 91.69 370 GLU A C 1
ATOM 2897 O O . GLU A 1 370 ? 11.457 -2.038 -1.908 1.00 91.69 370 GLU A O 1
ATOM 2902 N N . TYR A 1 371 ? 12.438 -1.395 -3.826 1.00 96.56 371 TYR A N 1
ATOM 2903 C CA . TYR A 1 371 ? 13.674 -0.947 -3.190 1.00 96.56 371 TYR A CA 1
ATOM 2904 C C . TYR A 1 371 ? 13.433 0.205 -2.211 1.00 96.56 371 TYR A C 1
ATOM 2906 O O . TYR A 1 371 ? 14.008 0.219 -1.116 1.00 96.56 371 TYR A O 1
ATOM 2914 N N . PHE A 1 372 ? 12.600 1.179 -2.596 1.00 98.00 372 PHE A N 1
ATOM 2915 C CA . PHE A 1 372 ? 12.222 2.288 -1.729 1.00 98.00 372 PHE A CA 1
ATOM 2916 C C . PHE A 1 372 ? 11.490 1.785 -0.485 1.00 98.00 372 PHE A C 1
ATOM 2918 O O . PHE A 1 372 ? 11.919 2.099 0.625 1.00 98.00 372 PHE A O 1
ATOM 2925 N N . ALA A 1 373 ? 10.431 0.992 -0.660 1.00 96.19 373 ALA A N 1
ATOM 2926 C CA . ALA A 1 373 ? 9.601 0.479 0.424 1.00 96.19 373 ALA A CA 1
ATOM 2927 C C . ALA A 1 373 ? 10.405 -0.374 1.416 1.00 96.19 373 ALA A C 1
ATOM 2929 O O . ALA A 1 373 ? 10.314 -0.184 2.633 1.00 96.19 373 ALA A O 1
ATOM 2930 N N . GLU A 1 374 ? 11.280 -1.249 0.919 1.00 97.19 374 GLU A N 1
ATOM 2931 C CA . GLU A 1 374 ? 12.130 -2.061 1.784 1.00 97.19 374 GLU A CA 1
ATOM 2932 C C . GLU A 1 374 ? 13.181 -1.207 2.507 1.00 97.19 374 GLU A C 1
ATOM 2934 O O . GLU A 1 374 ? 13.372 -1.336 3.718 1.00 97.19 374 GLU A O 1
ATOM 2939 N N . SER A 1 375 ? 13.816 -0.257 1.816 1.00 98.38 375 SER A N 1
ATOM 2940 C CA . SER A 1 375 ? 14.766 0.670 2.447 1.00 98.38 375 SER A CA 1
ATOM 2941 C C . SER A 1 375 ? 14.092 1.566 3.494 1.00 98.38 375 SER A C 1
ATOM 2943 O O . SER A 1 375 ? 14.677 1.850 4.542 1.00 98.38 375 SER A O 1
ATOM 2945 N N . PHE A 1 376 ? 12.847 1.977 3.251 1.00 98.50 376 PHE A N 1
ATOM 2946 C CA . PHE A 1 376 ? 12.007 2.704 4.199 1.00 98.50 376 PHE A CA 1
ATOM 2947 C C . PHE A 1 376 ? 11.752 1.870 5.460 1.00 98.50 376 PHE A C 1
ATOM 2949 O O . PHE A 1 376 ? 11.950 2.359 6.576 1.00 98.50 376 PHE A O 1
ATOM 2956 N N . ALA A 1 377 ? 11.414 0.587 5.303 1.00 97.50 377 ALA A N 1
ATOM 2957 C CA . ALA A 1 377 ? 11.269 -0.331 6.426 1.00 97.50 377 ALA A CA 1
ATOM 2958 C C . ALA A 1 377 ? 12.579 -0.473 7.220 1.00 97.50 377 ALA A C 1
ATOM 2960 O O . ALA A 1 377 ? 12.567 -0.360 8.447 1.00 97.50 377 ALA A O 1
ATOM 2961 N N . TYR A 1 378 ? 13.728 -0.605 6.547 1.00 97.88 378 TYR A N 1
ATOM 2962 C CA . TYR A 1 378 ? 15.038 -0.612 7.210 1.00 97.88 378 TYR A CA 1
ATOM 2963 C C . TYR A 1 378 ? 15.288 0.662 8.022 1.00 97.88 378 TYR A C 1
ATOM 2965 O O . TYR A 1 378 ? 15.832 0.582 9.128 1.00 97.88 378 TYR A O 1
ATOM 2973 N N . TYR A 1 379 ? 14.899 1.824 7.496 1.00 98.62 379 TYR A N 1
ATOM 2974 C CA . TYR A 1 379 ? 15.094 3.105 8.164 1.00 98.62 379 TYR A CA 1
ATOM 2975 C C . TYR A 1 379 ? 14.296 3.207 9.475 1.00 98.62 379 TYR A C 1
ATOM 2977 O O . TYR A 1 379 ? 14.848 3.687 10.467 1.00 98.62 379 TYR A O 1
ATOM 2985 N N . TYR A 1 380 ? 13.043 2.742 9.522 1.00 98.31 380 TYR A N 1
ATOM 2986 C CA . TYR A 1 380 ? 12.170 2.921 10.695 1.00 98.31 380 TYR A CA 1
ATOM 2987 C C . TYR A 1 380 ? 12.072 1.710 11.643 1.00 98.31 380 TYR A C 1
ATOM 2989 O O . TYR A 1 380 ? 11.707 1.895 12.805 1.00 98.31 380 TYR A O 1
ATOM 2997 N N . ASP A 1 381 ? 12.411 0.490 11.211 1.00 96.25 381 ASP A N 1
ATOM 2998 C CA . ASP A 1 381 ? 12.194 -0.732 12.007 1.00 96.25 381 ASP A CA 1
ATOM 2999 C C . ASP A 1 381 ? 12.989 -0.749 13.330 1.00 96.25 381 ASP A C 1
ATOM 3001 O O . ASP A 1 381 ? 12.424 -0.878 14.427 1.00 96.25 381 ASP A O 1
ATOM 3005 N N . SER A 1 382 ? 14.313 -0.588 13.257 1.00 96.00 382 SER A N 1
ATOM 3006 C CA . SER A 1 382 ? 15.195 -0.637 14.425 1.00 96.00 382 SER A CA 1
ATOM 3007 C C . SER A 1 382 ? 16.458 0.211 14.264 1.00 96.00 382 SER A C 1
ATOM 3009 O O . SER A 1 382 ? 16.907 0.515 13.163 1.00 96.00 382 SER A O 1
ATOM 3011 N N . GLU A 1 383 ? 17.110 0.542 15.385 1.00 97.25 383 GLU A N 1
ATOM 3012 C CA . GLU A 1 383 ? 18.414 1.226 15.368 1.00 97.25 383 GLU A CA 1
ATOM 3013 C C . GLU A 1 383 ? 19.462 0.427 14.572 1.00 97.25 383 GLU A C 1
ATOM 3015 O O . GLU A 1 383 ? 20.274 1.000 13.846 1.00 97.25 383 GLU A O 1
ATOM 3020 N N . SER A 1 384 ? 19.423 -0.907 14.667 1.00 97.19 384 SER A N 1
ATOM 3021 C CA . SER A 1 384 ? 20.325 -1.789 13.926 1.00 97.19 384 SER A CA 1
ATOM 3022 C C . SER A 1 384 ? 20.076 -1.778 12.420 1.00 97.19 384 SER A C 1
ATOM 3024 O O . SER A 1 384 ? 21.047 -1.703 11.669 1.00 97.19 384 SER A O 1
ATOM 3026 N N . SER A 1 385 ? 18.818 -1.843 11.970 1.00 97.00 385 SER A N 1
ATOM 3027 C CA . SER A 1 385 ? 18.490 -1.810 10.539 1.00 97.00 385 SER A CA 1
ATOM 3028 C C . SER A 1 385 ? 18.774 -0.430 9.945 1.00 97.00 385 SER A C 1
ATOM 3030 O O . SER A 1 385 ? 19.378 -0.344 8.878 1.00 97.00 385 SER A O 1
ATOM 3032 N N . ASN A 1 386 ? 18.462 0.643 10.681 1.00 98.44 386 ASN A N 1
ATOM 3033 C CA . ASN A 1 386 ? 18.762 2.012 10.266 1.00 98.44 386 ASN A CA 1
ATOM 3034 C C . ASN A 1 386 ? 20.275 2.227 10.110 1.00 98.44 386 ASN A C 1
ATOM 3036 O O . ASN A 1 386 ? 20.731 2.749 9.094 1.00 98.44 386 ASN A O 1
ATOM 3040 N N . THR A 1 387 ? 21.063 1.763 11.087 1.00 98.25 387 THR A N 1
ATOM 3041 C CA . THR A 1 387 ? 22.532 1.835 11.025 1.00 98.25 387 THR A CA 1
ATOM 3042 C C . THR A 1 387 ? 23.070 1.037 9.841 1.00 98.25 387 THR A C 1
ATOM 3044 O O . THR A 1 387 ? 23.945 1.517 9.125 1.00 98.25 387 THR A O 1
ATOM 3047 N N . TYR A 1 388 ? 22.531 -0.160 9.601 1.00 97.94 388 TYR A N 1
ATOM 3048 C CA . TYR A 1 388 ? 22.932 -0.986 8.467 1.00 97.94 388 TYR A CA 1
ATOM 3049 C C . TYR A 1 388 ? 22.668 -0.284 7.128 1.00 97.94 388 TYR A C 1
ATOM 3051 O O . TYR A 1 388 ? 23.571 -0.232 6.290 1.00 97.94 388 TYR A O 1
ATOM 3059 N N . LEU A 1 389 ? 21.484 0.321 6.964 1.00 98.44 389 LEU A N 1
ATOM 3060 C CA . LEU A 1 389 ? 21.129 1.122 5.791 1.00 98.44 389 LEU A CA 1
ATOM 3061 C C . LEU A 1 389 ? 22.084 2.309 5.615 1.00 98.44 389 LEU A C 1
ATOM 3063 O O . LEU A 1 389 ? 22.621 2.501 4.531 1.00 98.44 389 LEU A O 1
ATOM 3067 N N . LEU A 1 390 ? 22.367 3.064 6.680 1.00 98.38 390 LEU A N 1
ATOM 3068 C CA . LEU A 1 390 ? 23.297 4.196 6.635 1.00 98.38 390 LEU A CA 1
ATOM 3069 C C . LEU A 1 390 ? 24.717 3.784 6.207 1.00 98.38 390 LEU A C 1
ATOM 3071 O O . LEU A 1 390 ? 25.387 4.519 5.483 1.00 98.38 390 LEU A O 1
ATOM 3075 N N . GLU A 1 391 ? 25.199 2.630 6.669 1.00 98.31 391 GLU A N 1
ATOM 3076 C CA . GLU A 1 391 ? 26.551 2.148 6.367 1.00 98.31 391 GLU A CA 1
ATOM 3077 C C . GLU A 1 391 ? 26.703 1.620 4.931 1.00 98.31 391 GLU A C 1
ATOM 3079 O O . GLU A 1 391 ? 27.791 1.745 4.361 1.00 98.31 391 GLU A O 1
ATOM 3084 N N . HIS A 1 392 ? 25.645 1.044 4.348 1.00 98.00 392 HIS A N 1
ATOM 3085 C CA . HIS A 1 392 ? 25.706 0.338 3.058 1.00 98.00 392 HIS A CA 1
ATOM 3086 C C . HIS A 1 392 ? 25.027 1.091 1.903 1.00 98.00 392 HIS A C 1
ATOM 3088 O O . HIS A 1 392 ? 25.461 0.948 0.763 1.00 98.00 392 HIS A O 1
ATOM 3094 N N . ALA A 1 393 ? 24.024 1.921 2.191 1.00 98.56 393 ALA A N 1
ATOM 3095 C CA . ALA A 1 393 ? 23.269 2.725 1.229 1.00 98.56 393 ALA A CA 1
ATOM 3096 C C . ALA A 1 393 ? 23.037 4.162 1.769 1.00 98.56 393 ALA A C 1
ATOM 3098 O O . ALA A 1 393 ? 21.909 4.562 2.079 1.00 98.56 393 ALA A O 1
ATOM 3099 N N . PRO A 1 394 ? 24.111 4.957 1.957 1.00 98.69 394 PRO A N 1
ATOM 3100 C CA . PRO A 1 394 ? 24.030 6.266 2.606 1.00 98.69 394 PRO A CA 1
ATOM 3101 C C . PRO A 1 394 ? 23.226 7.309 1.819 1.00 98.69 394 PRO A C 1
ATOM 3103 O O . PRO A 1 394 ? 22.667 8.216 2.438 1.00 98.69 394 PRO A O 1
ATOM 3106 N N . GLN A 1 395 ? 23.167 7.235 0.483 1.00 98.75 395 GLN A N 1
ATOM 3107 C CA . GLN A 1 395 ? 22.339 8.163 -0.295 1.00 98.75 395 GLN A CA 1
ATOM 3108 C C . GLN A 1 395 ? 20.859 7.823 -0.139 1.00 98.75 395 GLN A C 1
ATOM 3110 O O . GLN A 1 395 ? 20.051 8.733 0.021 1.00 98.75 395 GLN A O 1
ATOM 3115 N N . THR A 1 396 ? 20.522 6.536 -0.100 1.00 98.75 396 THR A N 1
ATOM 3116 C CA . THR A 1 396 ? 19.168 6.039 0.172 1.00 98.75 396 THR A CA 1
ATOM 3117 C C . THR A 1 396 ? 18.709 6.439 1.570 1.00 98.75 396 THR A C 1
ATOM 3119 O O . THR A 1 396 ? 17.625 6.996 1.730 1.00 98.75 396 THR A O 1
ATOM 3122 N N . HIS A 1 397 ? 19.566 6.262 2.583 1.00 98.75 397 HIS A N 1
ATOM 3123 C CA . HIS A 1 397 ? 19.293 6.721 3.950 1.00 98.75 397 HIS A CA 1
ATOM 3124 C C . HIS A 1 397 ? 19.018 8.231 4.005 1.00 98.75 397 HIS A C 1
ATOM 3126 O O . HIS A 1 397 ? 17.984 8.654 4.522 1.00 98.75 397 HIS A O 1
ATOM 3132 N N . ALA A 1 398 ? 19.892 9.044 3.402 1.00 98.69 398 ALA A N 1
ATOM 3133 C CA . ALA A 1 398 ? 19.722 10.496 3.352 1.00 98.69 398 ALA A CA 1
ATOM 3134 C C . ALA A 1 398 ? 18.473 10.922 2.560 1.00 98.69 398 ALA A C 1
ATOM 3136 O O . ALA A 1 398 ? 17.856 11.949 2.861 1.00 98.69 398 ALA A O 1
ATOM 3137 N N . PHE A 1 399 ? 18.091 10.146 1.544 1.00 98.56 399 PHE A N 1
ATOM 3138 C CA . PHE A 1 399 ? 16.871 10.373 0.785 1.00 98.56 399 PHE A CA 1
ATOM 3139 C C . PHE A 1 399 ? 15.633 10.174 1.664 1.00 98.56 399 PHE A C 1
ATOM 3141 O O . PHE A 1 399 ? 14.791 11.072 1.720 1.00 98.56 399 PHE A O 1
ATOM 3148 N N . ILE A 1 400 ? 15.568 9.073 2.418 1.00 98.62 400 ILE A N 1
ATOM 3149 C CA . ILE A 1 400 ? 14.472 8.791 3.358 1.00 98.62 400 ILE A CA 1
ATOM 3150 C C . ILE A 1 400 ? 14.425 9.844 4.480 1.00 98.62 400 ILE A C 1
ATOM 3152 O O . ILE A 1 400 ? 13.364 10.392 4.770 1.00 98.62 400 ILE A O 1
ATOM 3156 N N . GLU A 1 401 ? 15.575 10.251 5.029 1.00 98.50 401 GLU A N 1
ATOM 3157 C CA . GLU A 1 401 ? 15.655 11.339 6.024 1.00 98.50 401 GLU A CA 1
ATOM 3158 C C . GLU A 1 401 ? 15.064 12.668 5.493 1.00 98.50 401 GLU A C 1
ATOM 3160 O O . GLU A 1 401 ? 14.594 13.525 6.248 1.00 98.50 401 GLU A O 1
ATOM 3165 N N . SER A 1 402 ? 15.063 12.868 4.171 1.00 97.88 402 SER A N 1
ATOM 3166 C CA . SER A 1 402 ? 14.562 14.091 3.541 1.00 97.88 402 SER A CA 1
ATOM 3167 C C . SER A 1 402 ? 13.047 14.119 3.294 1.00 97.88 402 SER A C 1
ATOM 3169 O O . SER A 1 402 ? 12.532 15.186 2.941 1.00 97.88 402 SER A O 1
ATOM 3171 N N . LEU A 1 403 ? 12.321 13.011 3.497 1.00 98.00 403 LEU A N 1
ATOM 3172 C CA . LEU A 1 403 ? 10.912 12.872 3.096 1.00 98.00 403 LEU A CA 1
ATOM 3173 C C . LEU A 1 403 ? 10.001 13.941 3.706 1.00 98.00 403 LEU A C 1
ATOM 3175 O O . LEU A 1 403 ? 9.248 14.582 2.976 1.00 98.00 403 LEU A O 1
ATOM 3179 N N . VAL A 1 404 ? 10.133 14.236 5.004 1.00 96.62 404 VAL A N 1
ATOM 3180 C CA . VAL A 1 404 ? 9.337 15.290 5.667 1.00 96.62 404 VAL A CA 1
ATOM 3181 C C . VAL A 1 404 ? 9.530 16.652 4.995 1.00 96.62 404 VAL A C 1
ATOM 3183 O O . VAL A 1 404 ? 8.573 17.403 4.809 1.00 96.62 404 VAL A O 1
ATOM 3186 N N . LYS A 1 405 ? 10.759 16.982 4.577 1.00 95.88 405 LYS A N 1
ATOM 3187 C CA . LYS A 1 405 ? 11.034 18.249 3.882 1.00 95.88 405 LYS A CA 1
ATOM 3188 C C . LYS A 1 405 ? 10.430 18.267 2.481 1.00 95.88 405 LYS A C 1
ATOM 3190 O O . LYS A 1 405 ? 9.974 19.321 2.048 1.00 95.88 405 LYS A O 1
ATOM 3195 N N . ARG A 1 406 ? 10.430 17.132 1.774 1.00 93.38 406 ARG A N 1
ATOM 3196 C CA . ARG A 1 406 ? 9.812 17.000 0.442 1.00 93.38 406 ARG A CA 1
ATOM 3197 C C . ARG A 1 406 ? 8.297 17.151 0.531 1.00 93.38 406 ARG A C 1
ATOM 3199 O O . ARG A 1 406 ? 7.732 17.973 -0.184 1.00 93.38 406 ARG A O 1
ATOM 3206 N N . TYR A 1 407 ? 7.683 16.465 1.490 1.00 90.94 407 TYR A N 1
ATOM 3207 C CA . TYR A 1 407 ? 6.275 16.615 1.845 1.00 90.94 407 TYR A CA 1
ATOM 3208 C C . TYR A 1 407 ? 5.906 18.084 2.129 1.00 90.94 407 TYR A C 1
ATOM 3210 O O . TYR A 1 407 ? 5.018 18.653 1.492 1.00 90.94 407 TYR A O 1
ATOM 3218 N N . GLN A 1 408 ? 6.650 18.754 3.013 1.00 90.94 408 GLN A N 1
ATOM 3219 C CA . GLN A 1 408 ? 6.418 20.164 3.350 1.00 90.94 408 GLN A CA 1
ATOM 3220 C C . GLN A 1 408 ? 6.641 21.116 2.167 1.00 90.94 408 GLN A C 1
ATOM 3222 O O . GLN A 1 408 ? 5.973 22.146 2.072 1.00 90.94 408 GLN A O 1
ATOM 3227 N N . ALA A 1 409 ? 7.570 20.801 1.262 1.00 87.12 409 ALA A N 1
ATOM 3228 C CA . ALA A 1 409 ? 7.792 21.589 0.053 1.00 87.12 409 ALA A CA 1
ATOM 3229 C C . ALA A 1 409 ? 6.631 21.462 -0.948 1.00 87.12 409 ALA A C 1
ATOM 3231 O O . ALA A 1 409 ? 6.342 22.427 -1.656 1.00 87.12 409 ALA A O 1
ATOM 3232 N N . LEU A 1 410 ? 5.969 20.303 -0.986 1.00 82.56 410 LEU A N 1
ATOM 3233 C CA . LEU A 1 410 ? 4.855 20.016 -1.885 1.00 82.56 410 LEU A CA 1
ATOM 3234 C C . LEU A 1 410 ? 3.557 20.710 -1.443 1.00 82.56 410 LEU A C 1
ATOM 3236 O O . LEU A 1 410 ? 2.896 21.349 -2.260 1.00 82.56 410 LEU A O 1
ATOM 3240 N N . TYR A 1 411 ? 3.225 20.637 -0.151 1.00 77.12 411 TYR A N 1
ATOM 3241 C CA . TYR A 1 411 ? 1.942 21.122 0.382 1.00 77.12 411 TYR A CA 1
ATOM 3242 C C . TYR A 1 411 ? 2.034 22.439 1.173 1.00 77.12 411 TYR A C 1
ATOM 3244 O O . TYR A 1 411 ? 1.021 23.088 1.425 1.00 77.12 411 TYR A O 1
ATOM 3252 N N . GLY A 1 412 ? 3.246 22.878 1.521 1.00 79.31 412 GLY A N 1
ATOM 3253 C CA . GLY A 1 412 ? 3.510 24.098 2.282 1.00 79.31 412 GLY A CA 1
ATOM 3254 C C . GLY A 1 412 ? 3.630 23.855 3.790 1.00 79.31 412 GLY A C 1
ATOM 3255 O O . GLY A 1 412 ? 2.694 23.413 4.442 1.00 79.31 412 GLY A O 1
ATOM 3256 N N . GLU A 1 413 ? 4.771 24.236 4.368 1.00 82.38 413 GLU A N 1
ATOM 3257 C CA . GLU A 1 413 ? 5.158 23.946 5.762 1.00 82.38 413 GLU A CA 1
ATOM 3258 C C . GLU A 1 413 ? 4.156 24.418 6.837 1.00 82.38 413 GLU A C 1
ATOM 3260 O O . GLU A 1 413 ? 3.958 23.741 7.843 1.00 82.38 413 GLU A O 1
ATOM 3265 N N . GLU A 1 414 ? 3.536 25.590 6.664 1.00 74.94 414 GLU A N 1
ATOM 3266 C CA . GLU A 1 414 ? 2.530 26.099 7.614 1.00 74.94 414 GLU A CA 1
ATOM 3267 C C . GLU A 1 414 ? 1.220 25.308 7.517 1.00 74.94 414 GLU A C 1
ATOM 3269 O O . GLU A 1 414 ? 0.598 25.024 8.537 1.00 74.94 414 GLU A O 1
ATOM 3274 N N . TYR A 1 415 ? 0.842 24.906 6.301 1.00 75.38 415 TYR A N 1
ATOM 3275 C CA . TYR A 1 415 ? -0.355 24.111 6.063 1.00 75.38 415 TYR A CA 1
ATOM 3276 C C . TYR A 1 415 ? -0.201 22.709 6.651 1.00 75.38 415 TYR A C 1
ATOM 3278 O O . TYR A 1 415 ? -1.037 2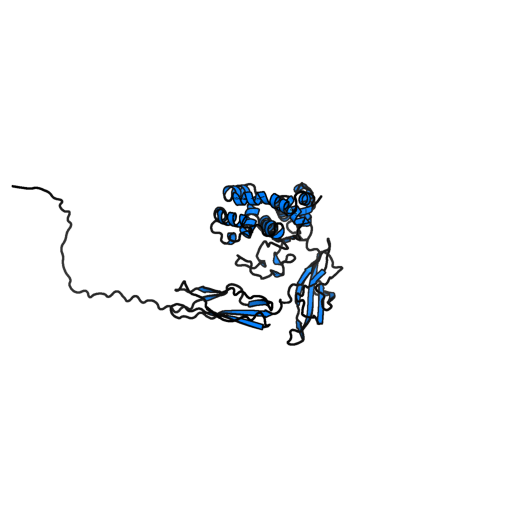2.298 7.450 1.00 75.38 415 TYR A O 1
ATOM 3286 N N . THR A 1 416 ? 0.904 22.021 6.356 1.00 76.25 416 THR A N 1
ATOM 3287 C CA . THR A 1 416 ? 1.135 20.659 6.854 1.00 76.25 416 THR A CA 1
ATOM 3288 C C . THR A 1 416 ? 1.205 20.593 8.378 1.00 76.25 416 THR A C 1
ATOM 3290 O O . THR A 1 416 ? 0.676 19.657 8.965 1.00 76.25 416 THR A O 1
ATOM 3293 N N . ARG A 1 417 ? 1.792 21.607 9.036 1.00 79.31 417 ARG A N 1
ATOM 3294 C CA . ARG A 1 417 ? 1.844 21.670 10.507 1.00 79.31 417 ARG A CA 1
ATOM 3295 C C . ARG A 1 417 ? 0.476 21.850 11.154 1.00 79.31 417 ARG A C 1
ATOM 3297 O O . ARG A 1 417 ? 0.284 21.347 12.254 1.00 79.31 417 ARG A O 1
ATOM 3304 N N . SER A 1 418 ? -0.422 22.575 10.485 1.00 77.56 418 SER A N 1
ATOM 3305 C CA . SER A 1 418 ? -1.775 22.850 10.979 1.00 77.56 418 SER A CA 1
ATOM 3306 C C . SER A 1 418 ? -2.746 21.676 10.820 1.00 77.56 418 SER A C 1
ATOM 3308 O O . SER A 1 418 ? -3.846 21.725 11.359 1.00 77.56 418 SER A O 1
ATOM 3310 N N . LEU A 1 419 ? -2.379 20.634 10.065 1.00 75.94 419 LEU A N 1
ATOM 3311 C CA . LEU A 1 419 ? -3.216 19.443 9.928 1.00 75.94 419 LEU A CA 1
ATOM 3312 C C . LEU A 1 419 ? -3.288 18.701 11.268 1.00 75.94 419 LEU A C 1
ATOM 3314 O O . LEU A 1 419 ? -2.262 18.476 11.910 1.00 75.94 419 LEU A O 1
ATOM 3318 N N . GLY A 1 420 ? -4.499 18.325 11.680 1.00 65.00 420 GLY A N 1
ATOM 3319 C CA . GLY A 1 420 ? -4.743 17.669 12.968 1.00 65.00 420 GLY A CA 1
ATOM 3320 C C . GLY A 1 420 ? -4.664 18.588 14.201 1.00 65.00 420 GLY A C 1
ATOM 3321 O O . GLY A 1 420 ? -4.694 18.074 15.317 1.00 65.00 420 GLY A O 1
ATOM 3322 N N . GLU A 1 421 ? -4.552 19.916 14.031 1.00 77.50 421 GLU A N 1
ATOM 3323 C CA . GLU A 1 421 ? -4.751 20.933 15.091 1.00 77.50 421 GLU A CA 1
ATOM 3324 C C . GLU A 1 421 ? -6.195 21.463 15.102 1.00 77.50 421 GLU A C 1
ATOM 3326 O O . GLU A 1 421 ? -6.722 21.727 16.214 1.00 77.50 421 GLU A O 1
#

pLDDT: mean 76.25, std 19.49, range [26.81, 98.75]

Secondary structure (DSSP, 8-state):
--------------------------PPPP---PPP-PPPEEEESS-SEEEEETTSPPPP--EEEE-SS-SS--PEEE----TTS-EEEEEEEE-B-TT--BPPPEEEEEEEESPPS--EEEE--SSSS--EEEE----TT---SEEEEEEEETTEEEEEEEEPTT---B---SPPTT-EEEEEEEEEEE-SS-EEEEEEEEEEEETT-EEEPPGGGHHHH--HHHHHHHHHHEEEETT-S-HHHHHHHHHHHTTS-HHHHHHHHHHS---EEEESS-GGGSTT-GGGTTPBPTTSSSBGGG-SEE-SSSEEEETT---SSS-HHHHHHHHIIIIIISSSGGGSHHHHHHHHHHHHHHSTT-GGGGSHHHHHHHHHHHHHH-HHHHHHHHHH-HHHHHHHHTHHHHHHHHH-HHHHHHTT-

Radius of gyration: 32.8 Å; chains: 1; bounding box: 131×83×65 Å

Organism: NCBI:txid2782163